Protein AF-A0A7S3PMZ4-F1 (afdb_monomer)

Organism: NCBI:txid215587

Foldseek 3Di:
DDDDDDPDDDLDDELVRLVVLVVVVLVVLVVLLVDPDLCSLVCLLVVDDPVRLVVLQVSLVSNVPPPPDPSLVVVLVVLLVSLVCCCVPPVCVQLVVDAEQRSQVSLLSSVSSSCSSLVSVCSSNVVCQVDPPDPPGHSLQSVLVVVVVSLQVCQCRHCVNPDPDDDDPPDDDDDDDDPPPPDPDPDRQHSLNVLVVQVVVVVVVDDHDLSSLQVVLVSLQSDPDPPPDHSVVSSCVSPLVVVLVVLLVVLLVVLLVVCVVCVPPPPVLVVVLVVVLVVVLPRPNQDPVSNVVSNVSSVVNNVLSNCVSNVDPPVVVVVCCVPPVDVVVVVVVVVVVVVVCVVPPPCVVVVVVVVVVVVVVVVVVVVVVVVPVVDDDDDDDDD

Structure (mmCIF, N/CA/C/O backbone):
data_AF-A0A7S3PMZ4-F1
#
_entry.id   AF-A0A7S3PMZ4-F1
#
loop_
_atom_site.group_PDB
_atom_site.id
_atom_site.type_symbol
_atom_site.label_atom_id
_atom_site.label_alt_id
_atom_site.label_comp_id
_atom_site.label_asym_id
_atom_site.label_entity_id
_atom_site.label_seq_id
_atom_site.pdbx_PDB_ins_code
_atom_site.Cartn_x
_atom_site.Cartn_y
_atom_site.Cartn_z
_atom_site.occupancy
_atom_site.B_iso_or_equiv
_atom_site.auth_seq_id
_atom_site.auth_comp_id
_atom_site.auth_asym_id
_atom_site.auth_atom_id
_atom_site.pdbx_PDB_model_num
ATOM 1 N N . MET A 1 1 ? 30.839 -2.851 -14.348 1.00 36.69 1 MET A N 1
ATOM 2 C CA . MET A 1 1 ? 31.104 -2.910 -15.800 1.00 36.69 1 MET A CA 1
ATOM 3 C C . MET A 1 1 ? 30.719 -1.551 -16.372 1.00 36.69 1 MET A C 1
ATOM 5 O O . MET A 1 1 ? 29.561 -1.185 -16.261 1.00 36.69 1 MET A O 1
ATOM 9 N N . LYS A 1 2 ? 31.685 -0.730 -16.805 1.00 33.09 2 LYS A N 1
ATOM 10 C CA . LYS A 1 2 ? 31.403 0.620 -17.327 1.00 33.09 2 LYS A CA 1
ATOM 11 C C . LYS A 1 2 ? 30.874 0.476 -18.757 1.00 33.09 2 LYS A C 1
ATOM 13 O O . LYS A 1 2 ? 31.642 0.057 -19.619 1.00 33.09 2 LYS A O 1
ATOM 18 N N . MET A 1 3 ? 29.602 0.790 -18.999 1.00 37.19 3 MET A N 1
ATOM 19 C CA . MET A 1 3 ? 29.089 0.962 -20.360 1.00 37.19 3 MET A CA 1
ATOM 20 C C . MET A 1 3 ? 29.688 2.268 -20.904 1.00 37.19 3 MET A C 1
ATOM 22 O O . MET A 1 3 ? 29.561 3.329 -20.294 1.00 37.19 3 MET A O 1
ATOM 26 N N . LYS A 1 4 ? 30.512 2.163 -21.954 1.00 37.97 4 LYS A N 1
ATOM 27 C CA . LYS A 1 4 ? 31.179 3.311 -22.580 1.00 37.97 4 LYS A CA 1
ATOM 28 C C . LYS A 1 4 ? 30.164 4.040 -23.455 1.00 37.97 4 LYS A C 1
ATOM 30 O O . LYS A 1 4 ? 29.634 3.457 -24.393 1.00 37.97 4 LYS A O 1
ATOM 35 N N . ALA A 1 5 ? 29.956 5.319 -23.163 1.00 39.53 5 ALA A N 1
ATOM 36 C CA . ALA A 1 5 ? 29.250 6.234 -24.041 1.00 39.53 5 ALA A CA 1
ATOM 37 C C . ALA A 1 5 ? 30.149 6.574 -25.236 1.00 39.53 5 ALA A C 1
ATOM 39 O O . ALA A 1 5 ? 31.079 7.368 -25.101 1.00 39.53 5 ALA A O 1
ATOM 40 N N . ASP A 1 6 ? 29.872 5.965 -26.387 1.00 37.91 6 ASP A N 1
ATOM 41 C CA . ASP A 1 6 ? 30.371 6.447 -27.671 1.00 37.91 6 ASP A CA 1
ATOM 42 C C . ASP A 1 6 ? 29.301 7.356 -28.286 1.00 37.91 6 ASP A C 1
ATOM 44 O O . ASP A 1 6 ? 28.232 6.912 -28.709 1.00 37.91 6 ASP A O 1
ATOM 48 N N . LEU A 1 7 ? 29.565 8.663 -28.264 1.00 46.81 7 LEU A N 1
ATOM 49 C CA . LEU A 1 7 ? 28.741 9.703 -28.883 1.00 46.81 7 LEU A CA 1
ATOM 50 C C . LEU A 1 7 ? 29.310 10.073 -30.257 1.00 46.81 7 LEU A C 1
ATOM 52 O O . LEU A 1 7 ? 29.554 11.244 -30.543 1.00 46.81 7 LEU A O 1
ATOM 56 N N . SER A 1 8 ? 29.518 9.084 -31.127 1.00 41.59 8 SER A N 1
ATOM 57 C CA . SER A 1 8 ? 29.721 9.355 -32.549 1.00 41.59 8 SER A CA 1
ATOM 58 C C . SER A 1 8 ? 29.158 8.237 -33.437 1.00 41.59 8 SER A C 1
ATOM 60 O O . SER A 1 8 ? 29.547 7.080 -33.352 1.00 41.59 8 SER A O 1
ATOM 62 N N . GLY A 1 9 ? 28.195 8.607 -34.287 1.00 47.22 9 GLY A N 1
ATOM 63 C CA . GLY A 1 9 ? 28.051 8.038 -35.629 1.00 47.22 9 GLY A CA 1
ATOM 64 C C . GLY A 1 9 ? 27.644 6.572 -35.811 1.00 47.22 9 GLY A C 1
ATOM 65 O O . GLY A 1 9 ? 28.208 5.933 -36.688 1.00 47.22 9 GLY A O 1
ATOM 66 N N . ASN A 1 10 ? 26.635 6.053 -35.099 1.00 48.00 10 ASN A N 1
ATOM 67 C CA . ASN A 1 10 ? 25.747 5.025 -35.674 1.00 48.00 10 ASN A CA 1
ATOM 68 C C . ASN A 1 10 ? 24.387 5.020 -34.946 1.00 48.00 10 ASN A C 1
ATOM 70 O O . ASN A 1 10 ? 24.276 4.595 -33.793 1.00 48.00 10 ASN A O 1
ATOM 74 N N . TYR A 1 11 ? 23.353 5.581 -35.579 1.00 54.47 11 TYR A N 1
ATOM 75 C CA . TYR A 1 11 ? 22.051 5.841 -34.942 1.00 54.47 11 TYR A CA 1
ATOM 76 C C . TYR A 1 11 ? 21.158 4.603 -34.820 1.00 54.47 11 TYR A C 1
ATOM 78 O O . TYR A 1 11 ? 20.166 4.642 -34.093 1.00 54.47 11 TYR A O 1
ATOM 86 N N . GLU A 1 12 ? 21.537 3.488 -35.432 1.00 62.78 12 GLU A N 1
ATOM 87 C CA . GLU A 1 12 ? 20.712 2.288 -35.479 1.00 62.78 12 GLU A CA 1
ATOM 88 C C . GLU A 1 12 ? 21.108 1.317 -34.369 1.00 62.78 12 GLU A C 1
ATOM 90 O O . GLU A 1 12 ? 22.237 0.837 -34.297 1.00 62.78 12 GLU A O 1
ATOM 95 N N . ILE A 1 13 ? 20.170 1.045 -33.466 1.00 75.56 13 ILE A N 1
ATOM 96 C CA . ILE A 1 13 ? 20.237 -0.116 -32.583 1.00 75.56 13 ILE A CA 1
ATOM 97 C C . ILE A 1 13 ? 19.032 -0.983 -32.925 1.00 75.56 13 ILE A C 1
ATOM 99 O O . ILE A 1 13 ? 17.890 -0.522 -32.858 1.00 75.56 13 ILE A O 1
ATOM 103 N N . ASN A 1 14 ? 19.283 -2.215 -33.362 1.00 81.44 14 ASN A N 1
ATOM 104 C CA . ASN A 1 14 ? 18.200 -3.157 -33.607 1.00 81.44 14 ASN A CA 1
ATOM 105 C C . ASN A 1 14 ? 17.582 -3.604 -32.265 1.00 81.44 14 ASN A C 1
ATOM 107 O O . ASN A 1 14 ? 18.155 -3.402 -31.188 1.00 81.44 14 ASN A O 1
ATOM 111 N N . LEU A 1 15 ? 16.381 -4.181 -32.322 1.00 83.19 15 LEU A N 1
ATOM 112 C CA . LEU A 1 15 ? 15.639 -4.557 -31.118 1.00 83.19 15 LEU A CA 1
ATOM 113 C C . LEU A 1 15 ? 16.383 -5.593 -30.265 1.00 83.19 15 LEU A C 1
ATOM 115 O O . LEU A 1 15 ? 16.321 -5.524 -29.042 1.00 83.19 15 LEU A O 1
ATOM 119 N N . GLU A 1 16 ? 17.066 -6.549 -30.891 1.00 85.69 16 GLU A N 1
ATOM 120 C CA . GLU A 1 16 ? 17.769 -7.623 -30.185 1.00 85.69 16 GLU A CA 1
ATOM 121 C C . GLU A 1 16 ? 18.965 -7.091 -29.393 1.00 85.69 16 GLU A C 1
ATOM 123 O O . GLU A 1 16 ? 19.096 -7.380 -28.203 1.00 85.69 16 GLU A O 1
ATOM 128 N N . GLU A 1 17 ? 19.789 -6.247 -30.013 1.00 86.94 17 GLU A N 1
ATOM 129 C CA . GLU A 1 17 ? 20.961 -5.657 -29.371 1.00 86.94 17 GLU A CA 1
ATOM 130 C C . GLU A 1 17 ? 20.561 -4.683 -28.260 1.00 86.94 17 GLU A C 1
ATOM 132 O O . GLU A 1 17 ? 21.114 -4.729 -27.160 1.00 86.94 17 GLU A O 1
ATOM 137 N N . GLY A 1 18 ? 19.553 -3.839 -28.503 1.00 87.94 18 GLY A N 1
ATOM 138 C CA . GLY A 1 18 ? 19.038 -2.941 -27.471 1.00 87.94 18 GLY A CA 1
ATOM 139 C C . GLY A 1 18 ? 18.374 -3.695 -26.317 1.00 87.94 18 GLY A C 1
ATOM 140 O O . GLY A 1 18 ? 18.566 -3.336 -25.152 1.00 87.94 18 GLY A O 1
ATOM 141 N N . TRP A 1 19 ? 17.650 -4.780 -26.612 1.00 90.31 19 TRP A N 1
ATOM 142 C CA . TRP A 1 19 ? 17.055 -5.628 -25.582 1.00 90.31 19 TRP A CA 1
ATOM 143 C C . TRP A 1 19 ? 18.115 -6.301 -24.722 1.00 90.31 19 TRP A C 1
ATOM 145 O O . TRP A 1 19 ? 17.988 -6.252 -23.506 1.00 90.31 19 TRP A O 1
ATOM 155 N N . ARG A 1 20 ? 19.174 -6.861 -25.316 1.00 90.19 20 ARG A N 1
ATOM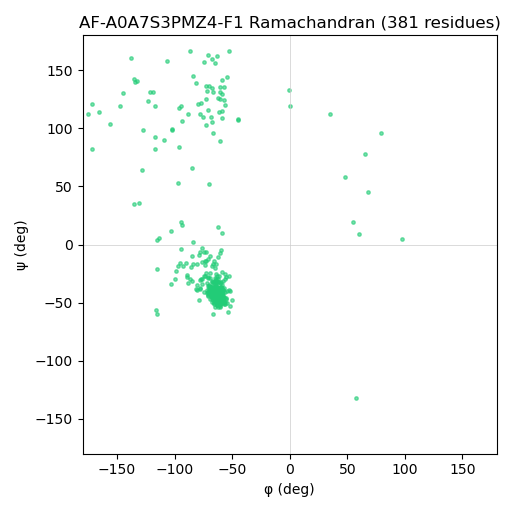 156 C CA . ARG A 1 20 ? 20.263 -7.524 -24.581 1.00 90.19 20 ARG A CA 1
ATOM 157 C C . ARG A 1 20 ? 20.873 -6.617 -23.511 1.00 90.19 20 ARG A C 1
ATOM 159 O O . ARG A 1 20 ? 21.149 -7.058 -22.399 1.00 90.19 20 ARG A O 1
ATOM 166 N N . GLN A 1 21 ? 21.046 -5.332 -23.819 1.00 88.44 21 GLN A N 1
ATOM 167 C CA . GLN A 1 21 ? 21.580 -4.355 -22.865 1.00 88.44 21 GLN A CA 1
ATOM 168 C C . GLN A 1 21 ? 20.590 -4.035 -21.738 1.00 88.44 21 GLN A C 1
ATOM 170 O O . GLN A 1 21 ? 20.980 -3.947 -20.574 1.00 88.44 21 GLN A O 1
ATOM 175 N N . ILE A 1 22 ? 19.303 -3.893 -22.062 1.00 90.75 22 ILE A N 1
ATOM 176 C CA . ILE A 1 22 ? 18.261 -3.664 -21.055 1.00 90.75 22 ILE A CA 1
ATOM 177 C C . ILE A 1 22 ? 18.073 -4.903 -20.182 1.00 90.75 22 ILE A C 1
ATOM 179 O O . ILE A 1 22 ? 17.956 -4.768 -18.971 1.00 90.75 22 ILE A O 1
ATOM 183 N N . GLU A 1 23 ? 18.078 -6.095 -20.768 1.00 91.19 23 GLU A N 1
ATOM 184 C CA . GLU A 1 23 ? 17.909 -7.374 -20.085 1.00 91.19 23 GLU A CA 1
ATOM 185 C C . GLU A 1 23 ? 18.950 -7.561 -18.982 1.00 91.19 23 GLU A C 1
ATOM 187 O O . GLU A 1 23 ? 18.578 -7.904 -17.869 1.00 91.19 23 GLU A O 1
ATOM 192 N N . LEU A 1 24 ? 20.214 -7.187 -19.209 1.00 89.81 24 LEU A N 1
ATOM 193 C CA . LEU A 1 24 ? 21.236 -7.177 -18.153 1.00 89.81 24 LEU A CA 1
ATOM 194 C C . LEU A 1 24 ? 20.860 -6.274 -16.964 1.00 89.81 24 LEU A C 1
ATOM 196 O O . LEU A 1 24 ? 21.091 -6.626 -15.807 1.00 89.81 24 LEU A O 1
ATOM 200 N N . ALA A 1 25 ? 20.264 -5.108 -17.225 1.00 89.88 25 ALA A N 1
ATOM 201 C CA . ALA A 1 25 ? 19.768 -4.233 -16.165 1.00 89.88 25 ALA A CA 1
ATOM 202 C C . ALA A 1 25 ? 18.528 -4.821 -15.466 1.00 89.88 25 ALA A C 1
ATOM 204 O O . ALA A 1 25 ? 18.367 -4.649 -14.258 1.00 89.88 25 ALA A O 1
ATOM 205 N N . ILE A 1 26 ? 17.662 -5.525 -16.200 1.00 91.69 26 ILE A N 1
ATOM 206 C CA . ILE A 1 26 ? 16.509 -6.240 -15.639 1.00 91.69 26 ILE A CA 1
ATOM 207 C C . ILE A 1 26 ? 16.971 -7.386 -14.734 1.00 91.69 26 ILE A C 1
ATOM 209 O O . ILE A 1 26 ? 16.477 -7.496 -13.614 1.00 91.69 26 ILE A O 1
ATOM 213 N N . GLU A 1 27 ? 17.935 -8.192 -15.174 1.00 92.62 27 GLU A N 1
ATOM 214 C CA . GLU A 1 27 ? 18.475 -9.305 -14.389 1.00 92.62 27 GLU A CA 1
ATOM 215 C C . GLU A 1 27 ? 19.209 -8.795 -13.142 1.00 92.62 27 GLU A C 1
ATOM 217 O O . GLU A 1 27 ? 18.991 -9.305 -12.053 1.00 92.62 27 GLU A O 1
ATOM 222 N N . LYS A 1 28 ? 19.912 -7.657 -13.212 1.00 92.62 28 LYS A N 1
ATOM 223 C CA . LYS A 1 28 ? 20.433 -7.005 -11.996 1.00 92.62 28 LYS A CA 1
ATOM 224 C C . LYS A 1 28 ? 19.326 -6.649 -10.987 1.00 92.62 28 LYS A C 1
ATOM 226 O O . LYS A 1 28 ? 19.540 -6.751 -9.780 1.00 92.62 28 LYS A O 1
ATOM 231 N N . VAL A 1 29 ? 18.152 -6.192 -11.441 1.00 92.38 29 VAL A N 1
ATOM 232 C CA . VAL A 1 29 ? 16.994 -5.950 -10.550 1.00 92.38 29 VAL A CA 1
ATOM 233 C C . VAL A 1 29 ? 16.456 -7.266 -9.989 1.00 92.38 29 VAL A C 1
ATOM 235 O O . VAL A 1 29 ? 16.054 -7.305 -8.825 1.00 92.38 29 VAL A O 1
ATOM 238 N N . TRP A 1 30 ? 16.444 -8.320 -10.805 1.00 92.44 30 TRP A N 1
ATOM 239 C CA . TRP A 1 30 ? 16.025 -9.659 -10.411 1.00 92.44 30 TRP A CA 1
ATOM 240 C C . TRP A 1 30 ? 16.921 -10.229 -9.308 1.00 92.44 30 TRP A C 1
ATOM 242 O O . TRP A 1 30 ? 16.412 -10.535 -8.232 1.00 92.44 30 TRP A O 1
ATOM 252 N N . ASP A 1 31 ? 18.235 -10.250 -9.514 1.00 92.50 31 ASP A N 1
ATOM 253 C CA . ASP A 1 31 ? 19.219 -10.774 -8.560 1.00 92.50 31 ASP A CA 1
ATOM 254 C C . ASP A 1 31 ? 19.146 -10.041 -7.217 1.00 92.50 31 ASP A C 1
ATOM 256 O O . ASP A 1 31 ? 19.147 -10.639 -6.144 1.00 92.50 31 ASP A O 1
ATOM 260 N N . LEU A 1 32 ? 19.001 -8.712 -7.248 1.00 92.25 32 LEU A N 1
ATOM 261 C CA . LEU A 1 32 ? 18.842 -7.931 -6.020 1.00 92.25 32 LEU A CA 1
ATOM 262 C C . LEU A 1 32 ? 17.575 -8.302 -5.249 1.00 92.25 32 LEU A C 1
ATOM 264 O O . LEU A 1 32 ? 17.562 -8.196 -4.027 1.00 92.25 32 LEU A O 1
ATOM 268 N N . SER A 1 33 ? 16.525 -8.741 -5.942 1.00 89.69 33 SER A N 1
ATOM 269 C CA . SER A 1 33 ? 15.280 -9.190 -5.318 1.00 89.69 33 SER A CA 1
ATOM 270 C C . SER A 1 33 ? 15.370 -10.586 -4.685 1.00 89.69 33 SER A C 1
ATOM 272 O O . SER A 1 33 ? 14.396 -11.052 -4.084 1.00 89.69 33 SER A O 1
ATOM 274 N N . GLU A 1 34 ? 16.519 -11.261 -4.806 1.00 87.81 34 GLU A N 1
ATOM 275 C CA . GLU A 1 34 ? 16.758 -12.552 -4.163 1.00 87.81 34 GLU A CA 1
ATOM 276 C C . GLU A 1 34 ? 16.992 -12.445 -2.654 1.00 87.81 34 GLU A C 1
ATOM 278 O O . GLU A 1 34 ? 16.678 -13.370 -1.903 1.00 87.81 34 GLU A O 1
ATOM 283 N N . SER A 1 35 ? 17.489 -11.295 -2.200 1.00 87.31 35 SER A N 1
ATOM 284 C CA . SER A 1 35 ? 17.745 -11.039 -0.788 1.00 87.31 35 SER A CA 1
ATOM 285 C C . SER A 1 35 ? 16.440 -10.906 0.008 1.00 87.31 35 SER A C 1
ATOM 287 O O . SER A 1 35 ? 15.505 -10.226 -0.409 1.00 87.31 35 SER A O 1
ATOM 289 N N . GLU A 1 36 ? 16.395 -11.529 1.187 1.00 86.06 36 GLU A N 1
ATOM 290 C CA . GLU A 1 36 ? 15.280 -11.428 2.145 1.00 86.06 36 GLU A CA 1
ATOM 291 C C . GLU A 1 36 ? 15.516 -10.334 3.210 1.00 86.06 36 GLU A C 1
ATOM 293 O O . GLU A 1 36 ? 14.910 -10.336 4.277 1.00 86.06 36 GLU A O 1
ATOM 298 N N . ASP A 1 37 ? 16.420 -9.390 2.938 1.00 89.19 37 ASP A N 1
ATOM 299 C CA . ASP A 1 37 ? 16.747 -8.272 3.830 1.00 89.19 37 ASP A CA 1
ATOM 300 C C . ASP A 1 37 ? 15.711 -7.141 3.692 1.00 89.19 37 ASP A C 1
ATOM 302 O O . ASP A 1 37 ? 15.344 -6.776 2.574 1.00 89.19 37 ASP A O 1
ATOM 306 N N . GLU A 1 38 ? 15.288 -6.512 4.791 1.00 82.50 38 GLU A N 1
ATOM 307 C CA . GLU A 1 38 ? 14.394 -5.342 4.779 1.00 82.50 38 GLU A CA 1
ATOM 308 C C . GLU A 1 38 ? 14.933 -4.185 3.915 1.00 82.50 38 GLU A C 1
ATOM 310 O O . GLU A 1 38 ? 14.159 -3.433 3.317 1.00 82.50 38 GLU A O 1
ATOM 315 N N . ALA A 1 39 ? 16.258 -4.070 3.769 1.00 90.56 39 ALA A N 1
ATOM 316 C CA . ALA A 1 39 ? 16.892 -3.073 2.905 1.00 90.56 39 ALA A CA 1
ATOM 317 C C . ALA A 1 39 ? 16.785 -3.390 1.398 1.00 90.56 39 ALA A C 1
ATOM 319 O O . ALA A 1 39 ? 17.175 -2.567 0.565 1.00 90.56 39 ALA A O 1
ATOM 320 N N . THR A 1 40 ? 16.273 -4.562 1.010 1.00 92.12 40 THR A N 1
ATOM 321 C CA . THR A 1 40 ? 16.242 -5.039 -0.384 1.00 92.12 40 THR A CA 1
ATOM 322 C C . THR A 1 40 ? 15.502 -4.082 -1.312 1.00 92.12 40 THR A C 1
ATOM 324 O O . THR A 1 40 ? 16.034 -3.685 -2.352 1.00 92.12 40 THR A O 1
ATOM 327 N N . ALA A 1 41 ? 14.305 -3.635 -0.924 1.00 90.62 41 ALA A N 1
ATOM 328 C CA . ALA A 1 41 ? 13.524 -2.693 -1.724 1.00 90.62 41 ALA A CA 1
ATOM 329 C C . ALA A 1 41 ? 14.280 -1.366 -1.942 1.00 90.62 41 ALA A C 1
ATOM 331 O O . ALA A 1 41 ? 14.299 -0.818 -3.048 1.00 90.62 41 ALA A O 1
ATOM 332 N N . GLU A 1 42 ? 14.961 -0.866 -0.909 1.00 92.00 42 GLU A N 1
ATOM 333 C CA . GLU A 1 42 ? 15.774 0.346 -0.996 1.00 92.00 42 GLU A CA 1
ATOM 334 C C . GLU A 1 42 ? 17.004 0.151 -1.893 1.00 92.00 42 GLU A C 1
ATOM 336 O O . GLU A 1 42 ? 17.283 1.002 -2.745 1.00 92.00 42 GLU A O 1
ATOM 341 N N . ARG A 1 43 ? 17.703 -0.985 -1.759 1.00 92.50 43 ARG A N 1
ATOM 342 C CA . ARG A 1 43 ? 18.841 -1.354 -2.613 1.00 92.50 43 ARG A CA 1
ATOM 343 C C . ARG A 1 43 ? 18.430 -1.417 -4.076 1.00 92.50 43 ARG A C 1
ATOM 345 O O . ARG A 1 43 ? 19.117 -0.824 -4.899 1.00 92.50 43 ARG A O 1
ATOM 352 N N . ILE A 1 44 ? 17.289 -2.027 -4.405 1.00 92.38 44 ILE A N 1
ATOM 353 C CA . ILE A 1 44 ? 16.759 -2.040 -5.777 1.00 92.38 44 ILE A CA 1
ATOM 354 C C . ILE A 1 44 ? 16.541 -0.610 -6.276 1.00 92.38 44 ILE A C 1
ATOM 356 O O . ILE A 1 44 ? 17.011 -0.258 -7.356 1.00 92.38 44 ILE A O 1
ATOM 360 N N . VAL A 1 45 ? 15.892 0.255 -5.491 1.00 89.56 45 VAL A N 1
ATOM 361 C CA . VAL A 1 45 ? 15.627 1.647 -5.899 1.00 89.56 45 VAL A CA 1
ATOM 362 C C . VAL A 1 45 ? 16.915 2.463 -6.082 1.00 89.56 45 VAL A C 1
ATOM 364 O O . VAL A 1 45 ? 16.945 3.361 -6.928 1.00 89.56 45 VAL A O 1
ATOM 367 N N . LYS A 1 46 ? 17.972 2.157 -5.324 1.00 90.88 46 LYS A N 1
ATOM 368 C CA . LYS A 1 46 ? 19.283 2.827 -5.386 1.00 90.88 46 LYS A CA 1
ATOM 369 C C . LYS A 1 46 ? 20.305 2.124 -6.288 1.00 90.88 46 LYS A C 1
ATOM 371 O O . LYS A 1 46 ? 21.390 2.659 -6.485 1.00 90.88 46 LYS A O 1
ATOM 376 N N . SER A 1 47 ? 19.965 0.968 -6.855 1.00 89.44 47 SER A N 1
ATOM 377 C CA . SER A 1 47 ? 20.902 0.109 -7.596 1.00 89.44 47 SER A CA 1
ATOM 378 C C . SER A 1 47 ? 21.407 0.704 -8.909 1.00 89.44 47 SER A C 1
ATOM 380 O O . SER A 1 47 ? 22.434 0.253 -9.420 1.00 89.44 47 SER A O 1
ATOM 382 N N . PHE A 1 48 ? 20.708 1.710 -9.440 1.00 91.44 48 PHE A N 1
ATOM 383 C CA . PHE A 1 48 ? 21.084 2.426 -10.654 1.00 91.44 48 PHE A CA 1
ATOM 384 C C . PHE A 1 48 ? 21.259 3.911 -10.371 1.00 91.44 48 PHE A C 1
ATOM 386 O O . PHE A 1 48 ? 20.371 4.572 -9.819 1.00 91.44 48 PHE A O 1
ATOM 393 N N . THR A 1 49 ? 22.379 4.449 -10.831 1.00 91.69 49 THR A N 1
ATOM 394 C CA . THR A 1 49 ? 22.638 5.882 -10.913 1.00 91.69 49 THR A CA 1
ATOM 395 C C . THR A 1 49 ? 21.653 6.557 -11.870 1.00 91.69 49 THR A C 1
ATOM 397 O O . THR A 1 49 ? 21.019 5.923 -12.716 1.00 91.69 49 THR A O 1
ATOM 400 N N . LYS A 1 50 ? 21.527 7.887 -11.773 1.00 89.38 50 LYS A N 1
ATOM 401 C CA . LYS A 1 50 ? 20.730 8.655 -12.745 1.00 89.38 50 LYS A CA 1
ATOM 402 C C . LYS A 1 50 ? 21.250 8.470 -14.175 1.00 89.38 50 LYS A C 1
ATOM 404 O O . LYS A 1 50 ? 20.443 8.439 -15.093 1.00 89.38 50 LYS A O 1
ATOM 409 N N . MET A 1 51 ? 22.565 8.332 -14.346 1.00 89.94 51 MET A N 1
ATOM 410 C CA . MET A 1 51 ? 23.196 8.138 -15.651 1.00 89.94 51 MET A CA 1
ATOM 411 C C . MET A 1 51 ? 22.797 6.793 -16.266 1.00 89.94 51 MET A C 1
ATOM 413 O O . MET A 1 51 ? 22.283 6.785 -17.376 1.00 89.94 51 MET A O 1
ATOM 417 N N . GLU A 1 52 ? 22.901 5.692 -15.516 1.00 90.50 52 GLU A N 1
ATOM 418 C CA . GLU A 1 52 ? 22.475 4.361 -15.987 1.00 90.50 52 GLU A CA 1
ATOM 419 C C . GLU A 1 52 ? 20.963 4.314 -16.285 1.00 90.50 52 GLU A C 1
ATOM 421 O O . GLU A 1 52 ? 20.528 3.696 -17.253 1.00 90.50 52 GLU A O 1
ATOM 426 N N . GLN A 1 53 ? 20.138 5.011 -15.490 1.00 89.00 53 GLN A N 1
ATOM 427 C CA . GLN A 1 53 ? 18.698 5.132 -15.764 1.00 89.00 53 GLN A CA 1
ATOM 428 C C . GLN A 1 53 ? 18.423 5.878 -17.081 1.00 89.00 53 GLN A C 1
ATOM 430 O O . GLN A 1 53 ? 17.532 5.483 -17.833 1.00 89.00 53 GLN A O 1
ATOM 435 N N . V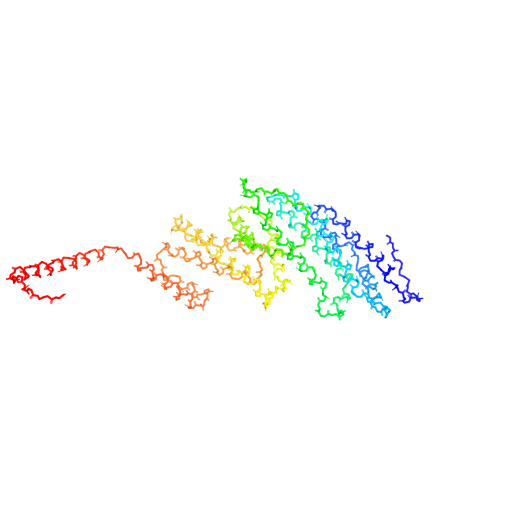AL A 1 54 ? 19.167 6.956 -17.359 1.00 89.31 54 VAL A N 1
ATOM 436 C CA . VAL A 1 54 ? 19.059 7.728 -18.609 1.00 89.31 54 VAL A CA 1
ATOM 437 C C . VAL A 1 54 ? 19.580 6.926 -19.799 1.00 89.31 54 VAL A C 1
ATOM 439 O O . VAL A 1 54 ? 18.995 7.000 -20.876 1.00 89.31 54 VAL A O 1
ATOM 442 N N . GLU A 1 55 ? 20.629 6.132 -19.615 1.00 90.75 55 GLU A N 1
ATOM 443 C CA . GLU A 1 55 ? 21.164 5.243 -20.644 1.00 90.75 55 GLU A CA 1
ATOM 444 C C . GLU A 1 55 ? 20.133 4.181 -21.045 1.00 90.75 55 GLU A C 1
ATOM 446 O O . GLU A 1 55 ? 19.762 4.107 -22.216 1.00 90.75 55 GLU A O 1
ATOM 451 N N . ALA A 1 56 ? 19.555 3.462 -20.075 1.00 90.88 56 ALA A N 1
ATOM 452 C CA . ALA A 1 56 ? 18.487 2.493 -20.330 1.00 90.88 56 ALA A CA 1
ATOM 453 C C . ALA A 1 56 ? 17.262 3.135 -21.011 1.00 90.88 56 ALA A C 1
ATOM 455 O O . ALA A 1 56 ? 16.706 2.582 -21.961 1.00 90.88 56 ALA A O 1
ATOM 456 N N . TYR A 1 57 ? 16.871 4.340 -20.577 1.00 90.44 57 TYR A N 1
ATOM 457 C CA . TYR A 1 57 ? 15.831 5.127 -21.246 1.00 90.44 57 TYR A CA 1
ATOM 458 C C . TYR A 1 57 ? 16.189 5.458 -22.699 1.00 90.44 57 TYR A C 1
ATOM 460 O O . TYR A 1 57 ? 15.342 5.356 -23.585 1.00 90.44 57 TYR A O 1
ATOM 468 N N . THR A 1 58 ? 17.436 5.855 -22.952 1.00 90.38 58 THR A N 1
ATOM 469 C CA . THR A 1 58 ? 17.911 6.239 -24.286 1.00 90.38 58 THR A CA 1
ATOM 470 C C . THR A 1 58 ? 17.942 5.033 -25.218 1.00 90.38 58 THR A C 1
ATOM 472 O O . THR A 1 58 ? 17.563 5.161 -26.379 1.00 90.38 58 THR A O 1
ATOM 475 N N . ILE A 1 59 ? 18.312 3.851 -24.718 1.00 90.44 59 ILE A N 1
ATOM 476 C CA . ILE A 1 59 ? 18.243 2.593 -25.473 1.00 90.44 59 ILE A CA 1
ATOM 477 C C . ILE A 1 59 ? 16.788 2.285 -25.853 1.00 90.44 59 ILE A C 1
ATOM 479 O O . ILE A 1 59 ? 16.503 2.081 -27.032 1.00 90.44 59 ILE A O 1
ATOM 483 N N . CYS A 1 60 ? 15.849 2.351 -24.897 1.00 88.56 60 CYS A N 1
ATOM 484 C CA . CYS A 1 60 ? 14.411 2.213 -25.175 1.00 88.56 60 CYS A CA 1
ATOM 485 C C . CYS A 1 60 ? 13.928 3.197 -26.247 1.00 88.56 60 CYS A C 1
ATOM 487 O O . CYS A 1 60 ? 13.283 2.793 -27.210 1.00 88.56 60 CYS A O 1
ATOM 489 N N . TYR A 1 61 ? 14.255 4.480 -26.088 1.00 88.75 61 TYR A N 1
ATOM 490 C CA . TYR A 1 61 ? 13.916 5.549 -27.029 1.00 88.75 61 TYR A CA 1
ATOM 491 C C . TYR A 1 61 ? 14.438 5.257 -28.441 1.00 88.75 61 TYR A C 1
ATOM 493 O O . TYR A 1 61 ? 13.675 5.326 -29.404 1.00 88.75 61 TYR A O 1
ATOM 501 N N . ARG A 1 62 ? 15.719 4.885 -28.563 1.00 87.38 62 ARG A N 1
ATOM 502 C CA . ARG A 1 62 ? 16.355 4.577 -29.850 1.00 87.38 62 ARG A CA 1
ATOM 503 C C . ARG A 1 62 ? 15.665 3.405 -30.533 1.00 87.38 62 ARG A C 1
ATOM 505 O O . ARG A 1 62 ? 15.309 3.531 -31.697 1.00 87.38 62 ARG A O 1
ATOM 512 N N . MET A 1 63 ? 15.391 2.321 -29.803 1.00 87.06 63 MET A N 1
ATOM 513 C CA . MET A 1 63 ? 14.640 1.183 -30.344 1.00 87.06 63 MET A CA 1
ATOM 514 C C . MET A 1 63 ? 13.240 1.588 -30.825 1.00 87.06 63 MET A C 1
ATOM 516 O O . MET A 1 63 ? 12.777 1.065 -31.832 1.00 87.06 63 MET A O 1
ATOM 520 N N . CYS A 1 64 ? 12.573 2.522 -30.136 1.00 82.94 64 CYS A N 1
ATOM 521 C CA . CYS A 1 64 ? 11.208 2.953 -30.454 1.00 82.94 64 CYS A CA 1
ATOM 522 C C . CYS A 1 64 ? 11.085 3.833 -31.709 1.00 82.94 64 CYS A C 1
ATOM 524 O O . CYS A 1 64 ? 10.026 3.852 -32.330 1.00 82.94 64 CYS A O 1
ATOM 526 N N . ILE A 1 65 ? 12.136 4.568 -32.081 1.00 80.62 65 ILE A N 1
ATOM 527 C CA . ILE A 1 65 ? 12.113 5.503 -33.224 1.00 80.62 65 ILE A CA 1
ATOM 528 C C . ILE A 1 65 ? 12.531 4.846 -34.543 1.00 80.62 65 ILE A C 1
ATOM 530 O O . ILE A 1 65 ? 12.240 5.376 -35.618 1.00 80.62 65 ILE A O 1
ATOM 534 N N . MET A 1 66 ? 13.159 3.672 -34.481 1.00 73.31 66 MET A N 1
ATOM 535 C CA . MET A 1 66 ? 13.497 2.888 -35.666 1.00 73.31 66 MET A CA 1
ATOM 536 C C . MET A 1 66 ? 12.220 2.483 -36.424 1.00 73.31 66 MET A C 1
ATOM 538 O O . MET A 1 66 ? 11.400 1.716 -35.922 1.00 73.31 66 MET A O 1
ATOM 542 N N . ARG A 1 67 ? 12.053 3.007 -37.649 1.00 57.72 67 ARG A N 1
ATOM 543 C CA . ARG A 1 67 ? 10.828 2.889 -38.474 1.00 57.72 67 ARG A CA 1
ATOM 544 C C . ARG A 1 67 ? 10.498 1.467 -38.940 1.00 57.72 67 ARG A C 1
ATOM 546 O O . ARG A 1 67 ? 9.384 1.235 -39.398 1.00 57.72 67 ARG A O 1
ATOM 553 N N . GLU A 1 68 ? 11.436 0.532 -38.827 1.00 58.59 68 GLU A N 1
ATOM 554 C CA . GLU A 1 68 ? 11.296 -0.818 -39.380 1.00 58.59 68 GLU A CA 1
ATOM 555 C C . GLU A 1 68 ? 10.556 -1.815 -38.472 1.00 58.59 68 GLU A C 1
ATOM 557 O O . GLU A 1 68 ? 10.184 -2.888 -38.941 1.00 58.59 68 GLU A O 1
ATOM 562 N N . TYR A 1 69 ? 10.272 -1.494 -37.201 1.00 56.59 69 TYR A N 1
ATOM 563 C CA . TYR A 1 69 ? 9.780 -2.505 -36.255 1.00 56.59 69 TYR A CA 1
ATOM 564 C C . TYR A 1 69 ? 8.591 -2.036 -35.406 1.00 56.59 69 TYR A C 1
ATOM 566 O O . TYR A 1 69 ? 8.584 -0.938 -34.855 1.00 56.59 69 TYR A O 1
ATOM 574 N N . ARG A 1 70 ? 7.612 -2.934 -35.189 1.00 66.00 70 ARG A N 1
ATOM 575 C CA . ARG A 1 70 ? 6.612 -2.845 -34.096 1.00 66.00 70 ARG A CA 1
ATOM 576 C C . ARG A 1 70 ? 7.272 -3.091 -32.730 1.00 66.00 70 ARG A C 1
ATOM 578 O O . ARG A 1 70 ? 6.869 -3.961 -31.962 1.00 66.00 70 ARG A O 1
ATOM 585 N N . CYS A 1 71 ? 8.343 -2.365 -32.446 1.00 76.06 71 CYS A N 1
ATOM 586 C CA . CYS A 1 71 ? 9.152 -2.507 -31.243 1.00 76.06 71 CYS A CA 1
ATOM 587 C C . CYS A 1 71 ? 8.376 -2.114 -29.977 1.00 76.06 71 CYS A C 1
ATOM 589 O O . CYS A 1 71 ? 8.569 -2.752 -28.950 1.00 76.06 71 CYS A O 1
ATOM 591 N N . HIS A 1 72 ? 7.450 -1.149 -30.052 1.00 82.19 72 HIS A N 1
ATOM 592 C CA . HIS A 1 72 ? 6.596 -0.754 -28.925 1.00 82.19 72 HIS A CA 1
ATOM 593 C C . HIS A 1 72 ? 5.859 -1.965 -28.333 1.00 82.19 72 HIS A C 1
ATOM 595 O O . HIS A 1 72 ? 6.067 -2.299 -27.166 1.00 82.19 72 HIS A O 1
ATOM 601 N N . ASP A 1 73 ? 5.071 -2.674 -29.147 1.00 81.81 73 ASP A N 1
ATOM 602 C CA . ASP A 1 73 ? 4.286 -3.837 -28.709 1.00 81.81 73 ASP A CA 1
ATOM 603 C C . ASP A 1 73 ? 5.177 -4.949 -28.143 1.00 81.81 73 ASP A C 1
ATOM 605 O O . ASP A 1 73 ? 4.851 -5.567 -27.128 1.00 81.81 73 ASP A O 1
ATOM 609 N N . GLN A 1 74 ? 6.338 -5.177 -28.764 1.00 86.00 74 GLN A N 1
ATOM 610 C CA . GLN A 1 74 ? 7.296 -6.183 -28.310 1.00 86.00 74 GLN A CA 1
ATOM 611 C C . GLN A 1 74 ? 7.926 -5.816 -26.961 1.00 86.00 74 GLN A C 1
ATOM 613 O O . GLN A 1 74 ? 8.069 -6.682 -26.098 1.00 86.00 74 GLN A O 1
ATOM 618 N N . LEU A 1 75 ? 8.257 -4.542 -26.733 1.00 88.38 75 LEU A N 1
ATOM 619 C CA . LEU A 1 75 ? 8.779 -4.069 -25.449 1.00 88.38 75 LEU A CA 1
ATOM 620 C C . LEU A 1 75 ? 7.708 -4.137 -24.350 1.00 88.38 75 LEU A C 1
ATOM 622 O O . LEU A 1 75 ? 8.014 -4.565 -23.236 1.00 88.38 75 LEU A O 1
ATOM 626 N N . TYR A 1 76 ? 6.445 -3.817 -24.658 1.00 87.62 76 TYR A N 1
ATOM 627 C CA . TYR A 1 76 ? 5.326 -4.039 -23.732 1.00 87.62 76 TYR A CA 1
ATOM 628 C C . TYR A 1 76 ? 5.148 -5.521 -23.391 1.00 87.62 76 TYR A C 1
ATOM 630 O O . TYR A 1 76 ? 4.985 -5.864 -22.218 1.00 87.62 76 TYR A O 1
ATOM 638 N N . ALA A 1 77 ? 5.200 -6.405 -24.392 1.00 88.00 77 ALA A N 1
ATOM 639 C CA . ALA A 1 77 ? 5.097 -7.847 -24.190 1.00 88.00 77 ALA A CA 1
ATOM 640 C C . ALA A 1 77 ? 6.236 -8.375 -23.308 1.00 88.00 77 ALA A C 1
ATOM 642 O O . ALA A 1 77 ? 5.987 -9.149 -22.385 1.00 88.00 77 ALA A O 1
ATOM 643 N N . LYS A 1 78 ? 7.467 -7.901 -23.526 1.00 89.69 78 LYS A N 1
ATOM 644 C CA . LYS A 1 78 ? 8.635 -8.261 -22.714 1.00 89.69 78 LYS A CA 1
ATOM 645 C C . LYS A 1 78 ? 8.543 -7.734 -21.278 1.00 89.69 78 LYS A C 1
ATOM 647 O O . LYS A 1 78 ? 8.810 -8.481 -20.340 1.00 89.69 78 LYS A O 1
ATOM 652 N N . PHE A 1 79 ? 8.089 -6.494 -21.073 1.00 89.88 79 PHE A N 1
ATOM 653 C CA . PHE A 1 79 ? 7.825 -5.968 -19.728 1.00 89.88 79 PHE A CA 1
ATOM 654 C C . PHE A 1 79 ? 6.743 -6.782 -19.007 1.00 89.88 79 PHE A C 1
ATOM 656 O O . PHE A 1 79 ? 6.910 -7.160 -17.848 1.00 89.88 79 PHE A O 1
ATOM 663 N N . LYS A 1 80 ? 5.639 -7.092 -19.698 1.00 89.88 80 LYS A N 1
ATOM 664 C CA . LYS A 1 80 ? 4.565 -7.934 -19.159 1.00 89.88 80 LYS A CA 1
ATOM 665 C C . LYS A 1 80 ? 5.084 -9.322 -18.786 1.00 89.88 80 LYS A C 1
ATOM 667 O O . LYS A 1 80 ? 4.784 -9.790 -17.693 1.00 89.88 80 LYS A O 1
ATOM 672 N N . TYR A 1 81 ? 5.889 -9.938 -19.652 1.00 91.19 81 TYR A N 1
ATOM 673 C CA . TYR A 1 81 ? 6.531 -11.222 -19.383 1.00 91.19 81 TYR A CA 1
ATOM 674 C C . TYR A 1 81 ? 7.389 -11.171 -18.119 1.00 91.19 81 TYR A C 1
ATOM 676 O O . TYR A 1 81 ? 7.250 -12.047 -17.274 1.00 91.19 81 TYR A O 1
ATOM 684 N N . PHE A 1 82 ? 8.204 -10.127 -17.932 1.00 89.75 82 PHE A N 1
ATOM 685 C CA . PHE A 1 82 ? 8.979 -9.965 -16.700 1.00 89.75 82 PHE A CA 1
ATOM 686 C C . PHE A 1 82 ? 8.080 -9.917 -15.458 1.00 89.75 82 PHE A C 1
ATOM 688 O O . PHE A 1 82 ? 8.340 -10.617 -14.482 1.00 89.75 82 PHE A O 1
ATOM 695 N N . VAL A 1 83 ? 7.016 -9.106 -15.485 1.00 91.12 83 VAL A N 1
ATOM 696 C CA . VAL A 1 83 ? 6.087 -8.984 -14.349 1.00 91.12 83 VAL A CA 1
ATOM 697 C C . VAL A 1 83 ? 5.414 -10.327 -14.053 1.00 91.12 83 VAL A C 1
ATOM 699 O O . VAL A 1 83 ? 5.322 -10.724 -12.892 1.00 91.12 83 VAL A O 1
ATOM 702 N N . ASP A 1 84 ? 4.990 -11.047 -15.091 1.00 90.81 84 ASP A N 1
ATOM 703 C CA . ASP A 1 84 ? 4.368 -12.367 -14.970 1.00 90.81 84 ASP A CA 1
ATOM 704 C C . ASP A 1 84 ? 5.342 -13.416 -14.426 1.00 90.81 84 ASP A C 1
ATOM 706 O O . ASP A 1 84 ? 4.994 -14.151 -13.497 1.00 90.81 84 ASP A O 1
ATOM 710 N N . ARG A 1 85 ? 6.577 -13.436 -14.943 1.00 93.44 85 ARG A N 1
ATOM 711 C CA . ARG A 1 85 ? 7.677 -14.284 -14.469 1.00 93.44 85 ARG A CA 1
ATOM 712 C C . ARG A 1 85 ? 7.955 -14.021 -12.993 1.00 93.44 85 ARG A C 1
ATOM 714 O O . ARG A 1 85 ? 7.945 -14.952 -12.197 1.00 93.44 85 ARG A O 1
ATOM 721 N N . TYR A 1 86 ? 8.099 -12.754 -12.603 1.00 91.50 86 TYR A N 1
ATOM 722 C CA . TYR A 1 86 ? 8.352 -12.362 -11.216 1.00 91.50 86 TYR A CA 1
ATOM 723 C C . TYR A 1 86 ? 7.259 -12.862 -10.271 1.00 91.50 86 TYR A C 1
ATOM 725 O O . TYR A 1 86 ? 7.540 -13.407 -9.205 1.00 91.50 86 TYR A O 1
ATOM 733 N N . ILE A 1 87 ? 5.992 -12.707 -10.654 1.00 90.62 87 ILE A N 1
ATOM 734 C CA . ILE A 1 87 ? 4.882 -13.146 -9.807 1.00 90.62 87 ILE A CA 1
ATOM 735 C C . ILE A 1 87 ? 4.876 -14.667 -9.666 1.00 90.62 87 ILE A C 1
ATOM 737 O O . ILE A 1 87 ? 4.734 -15.179 -8.556 1.00 90.62 87 ILE A O 1
ATOM 741 N N . LYS A 1 88 ? 5.048 -15.383 -10.779 1.00 90.44 88 LYS A N 1
ATOM 742 C CA . LYS A 1 88 ? 4.973 -16.844 -10.824 1.00 90.44 88 LYS A CA 1
ATOM 743 C C . LYS A 1 88 ? 6.150 -17.526 -10.129 1.00 90.44 88 LYS A C 1
ATOM 745 O O . LYS A 1 88 ? 5.940 -18.512 -9.433 1.00 90.44 88 LYS A O 1
ATOM 750 N N . GLU A 1 89 ? 7.363 -17.030 -10.336 1.00 91.12 89 GLU A N 1
ATOM 751 C CA . GLU A 1 89 ? 8.597 -17.709 -9.919 1.00 91.12 89 GLU A CA 1
ATOM 752 C C . GLU A 1 89 ? 9.157 -17.164 -8.604 1.00 91.12 89 GLU A C 1
ATOM 754 O O . GLU A 1 89 ? 9.859 -17.883 -7.900 1.00 91.12 89 GLU A O 1
ATOM 759 N N . ARG A 1 90 ? 8.816 -15.922 -8.231 1.00 86.88 90 ARG A N 1
ATOM 760 C CA . ARG A 1 90 ? 9.344 -15.278 -7.021 1.00 86.88 90 ARG A CA 1
ATOM 761 C C . ARG A 1 90 ? 8.258 -14.981 -5.996 1.00 86.88 90 ARG A C 1
ATOM 763 O O . ARG A 1 90 ? 8.343 -15.442 -4.863 1.00 86.88 90 ARG A O 1
ATOM 770 N N . PHE A 1 91 ? 7.224 -14.232 -6.381 1.00 90.19 91 PHE A N 1
ATOM 771 C CA . PHE A 1 91 ? 6.210 -13.764 -5.432 1.00 90.19 91 PHE A CA 1
ATOM 772 C C . PHE A 1 91 ? 5.385 -14.920 -4.851 1.00 90.19 91 PHE A C 1
ATOM 774 O O . PHE A 1 91 ? 5.364 -15.121 -3.640 1.00 90.19 91 PHE A O 1
ATOM 781 N N . LEU A 1 92 ? 4.694 -15.682 -5.703 1.00 87.75 92 LEU A N 1
ATOM 782 C CA . LEU A 1 92 ? 3.764 -16.715 -5.247 1.00 87.75 92 LEU A CA 1
ATOM 783 C C . LEU A 1 92 ? 4.458 -17.855 -4.486 1.00 87.75 92 LEU A C 1
ATOM 785 O O . LEU A 1 92 ? 3.936 -18.216 -3.430 1.00 87.75 92 LEU A O 1
ATOM 789 N N . PRO A 1 93 ? 5.613 -18.399 -4.924 1.00 88.25 93 PRO A N 1
ATOM 790 C CA . PRO A 1 93 ? 6.295 -19.460 -4.183 1.00 88.25 93 PRO A CA 1
ATOM 791 C C . PRO A 1 93 ? 6.761 -19.006 -2.796 1.00 88.25 93 PRO A C 1
ATOM 793 O O . PRO A 1 93 ? 6.559 -19.727 -1.819 1.00 88.25 93 PRO A O 1
ATOM 796 N N . TYR A 1 94 ? 7.305 -17.786 -2.690 1.00 88.12 94 TYR A N 1
ATOM 797 C CA . TYR A 1 94 ? 7.754 -17.222 -1.417 1.00 88.12 94 TYR A CA 1
ATOM 798 C C . TYR A 1 94 ? 6.600 -17.115 -0.414 1.00 88.12 94 TYR A C 1
ATOM 800 O O . TYR A 1 94 ? 6.698 -17.616 0.704 1.00 88.12 94 TYR A O 1
ATOM 808 N N . ILE A 1 95 ? 5.468 -16.547 -0.840 1.00 88.06 95 ILE A N 1
ATOM 809 C CA . ILE A 1 95 ? 4.284 -16.374 0.010 1.00 88.06 95 ILE A CA 1
ATOM 810 C C . ILE A 1 95 ? 3.620 -17.710 0.350 1.00 88.06 95 ILE A C 1
ATOM 812 O O . ILE A 1 95 ? 3.243 -17.923 1.498 1.00 88.06 95 ILE A O 1
ATOM 816 N N . SER A 1 96 ? 3.527 -18.633 -0.610 1.00 84.44 96 SER A N 1
ATOM 817 C CA . SER A 1 96 ? 2.876 -19.938 -0.406 1.00 84.44 96 SER A CA 1
ATOM 818 C C . SER A 1 96 ? 3.605 -20.823 0.610 1.00 84.44 96 SER A C 1
ATOM 820 O O . SER A 1 96 ? 3.005 -21.739 1.164 1.00 84.44 96 SER A O 1
ATOM 822 N N . SER A 1 97 ? 4.888 -20.554 0.875 1.00 85.62 97 SER A N 1
ATOM 823 C CA . SER A 1 97 ? 5.665 -21.263 1.899 1.00 85.62 97 SER A CA 1
ATOM 824 C C . SER A 1 97 ? 5.341 -20.834 3.339 1.00 85.62 97 SER A C 1
ATOM 826 O O . SER A 1 97 ? 5.726 -21.522 4.285 1.00 85.62 97 SER A O 1
ATOM 828 N N . LYS A 1 98 ? 4.653 -19.701 3.528 1.00 86.56 98 LYS A N 1
ATOM 829 C CA . LYS A 1 98 ? 4.415 -19.072 4.836 1.00 86.56 98 LYS A CA 1
ATOM 830 C C . LYS A 1 98 ? 2.961 -19.264 5.281 1.00 86.56 98 LYS A C 1
ATOM 832 O O . LYS A 1 98 ? 2.074 -19.486 4.461 1.00 86.56 98 LYS A O 1
ATOM 837 N N . LYS A 1 99 ? 2.697 -19.172 6.589 1.00 81.94 99 LYS A N 1
ATOM 838 C CA . LYS A 1 99 ? 1.355 -19.340 7.185 1.00 81.94 99 LYS A CA 1
ATOM 839 C C . LYS A 1 99 ? 1.092 -18.299 8.276 1.00 81.94 99 LYS A C 1
ATOM 841 O O . LYS A 1 99 ? 2.031 -17.722 8.814 1.00 81.94 99 LYS A O 1
ATOM 846 N N . GLY A 1 100 ? -0.180 -18.074 8.612 1.00 74.38 100 GLY A N 1
ATOM 847 C CA . GLY A 1 100 ? -0.585 -17.243 9.754 1.00 74.38 100 GLY A CA 1
ATOM 848 C C . GLY A 1 100 ? -0.045 -15.808 9.706 1.00 74.38 100 GLY A C 1
ATOM 849 O O . GLY A 1 100 ? -0.133 -15.139 8.678 1.00 74.38 100 GLY A O 1
ATOM 850 N N . ASP A 1 101 ? 0.517 -15.329 10.816 1.00 76.88 101 ASP A N 1
ATOM 851 C CA . ASP A 1 101 ? 1.077 -13.972 10.901 1.00 76.88 101 ASP A CA 1
ATOM 852 C C . ASP A 1 101 ? 2.378 -13.822 10.077 1.00 76.88 101 ASP A C 1
ATOM 854 O O . ASP A 1 101 ? 2.639 -12.752 9.522 1.00 76.88 101 ASP A O 1
ATOM 858 N N . ASP A 1 102 ? 3.148 -14.900 9.885 1.00 83.81 102 ASP A N 1
ATOM 859 C CA . ASP A 1 102 ? 4.347 -14.889 9.033 1.00 83.81 102 ASP A CA 1
ATOM 860 C C . ASP A 1 102 ? 4.001 -14.708 7.551 1.00 83.81 102 ASP A C 1
ATOM 862 O O . ASP A 1 102 ? 4.749 -14.064 6.813 1.00 83.81 102 ASP A O 1
ATOM 866 N N . LEU A 1 103 ? 2.845 -15.223 7.114 1.00 87.75 103 LEU A N 1
ATOM 867 C CA . LEU A 1 103 ? 2.316 -15.001 5.764 1.00 87.75 103 LEU A CA 1
ATOM 868 C C . LEU A 1 103 ? 2.095 -13.513 5.499 1.00 87.75 103 LEU A C 1
ATOM 870 O O . LEU A 1 103 ? 2.481 -13.010 4.447 1.00 87.75 103 LEU A O 1
ATOM 874 N N . LEU A 1 104 ? 1.482 -12.806 6.450 1.00 86.88 104 LEU A N 1
ATOM 875 C CA . LEU A 1 104 ? 1.214 -11.375 6.334 1.00 86.88 104 LEU A CA 1
ATOM 876 C C . LEU A 1 104 ? 2.515 -10.580 6.218 1.00 86.88 104 LEU A C 1
ATOM 878 O O . LEU A 1 104 ? 2.643 -9.732 5.334 1.00 86.88 104 LEU A O 1
ATOM 882 N N . ASN A 1 105 ? 3.487 -10.894 7.073 1.00 87.25 105 ASN A N 1
ATOM 883 C CA . ASN A 1 105 ? 4.788 -10.233 7.090 1.00 87.25 105 ASN A CA 1
ATOM 884 C C . ASN A 1 105 ? 5.549 -10.465 5.779 1.00 87.25 105 ASN A C 1
ATOM 886 O O . ASN A 1 105 ? 6.029 -9.521 5.149 1.00 87.25 105 ASN A O 1
ATOM 890 N N . ALA A 1 106 ? 5.587 -11.718 5.323 1.00 89.62 106 ALA A N 1
ATOM 891 C CA . ALA A 1 106 ? 6.183 -12.082 4.048 1.00 89.62 106 ALA A CA 1
ATOM 892 C C . ALA A 1 106 ? 5.476 -11.392 2.874 1.00 89.62 106 ALA A C 1
ATOM 894 O O . ALA A 1 106 ? 6.140 -10.905 1.961 1.00 89.62 106 ALA A O 1
ATOM 895 N N . PHE A 1 107 ? 4.144 -11.293 2.911 1.00 90.94 107 PHE A N 1
ATOM 896 C CA . PHE A 1 107 ? 3.356 -10.617 1.881 1.00 90.94 107 PHE A CA 1
ATOM 897 C C . PHE A 1 107 ? 3.664 -9.124 1.826 1.00 90.94 107 PHE A C 1
ATOM 899 O O . PHE A 1 107 ? 3.871 -8.585 0.739 1.00 90.94 107 PHE A O 1
ATOM 906 N N . ALA A 1 108 ? 3.742 -8.458 2.982 1.00 89.81 108 ALA A N 1
ATOM 907 C CA . ALA A 1 108 ? 4.114 -7.049 3.075 1.00 89.81 108 ALA A CA 1
ATOM 908 C C . ALA A 1 108 ? 5.484 -6.795 2.442 1.00 89.81 108 ALA A C 1
ATOM 910 O O . ALA A 1 108 ? 5.620 -5.924 1.583 1.00 89.81 108 ALA A O 1
ATOM 911 N N . PHE A 1 109 ? 6.469 -7.591 2.858 1.00 90.75 109 PHE A N 1
ATOM 912 C CA . PHE A 1 109 ? 7.844 -7.509 2.393 1.00 90.75 109 PHE A CA 1
ATOM 913 C C . PHE A 1 109 ? 7.939 -7.735 0.882 1.00 90.75 109 PHE A C 1
ATOM 915 O O . PHE A 1 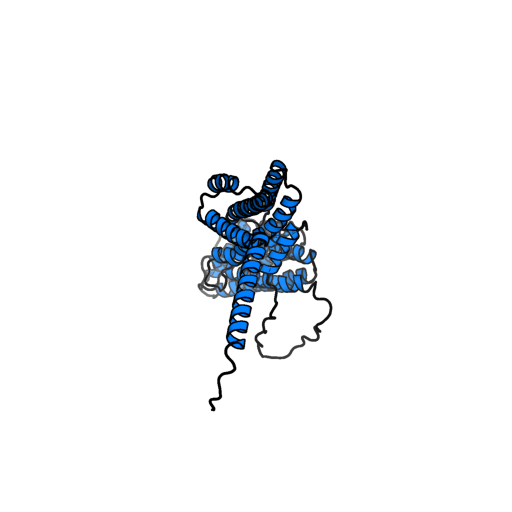109 ? 8.434 -6.882 0.145 1.00 90.75 109 PHE A O 1
ATOM 922 N N . GLN A 1 110 ? 7.388 -8.846 0.393 1.00 91.62 110 GLN A N 1
ATOM 923 C CA . GLN A 1 110 ? 7.491 -9.207 -1.016 1.00 91.62 110 GLN A CA 1
ATOM 924 C C . GLN A 1 110 ? 6.761 -8.208 -1.921 1.00 91.62 110 GLN A C 1
ATOM 926 O O . GLN A 1 110 ? 7.165 -7.974 -3.063 1.00 91.62 110 GLN A O 1
ATOM 931 N N . LEU A 1 111 ? 5.707 -7.569 -1.409 1.00 91.94 111 LEU A N 1
ATOM 932 C CA . LEU A 1 111 ? 5.025 -6.487 -2.103 1.00 91.94 111 LEU A CA 1
ATOM 933 C C . LEU A 1 111 ? 5.893 -5.223 -2.211 1.00 91.94 111 LEU A C 1
ATOM 935 O O . LEU A 1 111 ? 5.894 -4.602 -3.275 1.00 91.94 111 LEU A O 1
ATOM 939 N N . GLU A 1 112 ? 6.658 -4.861 -1.173 1.00 91.12 112 GLU A N 1
ATOM 940 C CA . GLU A 1 112 ? 7.629 -3.752 -1.232 1.00 91.12 112 GLU A CA 1
ATOM 941 C C . GLU A 1 112 ? 8.708 -4.019 -2.288 1.00 91.12 112 GLU A C 1
ATOM 943 O O . GLU A 1 112 ? 8.991 -3.151 -3.121 1.00 91.12 112 GLU A O 1
ATOM 948 N N . VAL A 1 113 ? 9.265 -5.234 -2.309 1.00 93.12 113 VAL A N 1
ATOM 949 C CA . VAL A 1 113 ? 10.287 -5.639 -3.286 1.00 93.12 113 VAL A CA 1
ATOM 950 C C . VAL A 1 113 ? 9.725 -5.606 -4.711 1.00 93.12 113 VAL A C 1
ATOM 952 O O . VAL A 1 113 ? 10.328 -5.003 -5.604 1.00 93.12 113 VAL A O 1
ATOM 955 N N . PHE A 1 114 ? 8.529 -6.161 -4.930 1.00 92.62 114 PHE A N 1
ATOM 956 C CA . PHE A 1 114 ? 7.853 -6.120 -6.229 1.00 92.62 114 PHE A CA 1
ATOM 957 C C . PHE A 1 114 ? 7.591 -4.681 -6.704 1.00 92.62 114 PHE A C 1
ATOM 959 O O . PHE A 1 114 ? 7.837 -4.333 -7.866 1.00 92.62 114 PHE A O 1
ATOM 966 N N . GLN A 1 115 ? 7.116 -3.807 -5.812 1.00 90.69 115 GLN A N 1
ATOM 967 C CA . GLN A 1 115 ? 6.887 -2.397 -6.132 1.00 90.69 115 GLN A CA 1
ATOM 968 C C . GLN A 1 115 ? 8.194 -1.662 -6.447 1.00 90.69 115 GLN A C 1
ATOM 970 O O . GLN A 1 115 ? 8.226 -0.847 -7.370 1.00 90.69 115 GLN A O 1
ATOM 975 N N . ALA A 1 116 ? 9.281 -1.954 -5.730 1.00 92.00 116 ALA A N 1
ATOM 976 C CA . ALA A 1 116 ? 10.599 -1.393 -6.004 1.00 92.00 116 ALA A CA 1
ATOM 977 C C . ALA A 1 116 ? 11.124 -1.814 -7.386 1.00 92.00 116 ALA A C 1
ATOM 979 O O . ALA A 1 116 ? 11.529 -0.952 -8.174 1.00 92.00 116 ALA A O 1
ATOM 980 N N . ALA A 1 117 ? 11.046 -3.109 -7.708 1.00 92.94 117 ALA A N 1
ATOM 981 C CA . ALA A 1 117 ? 11.470 -3.664 -8.991 1.00 92.94 117 ALA A CA 1
ATOM 982 C C . ALA A 1 117 ? 10.677 -3.060 -10.159 1.00 92.94 117 ALA A C 1
ATOM 984 O O . ALA A 1 117 ? 11.251 -2.483 -11.086 1.00 92.94 117 ALA A O 1
ATOM 985 N N . THR A 1 118 ? 9.345 -3.091 -10.083 1.00 91.56 118 THR A N 1
ATOM 986 C CA . THR A 1 118 ? 8.477 -2.527 -11.130 1.00 91.56 118 THR A CA 1
ATOM 987 C C . THR A 1 118 ? 8.643 -1.014 -11.272 1.00 91.56 118 THR A C 1
ATOM 989 O O . THR A 1 118 ? 8.643 -0.497 -12.390 1.00 91.56 118 THR A O 1
ATOM 992 N N . LYS A 1 119 ? 8.852 -0.280 -10.171 1.00 90.25 119 LYS A N 1
ATOM 993 C CA . LYS A 1 119 ? 9.155 1.157 -10.207 1.00 90.25 119 LYS A CA 1
ATOM 994 C C . LYS A 1 119 ? 10.483 1.445 -10.899 1.00 90.25 119 LYS A C 1
ATOM 996 O O . LYS A 1 119 ? 10.552 2.434 -11.626 1.00 90.25 119 LYS A O 1
ATOM 1001 N N . MET A 1 120 ? 11.515 0.627 -10.684 1.00 91.88 120 MET A N 1
ATOM 1002 C CA . MET A 1 120 ? 12.798 0.782 -11.374 1.00 91.88 120 MET A CA 1
ATOM 1003 C C . MET A 1 120 ? 12.644 0.530 -12.875 1.00 91.88 120 MET A C 1
ATOM 1005 O O . MET A 1 120 ? 12.985 1.393 -13.680 1.00 91.88 120 MET A O 1
ATOM 1009 N N . LEU A 1 121 ? 12.023 -0.587 -13.250 1.00 90.94 121 LEU A N 1
ATOM 1010 C CA . LEU A 1 121 ? 11.815 -0.965 -14.649 1.00 90.94 121 LEU A CA 1
ATOM 1011 C C . LEU A 1 121 ? 10.989 0.068 -15.415 1.00 90.94 121 LEU A C 1
ATOM 1013 O O . LEU A 1 121 ? 11.332 0.441 -16.533 1.00 90.94 121 LEU A O 1
ATOM 1017 N N . ARG A 1 122 ? 9.945 0.623 -14.791 1.00 89.44 122 ARG A N 1
ATOM 1018 C CA . ARG A 1 122 ? 9.165 1.713 -15.393 1.00 89.44 122 ARG A CA 1
ATOM 1019 C C . ARG A 1 122 ? 9.997 2.952 -15.725 1.00 89.44 122 ARG A C 1
ATOM 1021 O O . ARG A 1 122 ? 9.591 3.710 -16.599 1.00 89.44 122 ARG A O 1
ATOM 1028 N N . LYS A 1 123 ? 11.140 3.188 -15.068 1.00 89.88 123 LYS A N 1
ATOM 1029 C CA . LYS A 1 123 ? 12.050 4.277 -15.461 1.00 89.88 123 LYS A CA 1
ATOM 1030 C C . LYS A 1 123 ? 12.749 3.965 -16.780 1.00 89.88 123 LYS A C 1
ATOM 1032 O O . LYS A 1 123 ? 12.789 4.845 -17.639 1.00 89.88 123 LYS A O 1
ATOM 1037 N N . PHE A 1 124 ? 13.229 2.730 -16.949 1.00 89.94 124 PHE A N 1
ATOM 1038 C CA . PHE A 1 124 ? 13.877 2.275 -18.185 1.00 89.94 124 PHE A CA 1
ATOM 1039 C C . PHE A 1 124 ? 12.924 2.406 -19.371 1.00 89.94 124 PHE A C 1
ATOM 1041 O O . PHE A 1 124 ? 13.279 2.969 -20.399 1.00 89.94 124 PHE A O 1
ATOM 1048 N N . PHE A 1 125 ? 11.671 1.996 -19.185 1.00 89.19 125 PHE A N 1
ATOM 1049 C CA . PHE A 1 125 ? 10.641 2.047 -20.221 1.00 89.19 125 PHE A CA 1
ATOM 1050 C C . PHE A 1 125 ? 9.785 3.322 -20.184 1.00 89.19 125 PHE A C 1
ATOM 1052 O O . PHE A 1 125 ? 8.713 3.362 -20.784 1.00 89.19 125 PHE A O 1
ATOM 1059 N N . SER A 1 126 ? 10.223 4.387 -19.499 1.00 85.69 126 SER A N 1
ATOM 1060 C CA . SER A 1 126 ? 9.387 5.587 -19.314 1.00 85.69 126 SER A CA 1
ATOM 1061 C C . SER A 1 126 ? 9.046 6.315 -20.619 1.00 85.69 126 SER A C 1
ATOM 1063 O O . SER A 1 126 ? 8.098 7.096 -20.643 1.00 85.69 126 SER A O 1
ATOM 1065 N N . TYR A 1 127 ? 9.776 6.043 -21.706 1.00 85.94 127 TYR A N 1
ATOM 1066 C CA . TYR A 1 127 ? 9.424 6.513 -23.044 1.00 85.94 127 TYR A CA 1
ATOM 1067 C C . TYR A 1 127 ? 8.083 5.931 -23.521 1.00 85.94 127 TYR A C 1
ATOM 1069 O O . TYR A 1 127 ? 7.241 6.685 -24.004 1.00 85.94 127 TYR A O 1
ATOM 1077 N N . LEU A 1 128 ? 7.849 4.632 -23.294 1.00 83.50 128 LEU A N 1
ATOM 1078 C CA . LEU A 1 128 ? 6.610 3.943 -23.676 1.00 83.50 128 LEU A CA 1
ATOM 1079 C C . LEU A 1 128 ? 5.390 4.552 -22.970 1.00 83.50 128 LEU A C 1
ATOM 1081 O O . LEU A 1 128 ? 4.384 4.846 -23.604 1.00 83.50 128 LEU A O 1
ATOM 1085 N N . ASP A 1 129 ? 5.510 4.843 -21.668 1.00 78.12 129 ASP A N 1
ATOM 1086 C CA . ASP A 1 129 ? 4.437 5.484 -20.889 1.00 78.12 129 ASP A CA 1
ATOM 1087 C C . ASP A 1 129 ? 4.095 6.904 -21.403 1.00 78.12 129 ASP A C 1
ATOM 1089 O O . ASP A 1 129 ? 2.968 7.364 -21.213 1.00 78.12 129 ASP A O 1
ATOM 1093 N N . ARG A 1 130 ? 5.046 7.619 -22.029 1.00 80.75 130 ARG A N 1
ATOM 1094 C CA . ARG A 1 130 ? 4.830 8.973 -22.583 1.00 80.75 130 ARG A CA 1
ATOM 1095 C C . ARG A 1 130 ? 4.272 8.960 -24.003 1.00 80.75 130 ARG A C 1
ATOM 1097 O O . ARG A 1 130 ? 3.561 9.893 -24.370 1.00 80.75 130 ARG A O 1
ATOM 1104 N N . HIS A 1 131 ? 4.594 7.930 -24.778 1.00 77.81 131 HIS A N 1
ATOM 1105 C CA . HIS A 1 131 ? 4.211 7.801 -26.181 1.00 77.81 131 HIS A CA 1
ATOM 1106 C C . HIS A 1 131 ? 3.550 6.438 -26.449 1.00 77.81 131 HIS A C 1
ATOM 1108 O O . HIS A 1 131 ? 4.099 5.625 -27.190 1.00 77.81 131 HIS A O 1
ATOM 1114 N N . PRO A 1 132 ? 2.379 6.159 -25.845 1.00 67.81 132 PRO A N 1
ATOM 1115 C CA . PRO A 1 132 ? 1.673 4.910 -26.093 1.00 67.81 132 PRO A CA 1
ATOM 1116 C C . PRO A 1 132 ? 1.171 4.867 -27.544 1.00 67.81 132 PRO A C 1
ATOM 1118 O O . PRO A 1 132 ? 0.546 5.818 -28.017 1.00 67.81 132 PRO A O 1
ATOM 1121 N N . THR A 1 133 ? 1.428 3.759 -28.243 1.00 64.75 133 THR A N 1
ATOM 1122 C CA . THR A 1 133 ? 0.941 3.505 -29.612 1.00 64.75 133 THR A CA 1
ATOM 1123 C C . THR A 1 133 ? -0.577 3.343 -29.661 1.00 64.75 133 THR A C 1
ATOM 1125 O O . THR A 1 133 ? -1.208 3.771 -30.622 1.00 64.75 133 THR A O 1
ATOM 1128 N N . ASP A 1 134 ? -1.160 2.794 -28.592 1.00 58.84 134 ASP A N 1
ATOM 1129 C CA . ASP A 1 134 ? -2.596 2.625 -28.396 1.00 58.84 134 ASP A CA 1
ATOM 1130 C C . ASP A 1 134 ? -2.983 3.037 -26.968 1.00 58.84 134 ASP A C 1
ATOM 1132 O O . ASP A 1 134 ? -2.271 2.745 -26.004 1.00 58.84 134 ASP A O 1
ATOM 1136 N N . LYS A 1 135 ? -4.149 3.677 -26.789 1.00 54.00 135 LYS A N 1
ATOM 1137 C CA . LYS A 1 135 ? -4.645 4.157 -25.471 1.00 54.00 135 LYS A CA 1
ATOM 1138 C C . LYS A 1 135 ? -4.838 3.039 -24.424 1.00 54.00 135 LYS A C 1
ATOM 1140 O O . LYS A 1 135 ? -5.199 3.329 -23.283 1.00 54.00 135 LYS A O 1
ATOM 1145 N N . THR A 1 136 ? -4.643 1.782 -24.811 1.00 55.78 136 THR A N 1
ATOM 1146 C CA . THR A 1 136 ? -4.880 0.567 -24.025 1.00 55.78 136 THR A CA 1
ATOM 1147 C C . THR A 1 136 ? -3.631 0.031 -23.314 1.00 55.78 136 THR A C 1
ATOM 1149 O O . THR A 1 136 ? -3.777 -0.780 -22.403 1.00 55.78 136 THR A O 1
ATOM 1152 N N . LEU A 1 137 ? -2.418 0.467 -23.684 1.00 62.97 137 LEU A N 1
ATOM 1153 C CA . LEU A 1 137 ? -1.164 -0.096 -23.167 1.00 62.97 137 LEU A CA 1
ATOM 1154 C C . LEU A 1 137 ? -0.360 0.942 -22.377 1.00 62.97 137 LEU A C 1
ATOM 1156 O O . LEU A 1 137 ? 0.461 1.680 -22.913 1.00 62.97 137 LEU A O 1
ATOM 1160 N N . ILE A 1 138 ? -0.569 0.982 -21.061 1.00 78.50 138 ILE A N 1
ATOM 1161 C CA . ILE A 1 138 ? 0.239 1.786 -20.133 1.00 78.50 138 ILE A CA 1
ATOM 1162 C C . ILE A 1 138 ? 0.914 0.831 -19.146 1.00 78.50 138 ILE A C 1
ATOM 1164 O O . ILE A 1 138 ? 0.248 -0.013 -18.543 1.00 78.50 138 ILE A O 1
ATOM 1168 N N . LEU A 1 139 ? 2.224 0.969 -18.918 1.00 83.38 139 LEU A N 1
ATOM 1169 C CA . LEU A 1 139 ? 2.978 0.055 -18.044 1.00 83.38 139 LEU A CA 1
ATOM 1170 C C . LEU A 1 139 ? 2.408 0.050 -16.624 1.00 83.38 139 LEU A C 1
ATOM 1172 O O . LEU A 1 139 ? 2.318 -0.991 -15.975 1.00 83.38 139 LEU A O 1
ATOM 1176 N N . SER A 1 140 ? 1.967 1.220 -16.153 1.00 80.31 140 SER A N 1
ATOM 1177 C CA . SER A 1 140 ? 1.284 1.347 -14.863 1.00 80.31 140 SER A CA 1
ATOM 1178 C C . SER A 1 140 ? -0.009 0.526 -14.782 1.00 80.31 140 SER A C 1
ATOM 1180 O O . SER A 1 140 ? -0.271 -0.064 -13.738 1.00 80.31 140 SER A O 1
ATOM 1182 N N . GLN A 1 141 ? -0.788 0.425 -15.864 1.00 80.69 141 GLN A N 1
ATOM 1183 C CA . GLN A 1 141 ? -2.001 -0.397 -15.895 1.00 80.69 141 GLN A CA 1
ATOM 1184 C C . GLN A 1 141 ? -1.658 -1.884 -15.815 1.00 80.69 141 GLN A C 1
ATOM 1186 O O . GLN A 1 141 ? -2.282 -2.594 -15.034 1.00 80.69 141 GLN A O 1
ATOM 1191 N N . ILE A 1 142 ? -0.622 -2.336 -16.532 1.00 84.88 142 ILE A N 1
ATOM 1192 C CA . ILE A 1 142 ? -0.144 -3.727 -16.464 1.00 84.88 142 ILE A CA 1
ATOM 1193 C C . ILE A 1 142 ? 0.218 -4.093 -15.020 1.00 84.88 142 ILE A C 1
ATOM 1195 O O . ILE A 1 142 ? -0.257 -5.099 -14.497 1.00 84.88 142 ILE A O 1
ATOM 1199 N N . VAL A 1 143 ? 1.015 -3.253 -14.350 1.00 86.00 143 VAL A N 1
ATOM 1200 C CA . VAL A 1 143 ? 1.403 -3.486 -12.949 1.00 86.00 143 VAL A CA 1
ATOM 1201 C C . VAL A 1 143 ? 0.181 -3.465 -12.029 1.00 86.00 143 VAL A C 1
ATOM 1203 O O . VAL A 1 143 ? 0.057 -4.328 -11.166 1.00 86.00 143 VAL A O 1
ATOM 1206 N N . ASN A 1 144 ? -0.743 -2.522 -12.216 1.00 83.12 144 ASN A N 1
ATOM 1207 C CA . ASN A 1 144 ? -1.941 -2.394 -11.387 1.00 83.12 144 ASN A CA 1
ATOM 1208 C C . ASN A 1 144 ? -2.885 -3.601 -11.508 1.00 83.12 144 ASN A C 1
ATOM 1210 O O . ASN A 1 144 ? -3.386 -4.080 -10.492 1.00 83.12 144 ASN A O 1
ATOM 1214 N N . GLU A 1 145 ? -3.097 -4.124 -12.717 1.00 83.81 145 GLU A N 1
ATOM 1215 C CA . GLU A 1 145 ? -3.880 -5.347 -12.931 1.00 83.81 145 GLU A CA 1
ATOM 1216 C C . GLU A 1 145 ? -3.235 -6.546 -12.234 1.00 83.81 145 GLU A C 1
ATOM 1218 O O . GLU A 1 145 ? -3.897 -7.327 -11.548 1.00 83.81 145 GLU A O 1
ATOM 1223 N N . LYS A 1 146 ? -1.909 -6.654 -12.315 1.00 86.75 146 LYS A N 1
ATOM 1224 C CA . LYS A 1 146 ? -1.169 -7.721 -11.642 1.00 86.75 146 LYS A CA 1
ATOM 1225 C C . LYS A 1 146 ? -1.186 -7.573 -10.121 1.00 86.75 146 LYS A C 1
ATOM 1227 O O . LYS A 1 146 ? -1.376 -8.563 -9.416 1.00 86.75 146 LYS A O 1
ATOM 1232 N N . LEU A 1 147 ? -1.129 -6.349 -9.598 1.00 85.06 147 LEU A N 1
ATOM 1233 C CA . LEU A 1 147 ? -1.347 -6.080 -8.175 1.00 85.06 147 LEU A CA 1
ATOM 1234 C C . LEU A 1 147 ? -2.732 -6.549 -7.715 1.00 85.06 147 LEU A C 1
ATOM 1236 O O . LEU A 1 147 ? -2.819 -7.169 -6.660 1.00 85.06 147 LEU A O 1
ATOM 1240 N N . LYS A 1 148 ? -3.804 -6.326 -8.493 1.00 82.56 148 LYS A N 1
ATOM 1241 C CA . LYS A 1 148 ? -5.138 -6.864 -8.160 1.00 82.56 148 LYS A CA 1
ATOM 1242 C C . LYS A 1 148 ? -5.101 -8.391 -8.032 1.00 82.56 148 LYS A C 1
ATOM 1244 O O . LYS A 1 148 ? -5.636 -8.929 -7.067 1.00 82.56 148 LYS A O 1
ATOM 1249 N N . THR A 1 149 ? -4.431 -9.087 -8.957 1.00 83.25 149 THR A N 1
ATOM 1250 C CA . THR A 1 149 ? -4.298 -10.555 -8.883 1.00 83.25 149 THR A CA 1
ATOM 1251 C C . THR A 1 149 ? -3.520 -11.020 -7.651 1.00 83.25 149 THR A C 1
ATOM 1253 O O . THR A 1 149 ? -3.950 -11.963 -6.994 1.00 83.25 149 THR A O 1
ATOM 1256 N N . ILE A 1 150 ? -2.447 -10.312 -7.284 1.00 86.81 150 ILE A N 1
ATOM 1257 C CA . ILE A 1 150 ? -1.670 -10.567 -6.063 1.00 86.81 150 ILE A CA 1
ATOM 1258 C C . ILE A 1 150 ? -2.544 -10.386 -4.814 1.00 86.81 150 ILE A C 1
ATOM 1260 O O . ILE A 1 150 ? -2.549 -11.239 -3.932 1.00 86.81 150 ILE A O 1
ATOM 1264 N N . TRP A 1 151 ? -3.322 -9.303 -4.737 1.00 86.69 151 TRP A N 1
ATOM 1265 C CA . TRP A 1 151 ? -4.215 -9.060 -3.602 1.00 86.69 151 TRP A CA 1
ATOM 1266 C C . TRP A 1 151 ? -5.315 -10.115 -3.488 1.00 86.69 151 TRP A C 1
ATOM 1268 O O . TRP A 1 151 ? -5.619 -10.543 -2.381 1.00 86.69 151 TRP A O 1
ATOM 1278 N N . ASN A 1 152 ? -5.869 -10.587 -4.607 1.00 84.44 152 ASN A N 1
ATOM 1279 C CA . ASN A 1 152 ? -6.912 -11.617 -4.614 1.00 84.44 152 ASN A CA 1
ATOM 1280 C C . ASN A 1 152 ? -6.430 -12.995 -4.127 1.00 84.44 152 ASN A C 1
ATOM 1282 O O . ASN A 1 152 ? -7.263 -13.831 -3.787 1.00 84.44 152 ASN A O 1
ATOM 1286 N N . PHE A 1 153 ? -5.117 -13.234 -4.069 1.00 82.38 153 PHE A N 1
ATOM 1287 C CA . PHE A 1 153 ? -4.550 -14.444 -3.469 1.00 82.38 153 PHE A CA 1
ATOM 1288 C C . PHE A 1 153 ? -4.680 -14.449 -1.936 1.00 82.38 153 PHE A C 1
ATOM 1290 O O . PHE A 1 153 ? -4.875 -15.500 -1.327 1.00 82.38 153 PHE A O 1
ATOM 1297 N N . LEU A 1 154 ? -4.602 -13.270 -1.309 1.00 83.31 154 LEU A N 1
ATOM 1298 C CA . LEU A 1 154 ? -4.468 -13.135 0.140 1.00 83.31 154 LEU A CA 1
ATOM 1299 C C . LEU A 1 154 ? -5.650 -13.704 0.949 1.00 83.31 154 LEU A C 1
ATOM 1301 O O . LEU A 1 154 ? -5.381 -14.373 1.941 1.00 83.31 154 LEU A O 1
ATOM 1305 N N . PRO A 1 155 ? -6.934 -13.493 0.590 1.00 84.06 155 PRO A N 1
ATOM 1306 C CA . PRO A 1 155 ? -8.046 -13.957 1.419 1.00 84.06 155 PRO A CA 1
ATOM 1307 C C . PRO A 1 155 ? -8.105 -15.474 1.559 1.00 84.06 155 PRO A C 1
ATOM 1309 O O . PRO A 1 155 ? -8.339 -15.958 2.661 1.00 84.06 155 PRO A O 1
ATOM 1312 N N . ASN A 1 156 ? -7.848 -16.212 0.475 1.00 77.38 156 ASN A N 1
ATOM 1313 C CA . ASN A 1 156 ? -7.819 -17.673 0.519 1.00 77.38 156 ASN A CA 1
ATOM 1314 C C . ASN A 1 156 ? -6.656 -18.132 1.408 1.00 77.38 156 ASN A C 1
ATOM 1316 O O . ASN A 1 156 ? -6.874 -18.777 2.422 1.00 77.38 156 ASN A O 1
ATOM 1320 N N . ALA A 1 157 ? -5.434 -17.661 1.141 1.00 75.62 157 ALA A N 1
ATOM 1321 C CA . ALA A 1 157 ? -4.263 -18.046 1.932 1.00 75.62 157 ALA A CA 1
ATOM 1322 C C . ALA A 1 157 ? -4.359 -17.661 3.425 1.00 75.62 157 ALA A C 1
ATOM 1324 O O . ALA A 1 157 ? -3.831 -18.367 4.282 1.00 75.62 157 ALA A O 1
ATOM 1325 N N . PHE A 1 158 ? -5.022 -16.546 3.745 1.00 75.25 158 PHE A N 1
ATOM 1326 C CA . PHE A 1 158 ? -5.152 -16.053 5.115 1.00 75.25 158 PHE A CA 1
ATOM 1327 C C . PHE A 1 158 ? -6.250 -16.765 5.914 1.00 75.25 158 PHE A C 1
ATOM 1329 O O . PHE A 1 158 ? -6.064 -17.015 7.102 1.00 75.25 158 PHE A O 1
ATOM 1336 N N . PHE A 1 159 ? -7.392 -17.078 5.292 1.00 71.69 159 PHE A N 1
ATOM 1337 C CA . PHE A 1 159 ? -8.532 -17.688 5.983 1.00 71.69 159 PHE A CA 1
ATOM 1338 C C . PHE A 1 159 ? -8.608 -19.215 5.845 1.00 71.69 159 PHE A C 1
ATOM 1340 O O . PHE A 1 159 ? -9.244 -19.841 6.690 1.00 71.69 159 PHE A O 1
ATOM 1347 N N . ASP A 1 160 ? -7.932 -19.822 4.864 1.00 60.84 160 ASP A N 1
ATOM 1348 C CA . ASP A 1 160 ? -7.820 -21.286 4.743 1.00 60.84 160 ASP A CA 1
ATOM 1349 C C . ASP A 1 160 ? -6.945 -21.897 5.858 1.00 60.84 160 ASP A C 1
ATOM 1351 O O . ASP A 1 160 ? -6.948 -23.108 6.054 1.00 60.84 160 ASP A O 1
ATOM 1355 N N . ALA A 1 161 ? -6.242 -21.071 6.644 1.00 50.41 161 ALA A N 1
ATOM 1356 C CA . ALA A 1 161 ? -5.544 -21.504 7.856 1.00 50.41 161 ALA A CA 1
ATOM 1357 C C . ALA A 1 161 ? -6.487 -21.865 9.027 1.00 50.41 161 ALA A C 1
ATOM 1359 O O . ALA A 1 161 ? -6.020 -22.479 9.982 1.00 50.41 161 ALA A O 1
ATOM 1360 N N . ASP A 1 162 ? -7.782 -21.523 8.944 1.00 38.81 162 ASP A N 1
ATOM 1361 C CA . ASP A 1 162 ? -8.794 -21.791 9.984 1.00 38.81 162 ASP A CA 1
ATOM 1362 C C . ASP A 1 162 ? -9.887 -22.795 9.535 1.00 38.81 162 ASP A C 1
ATOM 1364 O O . ASP A 1 162 ? -10.861 -23.011 10.260 1.00 38.81 162 ASP A O 1
ATOM 1368 N N . ILE A 1 163 ? -9.775 -23.410 8.347 1.00 41.75 163 ILE A N 1
ATOM 1369 C CA . ILE A 1 163 ? -10.700 -24.472 7.909 1.00 41.75 163 ILE A CA 1
ATOM 1370 C C . ILE A 1 163 ? -10.065 -25.831 8.218 1.00 41.75 163 ILE A C 1
ATOM 1372 O O . ILE A 1 163 ? -9.445 -26.463 7.364 1.00 41.75 163 ILE A O 1
ATOM 1376 N N . ASP A 1 164 ? -10.227 -26.286 9.459 1.00 33.25 164 ASP A N 1
ATOM 1377 C CA . ASP A 1 164 ? -9.957 -27.672 9.827 1.00 33.25 164 ASP A CA 1
ATOM 1378 C C . ASP A 1 164 ? -10.793 -28.635 8.958 1.00 33.25 164 ASP A C 1
ATOM 1380 O O . ASP A 1 164 ? -12.023 -28.579 8.927 1.00 33.25 164 ASP A O 1
ATOM 1384 N N . ASN A 1 165 ? -10.098 -29.563 8.296 1.00 37.66 165 ASN A N 1
ATOM 1385 C CA . ASN A 1 165 ? -10.495 -30.962 8.121 1.00 37.66 165 ASN A CA 1
ATOM 1386 C C . ASN A 1 165 ? -11.934 -31.271 7.659 1.00 37.66 165 ASN A C 1
ATOM 1388 O O . ASN A 1 165 ? -12.606 -32.046 8.333 1.00 37.66 165 ASN A O 1
ATOM 1392 N N . ASN A 1 166 ? -12.402 -30.772 6.507 1.00 33.94 166 ASN A N 1
ATOM 1393 C CA . ASN A 1 166 ? -13.297 -31.564 5.639 1.00 33.94 166 ASN A CA 1
ATOM 1394 C C . ASN A 1 166 ? -13.566 -30.892 4.282 1.00 33.94 166 ASN A C 1
ATOM 1396 O O . ASN A 1 166 ? -14.600 -30.263 4.094 1.00 33.94 166 ASN A O 1
ATOM 1400 N N . THR A 1 167 ? -12.668 -31.044 3.316 1.00 30.27 167 THR A N 1
ATOM 1401 C CA . THR A 1 167 ? -13.061 -31.188 1.904 1.00 30.27 167 THR A CA 1
ATOM 1402 C C . THR A 1 167 ? -11.848 -31.683 1.146 1.00 30.27 167 THR A C 1
ATOM 1404 O O . THR A 1 167 ? -10.847 -30.975 1.045 1.00 30.27 167 THR A O 1
ATOM 1407 N N . ASP A 1 168 ? -11.958 -32.904 0.638 1.00 27.55 168 ASP A N 1
ATOM 1408 C CA . ASP A 1 168 ? -10.996 -33.549 -0.239 1.00 27.55 168 ASP A CA 1
ATOM 1409 C C . ASP A 1 168 ? -10.511 -32.598 -1.338 1.00 27.55 168 ASP A C 1
ATOM 1411 O O . ASP A 1 168 ? -11.213 -32.320 -2.313 1.00 27.55 168 ASP A O 1
ATOM 1415 N N . ILE A 1 169 ? -9.264 -32.142 -1.224 1.00 35.31 169 ILE A N 1
ATOM 1416 C CA . ILE A 1 169 ? -8.493 -31.691 -2.383 1.00 35.31 169 ILE A CA 1
ATOM 1417 C C . ILE A 1 169 ? -7.849 -32.943 -2.977 1.00 35.31 169 ILE A C 1
ATOM 1419 O O . ILE A 1 169 ? -6.637 -33.138 -2.945 1.00 35.31 169 ILE A O 1
ATOM 1423 N N . SER A 1 170 ? -8.686 -33.839 -3.496 1.00 30.12 170 SER A N 1
ATOM 1424 C CA . SER A 1 170 ? -8.236 -34.896 -4.386 1.00 30.12 170 SER A CA 1
ATOM 1425 C C . SER A 1 170 ? -8.407 -34.423 -5.827 1.00 30.12 170 SER A C 1
ATOM 1427 O O . SER A 1 170 ? -9.522 -34.196 -6.295 1.00 30.12 170 SER A O 1
ATOM 1429 N N . THR A 1 171 ? -7.278 -34.363 -6.533 1.00 30.05 171 THR A N 1
ATOM 1430 C CA . THR A 1 171 ? -7.125 -34.392 -7.998 1.00 30.05 171 THR A CA 1
ATOM 1431 C C . THR A 1 171 ? -7.386 -33.095 -8.779 1.00 30.05 171 THR A C 1
ATOM 1433 O O . THR A 1 171 ? -8.482 -32.808 -9.246 1.00 30.05 171 THR A O 1
ATOM 1436 N N . VAL A 1 172 ? -6.302 -32.365 -9.062 1.00 30.48 172 VAL A N 1
ATOM 1437 C CA . VAL A 1 172 ? -6.143 -31.691 -10.358 1.00 30.48 172 VAL A CA 1
ATOM 1438 C C . VAL A 1 172 ? -5.178 -32.545 -11.170 1.00 30.48 172 VAL A C 1
ATOM 1440 O O . VAL A 1 172 ? -3.966 -32.492 -10.991 1.00 30.48 172 VAL A O 1
ATOM 1443 N N . SER A 1 173 ? -5.724 -33.374 -12.048 1.00 27.31 173 SER A N 1
ATOM 1444 C CA . SER A 1 173 ? -4.996 -33.888 -13.201 1.00 27.31 173 SER A CA 1
ATOM 1445 C C . SER A 1 173 ? -5.792 -33.510 -14.438 1.00 27.31 173 SER A C 1
ATOM 1447 O O . SER A 1 173 ? -6.995 -33.739 -14.517 1.00 27.31 173 SER A O 1
ATOM 1449 N N . THR A 1 174 ? -5.088 -32.803 -15.318 1.00 35.12 174 THR A N 1
ATOM 1450 C CA . THR A 1 174 ? -5.320 -32.619 -16.752 1.00 35.12 174 THR A CA 1
ATOM 1451 C C . THR A 1 174 ? -6.539 -33.329 -17.331 1.00 35.12 174 THR A C 1
ATOM 1453 O O . THR A 1 174 ? -6.537 -34.548 -17.388 1.00 35.12 174 THR A O 1
ATOM 1456 N N . GLU A 1 175 ? -7.483 -32.564 -17.894 1.00 27.84 175 GLU A N 1
ATOM 1457 C CA . GLU A 1 175 ? -7.977 -32.795 -19.259 1.00 27.84 175 GLU A CA 1
ATOM 1458 C C . GLU A 1 175 ? -8.914 -31.675 -19.755 1.00 27.84 175 GLU A C 1
ATOM 1460 O O . GLU A 1 175 ? -9.939 -31.350 -19.166 1.00 27.84 175 GLU A O 1
ATOM 1465 N N . LYS A 1 176 ? -8.482 -31.072 -20.869 1.00 31.89 176 LYS A N 1
ATOM 1466 C CA . LYS A 1 176 ? -9.243 -30.460 -21.970 1.00 31.89 176 LYS A CA 1
ATOM 1467 C C . LYS A 1 176 ? -10.565 -29.736 -21.654 1.00 31.89 176 LYS A C 1
ATOM 1469 O O . LYS A 1 176 ? -11.624 -30.330 -21.509 1.00 31.89 176 LYS A O 1
ATOM 1474 N N . GLY A 1 177 ? -10.509 -28.414 -21.842 1.00 37.66 177 GLY A N 1
ATOM 1475 C CA . GLY A 1 177 ? -11.470 -27.709 -22.694 1.00 37.66 177 GLY A CA 1
ATOM 1476 C C . GLY A 1 177 ? -12.920 -27.695 -22.219 1.00 37.66 177 GLY A C 1
ATOM 1477 O O . GLY A 1 177 ? -13.761 -28.386 -22.784 1.00 37.66 177 GLY A O 1
ATOM 1478 N N . LYS A 1 178 ? -13.206 -26.833 -21.241 1.00 27.34 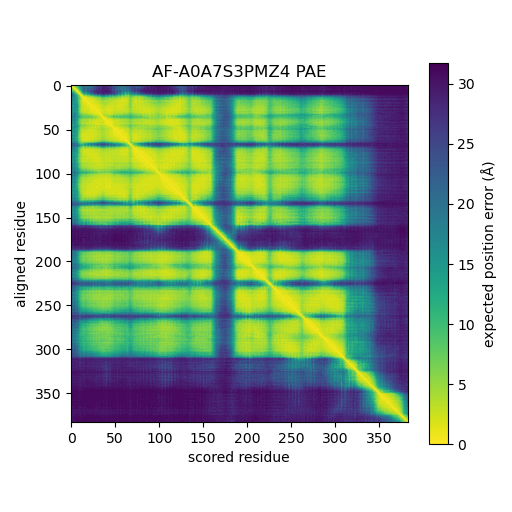178 LYS A N 1
ATOM 1479 C CA . LYS A 1 178 ? -14.455 -26.067 -21.076 1.00 27.34 178 LYS A CA 1
ATOM 1480 C C . LYS A 1 178 ? -14.245 -25.136 -19.886 1.00 27.34 178 LYS A C 1
ATOM 1482 O O . LYS A 1 178 ? -14.125 -25.604 -18.757 1.00 27.34 178 LYS A O 1
ATOM 1487 N N . GLU A 1 179 ? -14.198 -23.829 -20.129 1.00 34.44 179 GLU A N 1
ATOM 1488 C CA . GLU A 1 179 ? -14.293 -22.823 -19.069 1.00 34.44 179 GLU A CA 1
ATOM 1489 C C . GLU A 1 179 ? -15.651 -22.979 -18.366 1.00 34.44 179 GLU A C 1
ATOM 1491 O O . GLU A 1 179 ? -16.663 -22.389 -18.747 1.00 34.44 179 GLU A O 1
ATOM 1496 N N . LYS A 1 180 ? -15.703 -23.822 -17.332 1.00 31.34 180 LYS A N 1
ATOM 1497 C CA . LYS A 1 180 ? -16.790 -23.786 -16.361 1.00 31.34 180 LYS A CA 1
ATOM 1498 C C . LYS A 1 180 ? -16.626 -22.478 -15.602 1.00 31.34 180 LYS A C 1
ATOM 1500 O O . LYS A 1 180 ? -15.686 -22.333 -14.826 1.00 31.34 180 LYS A O 1
ATOM 1505 N N . LYS A 1 181 ? -17.544 -21.533 -15.833 1.00 35.09 181 LYS A N 1
ATOM 1506 C CA . LYS A 1 181 ? -17.740 -20.361 -14.971 1.00 35.09 181 LYS A CA 1
ATOM 1507 C C . LYS A 1 181 ? -17.733 -20.844 -13.523 1.00 35.09 181 LYS A C 1
ATOM 1509 O O . LYS A 1 181 ? -18.664 -21.525 -13.096 1.00 35.09 181 LYS A O 1
ATOM 1514 N N . LEU A 1 182 ? -16.650 -20.534 -12.817 1.00 34.25 182 LEU A N 1
ATOM 1515 C CA . LEU A 1 182 ? -16.452 -20.889 -11.423 1.00 34.25 182 LEU A CA 1
ATOM 1516 C C . LEU A 1 182 ? -17.605 -20.268 -10.632 1.00 34.25 182 LEU A C 1
ATOM 1518 O O . LEU A 1 182 ? -17.720 -19.044 -10.533 1.00 34.25 182 LEU A O 1
ATOM 1522 N N . ALA A 1 183 ? -18.513 -21.111 -10.145 1.00 31.66 183 ALA A N 1
ATOM 1523 C CA . ALA A 1 183 ? -19.574 -20.679 -9.256 1.00 31.66 183 ALA A CA 1
ATOM 1524 C C . ALA A 1 183 ? -18.907 -20.059 -8.022 1.00 31.66 183 ALA A C 1
ATOM 1526 O O . ALA A 1 183 ? -18.184 -20.744 -7.301 1.00 31.66 183 ALA A O 1
ATOM 1527 N N . LYS A 1 184 ? -19.101 -18.750 -7.818 1.00 30.23 184 LYS A N 1
ATOM 1528 C CA . LYS A 1 184 ? -18.566 -18.032 -6.656 1.00 30.23 184 LYS A CA 1
ATOM 1529 C C . LYS A 1 184 ? -19.068 -18.728 -5.382 1.00 30.23 184 LYS A C 1
ATOM 1531 O O . LYS A 1 184 ? -20.290 -18.792 -5.202 1.00 30.23 184 LYS A O 1
ATOM 1536 N N . PRO A 1 185 ? -18.189 -19.240 -4.503 1.00 37.84 185 PRO A N 1
ATOM 1537 C CA . PRO A 1 185 ? -18.627 -19.743 -3.211 1.00 37.84 185 PRO A CA 1
ATOM 1538 C C . PRO A 1 185 ? -19.284 -18.591 -2.441 1.00 37.84 185 PRO A C 1
ATOM 1540 O O . PRO A 1 185 ? -18.754 -17.483 -2.381 1.00 37.84 185 PRO A O 1
ATOM 1543 N N . LYS A 1 186 ? -20.473 -18.843 -1.880 1.00 40.25 186 LYS A N 1
ATOM 1544 C CA . LYS A 1 186 ? -21.356 -17.829 -1.270 1.00 40.25 186 LYS A CA 1
ATOM 1545 C C . LYS A 1 186 ? -20.748 -17.068 -0.076 1.00 40.25 186 LYS A C 1
ATOM 1547 O O . LYS A 1 186 ? -21.353 -16.094 0.346 1.00 40.25 186 LYS A O 1
ATOM 1552 N N . ASN A 1 187 ? -19.563 -17.458 0.406 1.00 47.50 187 ASN A N 1
ATOM 1553 C CA . ASN A 1 187 ? -18.847 -16.857 1.537 1.00 47.50 187 ASN A CA 1
ATOM 1554 C C . ASN A 1 187 ? -17.339 -16.638 1.256 1.00 47.50 187 ASN A C 1
ATOM 1556 O O . ASN A 1 187 ? -16.528 -16.792 2.167 1.00 47.50 187 ASN A O 1
ATOM 1560 N N . SER A 1 188 ? -16.914 -16.312 0.026 1.00 57.72 188 SER A N 1
ATOM 1561 C CA . SER A 1 188 ? -15.507 -15.922 -0.190 1.00 57.72 188 SER A CA 1
ATOM 1562 C C . SER A 1 188 ? -15.238 -14.588 0.508 1.00 57.72 188 SER A C 1
ATOM 1564 O O . SER A 1 188 ? -15.693 -13.543 0.031 1.00 57.72 188 SER A O 1
ATOM 1566 N N . LYS A 1 189 ? -14.530 -14.616 1.641 1.00 75.31 189 LYS A N 1
ATOM 1567 C CA . LYS A 1 189 ? -14.059 -13.395 2.299 1.00 75.31 189 LYS A CA 1
ATOM 1568 C C .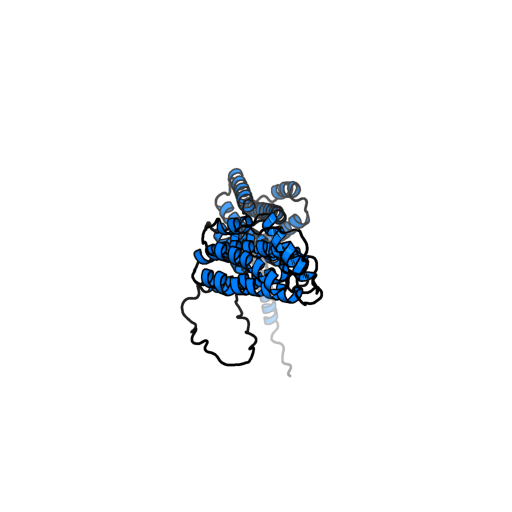 LYS A 1 189 ? -13.211 -12.598 1.306 1.00 75.31 189 LYS A C 1
ATOM 1570 O O . LYS A 1 189 ? -12.415 -13.160 0.557 1.00 75.31 189 LYS A O 1
ATOM 1575 N N . SER A 1 190 ? -13.430 -11.293 1.257 1.00 85.50 190 SER A N 1
ATOM 1576 C CA . SER A 1 190 ? -12.710 -10.391 0.364 1.00 85.50 190 SER A CA 1
ATOM 1577 C C . SER A 1 190 ? -11.408 -9.901 1.002 1.00 85.50 190 SER A C 1
ATOM 1579 O O . SER A 1 190 ? -11.202 -10.021 2.210 1.00 85.50 190 SER A O 1
ATOM 1581 N N . VAL A 1 191 ? -10.528 -9.297 0.197 1.00 86.12 191 VAL A N 1
ATOM 1582 C CA . VAL A 1 191 ? -9.333 -8.594 0.708 1.00 86.12 191 VAL A CA 1
ATOM 1583 C C . VAL A 1 191 ? -9.741 -7.508 1.700 1.00 86.12 191 VAL A C 1
ATOM 1585 O O . VAL A 1 191 ? -9.091 -7.316 2.721 1.00 86.12 191 VAL A O 1
ATOM 1588 N N . ASP A 1 192 ? -10.859 -6.841 1.427 1.00 88.69 192 ASP A N 1
ATOM 1589 C CA . ASP A 1 192 ? -11.407 -5.776 2.257 1.00 88.69 192 ASP A CA 1
ATOM 1590 C C . ASP A 1 192 ? -11.754 -6.332 3.655 1.00 88.69 192 ASP A C 1
ATOM 1592 O O . ASP A 1 192 ? -11.453 -5.692 4.662 1.00 88.69 192 ASP A O 1
ATOM 1596 N N . ASP A 1 193 ? -12.274 -7.564 3.734 1.00 86.69 193 ASP A N 1
ATOM 1597 C CA . ASP A 1 193 ? -12.565 -8.249 5.001 1.00 86.69 193 ASP A CA 1
ATOM 1598 C C . ASP A 1 193 ? -11.290 -8.641 5.762 1.00 86.69 193 ASP A C 1
ATOM 1600 O O . ASP A 1 193 ? -11.237 -8.457 6.978 1.00 86.69 193 ASP A O 1
ATOM 1604 N N . VAL A 1 194 ? -10.245 -9.121 5.065 1.00 87.38 194 VAL A N 1
ATOM 1605 C CA . VAL A 1 194 ? -8.921 -9.388 5.672 1.00 87.38 194 VAL A CA 1
ATOM 1606 C C . VAL A 1 194 ? -8.394 -8.117 6.332 1.00 87.38 194 VAL A C 1
ATOM 1608 O O . VAL A 1 194 ? -8.026 -8.121 7.503 1.00 87.38 194 VAL A O 1
ATOM 1611 N N . ILE A 1 195 ? -8.391 -7.004 5.597 1.00 90.81 195 ILE A N 1
ATOM 1612 C CA . ILE A 1 195 ? -7.861 -5.727 6.080 1.00 90.81 195 ILE A CA 1
ATOM 1613 C C . ILE A 1 195 ? -8.659 -5.215 7.285 1.00 90.81 195 ILE A C 1
ATOM 1615 O O . ILE A 1 195 ? -8.064 -4.731 8.249 1.00 90.81 195 ILE A O 1
ATOM 1619 N N . MET A 1 196 ? -9.989 -5.343 7.270 1.00 90.94 196 MET A N 1
ATOM 1620 C CA . MET A 1 196 ? -10.814 -4.969 8.424 1.00 90.94 196 MET A CA 1
ATOM 1621 C C . MET A 1 196 ? -10.534 -5.858 9.642 1.00 90.94 196 MET A C 1
ATOM 1623 O O . MET A 1 196 ? -10.433 -5.335 10.753 1.00 90.94 196 MET A O 1
ATOM 1627 N N . ASP A 1 197 ? -10.350 -7.167 9.450 1.00 87.88 197 ASP A N 1
ATOM 1628 C CA . ASP A 1 197 ? -9.996 -8.096 10.529 1.00 87.88 197 ASP A CA 1
ATOM 1629 C C . ASP A 1 197 ? -8.635 -7.750 11.154 1.00 87.88 197 ASP A C 1
ATOM 1631 O O . ASP A 1 197 ? -8.519 -7.674 12.379 1.00 87.88 197 ASP A O 1
ATOM 1635 N N . LEU A 1 198 ? -7.630 -7.416 10.335 1.00 89.69 198 LEU A N 1
ATOM 1636 C CA . LEU A 1 198 ? -6.333 -6.934 10.822 1.00 89.69 198 LEU A CA 1
ATOM 1637 C C . LEU A 1 198 ? -6.488 -5.675 11.681 1.00 89.69 198 LEU A C 1
ATOM 1639 O O . LEU A 1 198 ? -5.989 -5.619 12.800 1.00 89.69 198 LEU A O 1
ATOM 1643 N N . ILE A 1 199 ? -7.249 -4.683 11.228 1.00 91.50 199 ILE A N 1
ATOM 1644 C CA . ILE A 1 199 ? -7.464 -3.446 11.998 1.00 91.50 199 ILE A CA 1
ATOM 1645 C C . ILE A 1 199 ? -8.127 -3.732 13.354 1.00 91.50 199 ILE A C 1
ATOM 1647 O O . ILE A 1 199 ? -7.787 -3.112 14.366 1.00 91.50 199 ILE A O 1
ATOM 1651 N N . LEU A 1 200 ? -9.076 -4.669 13.403 1.00 89.38 200 LEU A N 1
ATOM 1652 C CA . LEU A 1 200 ? -9.731 -5.064 14.650 1.00 89.38 200 LEU A CA 1
ATOM 1653 C C . LEU A 1 200 ? -8.781 -5.820 15.586 1.00 89.38 200 LEU A C 1
ATOM 1655 O O . LEU A 1 200 ? -8.782 -5.546 16.789 1.00 89.38 200 LEU A O 1
ATOM 1659 N N . ARG A 1 201 ? -7.944 -6.7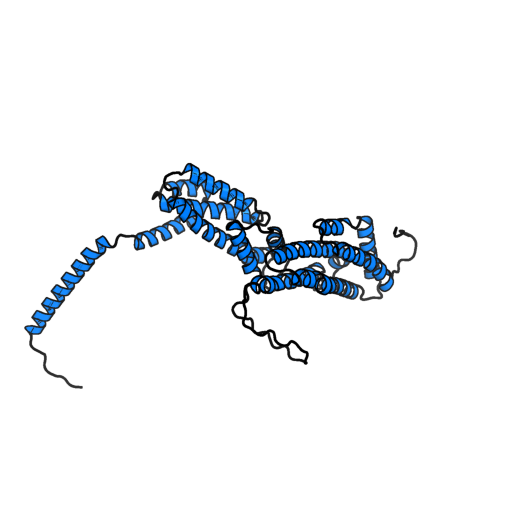17 15.050 1.00 88.00 201 ARG A N 1
ATOM 1660 C CA . ARG A 1 201 ? -6.888 -7.414 15.800 1.00 88.00 201 ARG A CA 1
ATOM 1661 C C . ARG A 1 201 ? -5.879 -6.427 16.398 1.00 88.00 201 ARG A C 1
ATOM 1663 O O . ARG A 1 201 ? -5.570 -6.541 17.584 1.00 88.00 201 ARG A O 1
ATOM 1670 N N . GLU A 1 202 ? -5.447 -5.421 15.631 1.00 90.50 202 GLU A N 1
ATOM 1671 C CA . GLU A 1 202 ? -4.539 -4.360 16.099 1.00 90.50 202 GLU A CA 1
ATOM 1672 C C . GLU A 1 202 ? -5.155 -3.595 17.276 1.00 90.50 202 GLU A C 1
ATOM 1674 O O . GLU A 1 202 ? -4.543 -3.426 18.329 1.00 90.50 202 GLU A O 1
ATOM 1679 N N . ARG A 1 203 ? -6.426 -3.195 17.147 1.00 87.56 203 ARG A N 1
ATOM 1680 C CA . ARG A 1 203 ? -7.175 -2.533 18.229 1.00 87.56 203 ARG A CA 1
ATOM 1681 C C . ARG A 1 203 ? -7.388 -3.425 19.452 1.00 87.56 203 ARG A C 1
ATOM 1683 O O . ARG A 1 203 ? -7.599 -2.912 20.551 1.00 87.56 203 ARG A O 1
ATOM 1690 N N . GLY A 1 204 ? -7.380 -4.742 19.269 1.00 85.50 204 GLY A N 1
ATOM 1691 C CA . GLY A 1 204 ? -7.389 -5.733 20.343 1.00 85.50 204 GLY A CA 1
ATOM 1692 C C . GLY A 1 204 ? -6.058 -5.848 21.092 1.00 85.50 204 GLY A C 1
ATOM 1693 O O . GLY A 1 204 ? -6.013 -6.543 22.101 1.00 85.50 204 GLY A O 1
ATOM 1694 N N . GLY A 1 205 ? -5.006 -5.163 20.631 1.00 84.25 205 GLY A N 1
ATOM 1695 C CA . GLY A 1 205 ? -3.669 -5.186 21.224 1.00 84.25 205 GLY A CA 1
ATOM 1696 C C . GLY A 1 205 ? -2.694 -6.141 20.535 1.00 84.25 205 GLY A C 1
ATOM 1697 O O . GLY A 1 205 ? -1.573 -6.288 21.013 1.00 84.25 205 GLY A O 1
ATOM 1698 N N . LYS A 1 206 ? -3.080 -6.788 19.425 1.00 85.56 206 LYS A N 1
ATOM 1699 C CA . LYS A 1 206 ? -2.131 -7.583 18.633 1.00 85.56 206 LYS A CA 1
ATOM 1700 C C . LYS A 1 206 ? -1.187 -6.650 17.871 1.00 85.56 206 LYS A C 1
ATOM 1702 O O . LYS A 1 206 ? -1.634 -5.675 17.274 1.00 85.56 206 LYS A O 1
ATOM 1707 N N . SER A 1 207 ? 0.107 -6.961 17.865 1.00 83.44 207 SER A N 1
ATOM 1708 C CA . SER A 1 207 ? 1.069 -6.262 17.009 1.00 83.44 207 SER A CA 1
ATOM 1709 C C . SER A 1 207 ? 0.860 -6.698 15.560 1.00 83.44 207 SER A C 1
ATOM 1711 O O . SER A 1 207 ? 0.846 -7.894 15.281 1.00 83.44 207 SER A O 1
ATOM 1713 N N . ILE A 1 208 ? 0.653 -5.747 14.649 1.00 85.38 208 ILE A N 1
ATOM 1714 C CA . ILE A 1 208 ? 0.413 -6.022 13.226 1.00 85.38 208 ILE A CA 1
ATOM 1715 C C . ILE A 1 208 ? 1.295 -5.118 12.383 1.00 85.38 208 ILE A C 1
ATOM 1717 O O . ILE A 1 208 ? 1.441 -3.927 12.665 1.00 85.38 208 ILE A O 1
ATOM 1721 N N . GLN A 1 209 ? 1.830 -5.665 11.291 1.00 83.75 209 GLN A N 1
ATOM 1722 C CA . GLN A 1 209 ? 2.525 -4.873 10.287 1.00 83.75 209 GLN A CA 1
ATOM 1723 C C . GLN A 1 209 ? 1.563 -3.929 9.555 1.00 83.75 209 GLN A C 1
ATOM 1725 O O . GLN A 1 209 ? 0.934 -4.270 8.551 1.00 83.75 209 GLN A O 1
ATOM 1730 N N . GLN A 1 210 ? 1.504 -2.684 10.030 1.00 88.44 210 GLN A N 1
ATOM 1731 C CA . GLN A 1 210 ? 0.699 -1.612 9.438 1.00 88.44 210 GLN A CA 1
ATOM 1732 C C . GLN A 1 210 ? 1.017 -1.354 7.954 1.00 88.44 210 GLN A C 1
ATOM 1734 O O . GLN A 1 210 ? 0.151 -0.890 7.209 1.00 88.44 210 GLN A O 1
ATOM 1739 N N . LYS A 1 211 ? 2.237 -1.693 7.510 1.00 87.62 211 LYS A N 1
ATOM 1740 C CA . LYS A 1 211 ? 2.691 -1.601 6.113 1.00 87.62 211 LYS A CA 1
ATOM 1741 C C . LYS A 1 211 ? 1.732 -2.286 5.134 1.00 87.62 211 LYS A C 1
ATOM 1743 O O . LYS A 1 211 ? 1.449 -1.724 4.082 1.00 87.62 211 LYS A O 1
ATOM 1748 N N . ILE A 1 212 ? 1.168 -3.443 5.489 1.00 89.75 212 ILE A N 1
ATOM 1749 C CA . ILE A 1 212 ? 0.222 -4.183 4.631 1.00 89.75 212 ILE A CA 1
ATOM 1750 C C . ILE A 1 212 ? -1.006 -3.329 4.318 1.00 89.75 212 ILE A C 1
ATOM 1752 O O . ILE A 1 212 ? -1.406 -3.198 3.161 1.00 89.75 212 ILE A O 1
ATOM 1756 N N . ILE A 1 213 ? -1.574 -2.701 5.348 1.00 91.12 213 ILE A N 1
ATOM 1757 C CA . ILE A 1 213 ? -2.759 -1.850 5.221 1.00 91.12 213 ILE A CA 1
ATOM 1758 C C . ILE A 1 213 ? -2.409 -0.603 4.399 1.00 91.12 213 ILE A C 1
ATOM 1760 O O . ILE A 1 213 ? -3.173 -0.206 3.518 1.00 91.12 213 ILE A O 1
ATOM 1764 N N . THR A 1 214 ? -1.227 -0.023 4.619 1.00 90.19 214 THR A N 1
ATOM 1765 C CA . THR A 1 214 ? -0.722 1.107 3.828 1.00 90.19 214 THR A CA 1
ATOM 1766 C C . THR A 1 214 ? -0.608 0.754 2.342 1.00 90.19 214 THR A C 1
ATOM 1768 O O . THR A 1 214 ? -1.116 1.500 1.499 1.00 90.19 214 THR A O 1
ATOM 1771 N N . HIS A 1 215 ? -0.021 -0.398 2.000 1.00 87.94 215 HIS A N 1
ATOM 1772 C CA . HIS A 1 215 ? 0.093 -0.845 0.610 1.00 87.94 215 HIS A CA 1
ATOM 1773 C C . HIS A 1 215 ? -1.263 -1.143 -0.028 1.00 87.94 215 HIS A C 1
ATOM 1775 O O . HIS A 1 215 ? -1.463 -0.831 -1.203 1.00 87.94 215 HIS A O 1
ATOM 1781 N N . TYR A 1 216 ? -2.205 -1.703 0.730 1.00 89.81 216 TYR A N 1
ATOM 1782 C CA . TYR A 1 216 ? -3.568 -1.928 0.259 1.00 89.81 216 TYR A CA 1
ATOM 1783 C C . TYR A 1 216 ? -4.283 -0.601 -0.046 1.00 89.81 216 TYR A C 1
ATOM 1785 O O . TYR A 1 216 ? -4.856 -0.414 -1.116 1.00 89.81 216 TYR A O 1
ATOM 1793 N N . ILE A 1 217 ? -4.183 0.392 0.840 1.00 88.69 217 ILE A N 1
ATOM 1794 C CA . ILE A 1 217 ? -4.757 1.724 0.591 1.00 88.69 217 ILE A CA 1
ATOM 1795 C C . ILE A 1 217 ? -4.112 2.389 -0.628 1.00 88.69 217 ILE A C 1
ATOM 1797 O O . ILE A 1 217 ? -4.796 3.053 -1.412 1.00 88.69 217 ILE A O 1
ATOM 1801 N N . GLN A 1 218 ? -2.800 2.225 -0.803 1.00 85.75 218 GLN A N 1
ATOM 1802 C CA . GLN A 1 218 ? -2.100 2.721 -1.980 1.00 85.75 218 GLN A CA 1
ATOM 1803 C C . GLN A 1 218 ? -2.587 2.022 -3.255 1.00 85.75 218 GLN A C 1
ATOM 1805 O O . GLN A 1 218 ? -2.821 2.705 -4.252 1.00 85.75 218 GLN A O 1
ATOM 1810 N N . SER A 1 219 ? -2.814 0.704 -3.233 1.00 83.62 219 SER A N 1
ATOM 1811 C CA . SER A 1 219 ? -3.317 -0.027 -4.401 1.00 83.62 219 SER A CA 1
ATOM 1812 C C . SER A 1 219 ? -4.723 0.434 -4.806 1.00 83.62 219 SER A C 1
ATOM 1814 O O . SER A 1 219 ? -4.956 0.671 -5.993 1.00 83.62 219 SER A O 1
ATOM 1816 N N . LEU A 1 220 ? -5.614 0.707 -3.844 1.00 82.62 220 LEU A N 1
ATOM 1817 C CA . LEU A 1 220 ? -6.949 1.275 -4.099 1.00 82.62 220 LEU A CA 1
ATOM 1818 C C . LEU A 1 220 ? -6.915 2.666 -4.755 1.00 82.62 220 LEU A C 1
ATOM 1820 O O . LEU A 1 220 ? -7.858 3.059 -5.435 1.00 82.62 220 LEU A O 1
ATOM 1824 N N . ARG A 1 221 ? -5.846 3.439 -4.534 1.00 77.44 221 ARG A N 1
ATOM 1825 C CA . ARG A 1 221 ? -5.680 4.787 -5.107 1.00 77.44 221 ARG A CA 1
ATOM 1826 C C . ARG A 1 221 ? -5.068 4.782 -6.501 1.00 77.44 221 ARG A C 1
ATOM 1828 O O . ARG A 1 221 ? -5.156 5.789 -7.200 1.00 77.44 221 ARG A O 1
ATOM 1835 N N . LEU A 1 222 ? -4.408 3.691 -6.875 1.00 70.00 222 LEU A N 1
ATOM 1836 C CA . LEU A 1 222 ? -3.715 3.549 -8.155 1.00 70.00 222 LEU A CA 1
ATOM 1837 C C . LEU A 1 222 ? -4.544 2.768 -9.175 1.00 70.00 222 LEU A C 1
ATOM 1839 O O . LEU A 1 222 ? -4.432 3.009 -10.376 1.00 70.00 222 LEU A O 1
ATOM 1843 N N . THR A 1 223 ? -5.385 1.849 -8.708 1.00 61.06 223 THR A N 1
ATOM 1844 C CA . THR A 1 223 ? -6.246 1.034 -9.560 1.00 61.06 223 THR A CA 1
ATOM 1845 C C . THR A 1 223 ? -7.479 1.831 -9.987 1.00 61.06 223 THR A C 1
ATOM 1847 O O . THR A 1 223 ? -8.262 2.310 -9.170 1.00 61.06 223 THR A O 1
ATOM 1850 N N . LYS A 1 224 ? -7.665 1.986 -11.303 1.00 58.34 224 LYS A N 1
ATOM 1851 C CA . LYS A 1 224 ? -9.008 2.192 -11.849 1.00 58.34 224 LYS A CA 1
ATOM 1852 C C . LYS A 1 224 ? -9.662 0.811 -11.802 1.00 58.34 224 LYS A C 1
ATOM 1854 O O . LYS A 1 224 ? -9.185 -0.117 -12.456 1.00 58.34 224 LYS A O 1
ATOM 1859 N N . ASP A 1 225 ? -10.637 0.625 -10.924 1.00 53.72 225 ASP A N 1
ATOM 1860 C CA . ASP A 1 225 ? -11.460 -0.586 -10.950 1.00 53.72 225 ASP A CA 1
ATOM 1861 C C . ASP A 1 225 ? -12.321 -0.571 -12.228 1.00 53.72 225 ASP A C 1
ATOM 1863 O O . ASP A 1 225 ? -12.561 0.494 -12.795 1.00 53.72 225 ASP A O 1
ATOM 1867 N N . ASP A 1 226 ? -12.818 -1.730 -12.672 1.00 53.03 226 ASP A N 1
ATOM 1868 C CA . ASP A 1 226 ? -13.780 -1.823 -13.794 1.00 53.03 226 ASP A CA 1
ATOM 1869 C C . ASP A 1 226 ? -15.108 -1.107 -13.487 1.00 53.03 226 ASP A C 1
ATOM 1871 O O . ASP A 1 226 ? -15.965 -0.892 -14.344 1.00 53.03 226 ASP A O 1
ATOM 1875 N N . THR A 1 227 ? -15.292 -0.726 -12.226 1.00 49.69 227 THR A N 1
ATOM 1876 C CA . THR A 1 227 ? -16.338 0.183 -11.797 1.00 49.69 227 THR A CA 1
ATOM 1877 C C . THR A 1 227 ? -16.056 1.578 -12.360 1.00 49.69 227 THR A C 1
ATOM 1879 O O . THR A 1 227 ? -14.947 2.075 -12.208 1.00 49.69 227 THR A O 1
ATOM 1882 N N . GLN A 1 228 ? -17.052 2.269 -12.920 1.00 59.06 228 GLN A N 1
ATOM 1883 C CA . GLN A 1 228 ? -16.950 3.638 -13.478 1.00 59.06 228 GLN A CA 1
ATOM 1884 C C . GLN A 1 228 ? -16.479 4.735 -12.482 1.00 59.06 228 GLN A C 1
ATOM 1886 O O . GLN A 1 228 ? -16.561 5.929 -12.765 1.00 59.06 228 GLN A O 1
ATOM 1891 N N . TYR A 1 229 ? -16.022 4.359 -11.291 1.00 61.06 229 TYR A N 1
ATOM 1892 C CA . TYR A 1 229 ? -15.633 5.229 -10.198 1.00 61.06 229 TYR A CA 1
ATOM 1893 C C . TYR A 1 229 ? -14.185 5.724 -10.330 1.00 61.06 229 TYR A C 1
ATOM 1895 O O . TYR A 1 229 ? -13.275 5.019 -10.759 1.00 61.06 229 TYR A O 1
ATOM 1903 N N . SER A 1 230 ? -13.958 6.964 -9.893 1.00 74.12 230 SER A N 1
ATOM 1904 C CA . SER A 1 230 ? -12.616 7.520 -9.702 1.00 74.12 230 SER A CA 1
ATOM 1905 C C . SER A 1 230 ? -11.844 6.786 -8.582 1.00 74.12 230 SER A C 1
ATOM 1907 O O . SER A 1 230 ? -12.467 6.281 -7.642 1.00 74.12 230 SER A O 1
ATOM 1909 N N . PRO A 1 231 ? -10.499 6.805 -8.574 1.00 74.56 231 PRO A N 1
ATOM 1910 C CA . PRO A 1 231 ? -9.714 6.164 -7.511 1.00 74.56 231 PRO A CA 1
ATOM 1911 C C . PRO A 1 231 ? -10.021 6.687 -6.096 1.00 74.56 231 PRO A C 1
ATOM 1913 O O . PRO A 1 231 ? -9.989 5.943 -5.116 1.00 74.56 231 PRO A O 1
ATOM 1916 N N . LEU A 1 232 ? -10.389 7.969 -5.969 1.00 79.88 232 LEU A N 1
ATOM 1917 C CA . LEU A 1 232 ? -10.808 8.549 -4.690 1.00 79.88 232 LEU A CA 1
ATOM 1918 C C . LEU A 1 232 ? -12.136 7.952 -4.203 1.00 79.88 232 LEU A C 1
ATOM 1920 O O . LEU A 1 232 ? -12.301 7.685 -3.012 1.00 79.88 232 LEU A O 1
ATOM 1924 N N . THR A 1 233 ? -13.076 7.719 -5.121 1.00 81.69 233 THR A N 1
ATOM 1925 C CA . THR A 1 233 ? -14.353 7.065 -4.810 1.00 81.69 233 THR A CA 1
ATOM 1926 C C . THR A 1 233 ? -14.176 5.581 -4.490 1.00 81.69 233 THR A C 1
ATOM 1928 O O . THR A 1 233 ? -14.821 5.108 -3.557 1.00 81.69 233 THR A O 1
ATOM 1931 N N . THR A 1 234 ? -13.252 4.877 -5.152 1.00 84.19 234 THR A N 1
ATOM 1932 C CA . THR A 1 234 ? -12.895 3.486 -4.819 1.00 84.19 234 THR A CA 1
ATOM 1933 C C . THR A 1 234 ? -12.345 3.385 -3.399 1.00 84.19 234 THR A C 1
ATOM 1935 O O . THR A 1 234 ? -12.868 2.618 -2.591 1.00 84.19 234 THR A O 1
ATOM 1938 N N . TYR A 1 235 ? -11.372 4.234 -3.046 1.00 87.75 235 TYR A N 1
ATOM 1939 C CA . TYR A 1 235 ? -10.857 4.338 -1.677 1.00 87.75 235 TYR A CA 1
ATOM 1940 C C . TYR A 1 235 ? -11.972 4.617 -0.658 1.00 87.75 235 TYR A C 1
ATOM 1942 O O . TYR A 1 235 ? -12.054 3.960 0.383 1.00 87.75 235 TYR A O 1
ATOM 1950 N N . ALA A 1 236 ? -12.848 5.581 -0.958 1.00 86.94 236 ALA A N 1
ATOM 1951 C CA . ALA A 1 236 ? -13.916 5.973 -0.049 1.00 86.94 236 ALA A CA 1
ATOM 1952 C C . ALA A 1 236 ? -14.918 4.834 0.206 1.00 86.94 236 ALA A C 1
ATOM 1954 O O . ALA A 1 236 ? -15.388 4.663 1.331 1.00 86.94 236 ALA A O 1
ATOM 1955 N N . VAL A 1 237 ? -15.263 4.069 -0.833 1.00 87.19 237 VAL A N 1
ATOM 1956 C CA . VAL A 1 237 ? -16.252 2.986 -0.761 1.00 87.19 237 VAL A CA 1
ATOM 1957 C C . VAL A 1 237 ? -15.667 1.721 -0.137 1.00 87.19 237 VAL A C 1
ATOM 1959 O O . VAL A 1 237 ? -16.296 1.172 0.764 1.00 87.19 237 VAL A O 1
ATOM 1962 N N . ARG A 1 238 ? -14.484 1.283 -0.583 1.00 86.44 238 ARG A N 1
ATOM 1963 C CA . ARG A 1 238 ? -13.890 -0.001 -0.177 1.00 86.44 238 ARG A CA 1
ATOM 1964 C C . ARG A 1 238 ? -13.191 0.052 1.176 1.00 86.44 238 ARG A C 1
ATOM 1966 O O . ARG A 1 238 ? -13.264 -0.904 1.936 1.00 86.44 238 ARG A O 1
ATOM 1973 N N . PHE A 1 239 ? -12.566 1.181 1.513 1.00 90.88 239 PHE A N 1
ATOM 1974 C CA . PHE A 1 239 ? -11.812 1.314 2.759 1.00 90.88 239 PHE A CA 1
ATOM 1975 C C . PHE A 1 239 ? -12.410 2.345 3.715 1.00 90.88 239 PHE A C 1
ATOM 1977 O O . PHE A 1 239 ? -12.782 1.995 4.831 1.00 90.88 239 PHE A O 1
ATOM 1984 N N . GLU A 1 240 ? -12.529 3.614 3.303 1.00 91.81 240 GLU A N 1
ATOM 1985 C CA . GLU A 1 240 ? -12.794 4.708 4.250 1.00 91.81 240 GLU A CA 1
ATOM 1986 C C . GLU A 1 240 ? -14.140 4.550 4.971 1.00 91.81 240 GLU A C 1
ATOM 1988 O O . GLU A 1 240 ? -14.198 4.636 6.196 1.00 91.81 240 GLU A O 1
ATOM 1993 N N . LYS A 1 241 ? -15.232 4.303 4.239 1.00 90.88 241 LYS A N 1
ATOM 1994 C CA . LYS A 1 241 ? -16.568 4.151 4.835 1.00 90.88 241 LYS A CA 1
ATOM 1995 C C . LYS A 1 241 ? -16.650 2.945 5.788 1.00 90.88 241 LYS A C 1
ATOM 1997 O O . LYS A 1 241 ? -17.083 3.163 6.925 1.00 90.88 241 LYS A O 1
ATOM 2002 N N . PRO A 1 242 ? -16.251 1.715 5.395 1.00 90.81 242 PRO A N 1
ATOM 2003 C CA . PRO A 1 242 ? -16.214 0.580 6.317 1.00 90.81 242 PRO A CA 1
ATOM 2004 C C . PRO A 1 242 ? -15.319 0.843 7.527 1.00 90.81 242 PRO A C 1
ATOM 2006 O O . PRO A 1 242 ? -15.764 0.669 8.657 1.00 90.81 242 PRO A O 1
ATOM 2009 N N . PHE A 1 243 ? -14.115 1.376 7.312 1.00 92.75 243 PHE A N 1
ATOM 2010 C CA . PHE A 1 243 ? -13.174 1.679 8.384 1.00 92.75 243 PHE A CA 1
ATOM 2011 C C . PHE A 1 243 ? -13.775 2.643 9.416 1.00 92.75 243 PHE A C 1
ATOM 2013 O O . PHE A 1 243 ? -13.746 2.373 10.616 1.00 92.75 243 PHE A O 1
ATOM 2020 N N . LEU A 1 244 ? -14.381 3.748 8.973 1.00 91.56 244 LEU A N 1
ATOM 2021 C CA . LEU A 1 244 ? -15.024 4.724 9.857 1.00 91.56 244 LEU A CA 1
ATOM 2022 C C . LEU A 1 244 ? -16.225 4.132 10.614 1.00 91.56 244 LEU A C 1
ATOM 2024 O O . LEU A 1 244 ? -16.438 4.465 11.784 1.00 91.56 244 LEU A O 1
ATOM 2028 N N . ARG A 1 245 ? -16.997 3.245 9.973 1.00 90.25 245 ARG A N 1
ATOM 2029 C CA . ARG A 1 245 ? -18.112 2.528 10.608 1.00 90.25 245 ARG A CA 1
ATOM 2030 C C . ARG A 1 245 ? -17.615 1.581 11.699 1.00 90.25 245 ARG A C 1
ATOM 2032 O O . ARG A 1 245 ? -18.093 1.673 12.826 1.00 90.25 245 ARG A O 1
ATOM 2039 N N . GLU A 1 246 ? -16.638 0.731 11.395 1.00 89.88 246 GLU A N 1
ATOM 2040 C CA . GLU A 1 246 ? -16.076 -0.214 12.369 1.00 89.88 246 GLU A CA 1
ATOM 2041 C C . GLU A 1 246 ? -15.378 0.511 13.525 1.00 89.88 246 GLU A C 1
ATOM 2043 O O . GLU A 1 246 ? -15.494 0.110 14.681 1.00 89.88 246 GLU A O 1
ATOM 2048 N N . THR A 1 247 ? -14.718 1.637 13.237 1.00 90.94 247 THR A N 1
ATOM 2049 C CA . THR A 1 247 ? -14.127 2.520 14.256 1.00 90.94 247 THR A CA 1
ATOM 2050 C C . THR A 1 247 ? -15.183 3.018 15.236 1.00 90.94 247 THR A C 1
ATOM 2052 O O . THR A 1 247 ? -15.008 2.899 16.449 1.00 90.94 247 THR A O 1
ATOM 2055 N N . ARG A 1 248 ? -16.311 3.521 14.721 1.00 87.94 248 ARG A N 1
ATOM 2056 C CA . ARG A 1 248 ? -17.439 3.953 15.550 1.00 87.94 248 ARG A CA 1
ATOM 2057 C C . ARG A 1 248 ? -17.957 2.809 16.418 1.00 87.94 248 ARG A C 1
ATOM 2059 O O . ARG A 1 248 ? -18.095 2.982 17.621 1.00 87.94 248 ARG A O 1
ATOM 2066 N N . GLU A 1 249 ? -18.233 1.644 15.840 1.00 88.12 249 GLU A N 1
ATOM 2067 C CA . GLU A 1 249 ? -18.815 0.522 16.589 1.00 88.12 249 GLU A CA 1
ATOM 2068 C C . GLU A 1 249 ? -17.860 -0.073 17.631 1.00 88.12 249 GLU A C 1
ATOM 2070 O O . GLU A 1 249 ? -18.298 -0.474 18.715 1.00 88.12 249 GLU A O 1
ATOM 2075 N N . TYR A 1 250 ? -16.559 -0.118 17.339 1.00 89.94 250 TYR A N 1
ATOM 2076 C CA . TYR A 1 250 ? -15.540 -0.539 18.298 1.00 89.94 250 TYR A CA 1
ATOM 2077 C C . TYR A 1 250 ? -15.482 0.420 19.494 1.00 89.94 250 TYR A C 1
ATOM 2079 O O . TYR A 1 250 ? -15.619 -0.016 20.641 1.00 89.94 250 TYR A O 1
ATOM 2087 N N . TYR A 1 251 ? -15.356 1.729 19.246 1.00 88.94 251 TYR A N 1
ATOM 2088 C CA . TYR A 1 251 ? -15.270 2.715 20.325 1.00 88.94 251 TYR A CA 1
ATOM 2089 C C . TYR A 1 251 ? -16.589 2.955 21.044 1.00 88.94 251 TYR A C 1
ATOM 2091 O O . TYR A 1 251 ? -16.560 3.287 22.222 1.00 88.94 251 TYR A O 1
ATOM 2099 N N . ARG A 1 252 ? -17.735 2.699 20.410 1.00 86.31 252 ARG A N 1
ATOM 2100 C CA . ARG A 1 252 ? -19.027 2.672 21.102 1.00 86.31 252 ARG A CA 1
ATOM 2101 C C . ARG A 1 252 ? -19.039 1.599 22.190 1.00 86.31 252 ARG A C 1
ATOM 2103 O O . ARG A 1 252 ? -19.318 1.882 23.349 1.00 86.31 252 ARG A O 1
ATOM 2110 N N . ARG A 1 253 ? -18.664 0.365 21.832 1.00 85.69 253 ARG A N 1
ATOM 2111 C CA . ARG A 1 253 ? -18.594 -0.760 22.780 1.00 85.69 253 ARG A CA 1
ATOM 2112 C C . ARG A 1 253 ? -17.544 -0.529 23.864 1.00 85.69 253 ARG A C 1
ATOM 2114 O O . ARG A 1 253 ? -17.787 -0.844 25.026 1.00 85.69 253 ARG A O 1
ATOM 2121 N N . LYS A 1 254 ? -16.383 0.016 23.493 1.00 86.94 254 LYS A N 1
ATOM 2122 C CA . LYS A 1 254 ? -15.303 0.322 24.439 1.00 86.94 254 LYS A CA 1
ATOM 2123 C C . LYS A 1 254 ? -15.688 1.457 25.392 1.00 86.94 254 LYS A C 1
ATOM 2125 O O . LYS A 1 254 ? -15.508 1.313 26.594 1.00 86.94 254 LYS A O 1
ATOM 2130 N N . GLY A 1 255 ? -16.291 2.520 24.862 1.00 84.38 255 GLY A N 1
ATOM 2131 C CA . GLY A 1 255 ? -16.805 3.663 25.614 1.00 84.38 255 GLY A CA 1
ATOM 2132 C C . GLY A 1 255 ? -17.855 3.258 26.640 1.00 84.38 255 GLY A C 1
ATOM 2133 O O . GLY A 1 255 ? -17.729 3.648 27.791 1.00 84.38 255 GLY A O 1
ATOM 2134 N N . MET A 1 256 ? -18.800 2.387 26.269 1.00 80.19 256 MET A N 1
ATOM 2135 C CA . MET A 1 256 ? -19.799 1.845 27.201 1.00 80.19 256 MET A CA 1
ATOM 2136 C C . MET A 1 256 ? -19.166 1.077 28.375 1.00 80.19 256 MET A C 1
ATOM 2138 O O . MET A 1 256 ? -19.647 1.147 29.499 1.00 80.19 256 MET A O 1
ATOM 2142 N N . ARG A 1 257 ? -18.072 0.340 28.142 1.00 81.62 257 ARG A N 1
ATOM 2143 C CA . ARG A 1 257 ? -17.342 -0.350 29.223 1.00 81.62 257 ARG A CA 1
ATOM 2144 C C . ARG A 1 257 ? -16.581 0.635 30.106 1.00 81.62 257 ARG A C 1
ATOM 2146 O O . ARG A 1 257 ? -16.565 0.491 31.322 1.00 81.62 257 ARG A O 1
ATOM 2153 N N . TRP A 1 258 ? -15.949 1.634 29.498 1.00 83.75 258 TRP A N 1
ATOM 2154 C CA . TRP A 1 258 ? -15.223 2.667 30.230 1.00 83.75 258 TRP A CA 1
ATOM 2155 C C . TRP A 1 258 ? -16.139 3.547 31.070 1.00 83.75 258 TRP A C 1
ATOM 2157 O O . TRP A 1 258 ? -15.747 3.910 32.173 1.00 83.75 258 TRP A O 1
ATOM 2167 N N . SER A 1 259 ? -17.335 3.866 30.574 1.00 72.44 259 SER A N 1
ATOM 2168 C CA . SER A 1 259 ? -18.295 4.701 31.288 1.00 72.44 259 SER A CA 1
ATOM 2169 C C . SER A 1 259 ? -18.812 4.016 32.549 1.00 72.44 259 SER A C 1
ATOM 2171 O O . SER A 1 259 ? -18.882 4.670 33.575 1.00 72.44 259 SER A O 1
ATOM 2173 N N . VAL A 1 260 ? -19.073 2.702 32.501 1.00 69.31 260 VAL A N 1
ATOM 2174 C CA . VAL A 1 260 ? -19.458 1.901 33.682 1.00 69.31 260 VAL A CA 1
ATOM 2175 C C . VAL A 1 260 ? -18.346 1.877 34.736 1.00 69.31 260 VAL A C 1
ATOM 2177 O O . VAL A 1 260 ? -18.616 1.933 35.929 1.00 69.31 260 VAL A O 1
ATOM 2180 N N . ASN A 1 261 ? -17.081 1.824 34.311 1.00 67.12 261 ASN A N 1
ATOM 2181 C CA . ASN A 1 261 ? -15.950 1.743 35.239 1.00 67.12 261 ASN A CA 1
ATOM 2182 C C . ASN A 1 261 ? -15.494 3.109 35.789 1.00 67.12 261 ASN A C 1
ATOM 2184 O O . ASN A 1 261 ? -14.748 3.138 36.762 1.00 67.12 261 ASN A O 1
ATOM 2188 N N . ASN A 1 262 ? -15.882 4.226 35.161 1.00 61.94 262 ASN A N 1
ATOM 2189 C CA . ASN A 1 262 ? -15.389 5.575 35.479 1.00 61.94 262 ASN A CA 1
ATOM 2190 C C . ASN A 1 262 ? -16.532 6.595 35.649 1.00 61.94 262 ASN A C 1
ATOM 2192 O O . ASN A 1 262 ? -16.381 7.750 35.249 1.00 61.94 262 ASN A O 1
ATOM 2196 N N . GLU A 1 263 ? -17.675 6.188 36.212 1.00 56.91 263 GLU A N 1
ATOM 2197 C CA . GLU A 1 263 ? -18.905 7.005 36.269 1.00 56.91 263 GLU A CA 1
ATOM 2198 C C . GLU A 1 263 ? -18.703 8.417 36.859 1.00 56.91 263 GLU A C 1
ATOM 2200 O O . GLU A 1 263 ? -19.397 9.346 36.450 1.00 56.91 263 GLU A O 1
ATOM 2205 N N . ASN A 1 264 ? -17.705 8.613 37.733 1.00 55.38 264 ASN A N 1
ATOM 2206 C CA . ASN A 1 264 ? -17.487 9.872 38.456 1.00 55.38 264 ASN A CA 1
ATOM 2207 C C . ASN A 1 264 ? -16.175 10.611 38.125 1.00 55.38 264 ASN A C 1
ATOM 2209 O O . ASN A 1 264 ? -15.910 11.654 38.720 1.00 55.38 264 ASN A O 1
ATOM 2213 N N . ASP A 1 265 ? -15.360 10.130 37.176 1.00 72.75 265 ASP A N 1
ATOM 2214 C CA . ASP A 1 265 ? -14.055 10.737 36.868 1.00 72.75 265 ASP A CA 1
ATOM 2215 C C . ASP A 1 265 ? -13.972 11.288 35.437 1.00 72.75 265 ASP A C 1
ATOM 2217 O O . ASP A 1 265 ? -13.454 10.671 34.497 1.00 72.75 265 ASP A O 1
ATOM 2221 N N . LYS A 1 266 ? -14.496 12.509 35.278 1.00 69.06 266 LYS A N 1
ATOM 2222 C CA . LYS A 1 266 ? -14.496 13.246 34.005 1.00 69.06 266 LYS A CA 1
ATOM 2223 C C . LYS A 1 266 ? -13.079 13.503 33.488 1.00 69.06 266 LYS A C 1
ATOM 2225 O O . LYS A 1 266 ? -12.852 13.425 32.282 1.00 69.06 266 LYS A O 1
ATOM 2230 N N . ALA A 1 267 ? -12.128 13.808 34.371 1.00 75.19 267 ALA 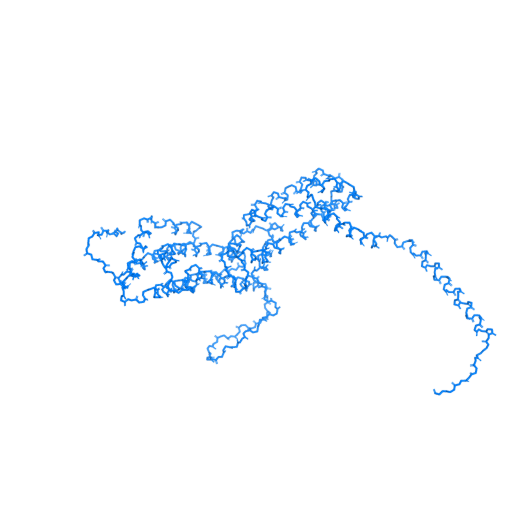A N 1
ATOM 2231 C CA . ALA A 1 267 ? -10.766 14.151 33.972 1.00 75.19 267 ALA A CA 1
ATOM 2232 C C . ALA A 1 267 ? -10.043 12.937 33.374 1.00 75.19 267 ALA A C 1
ATOM 2234 O O . ALA A 1 267 ? -9.461 13.033 32.288 1.00 75.19 267 ALA A O 1
ATOM 2235 N N . ASN A 1 268 ? -10.155 11.775 34.022 1.00 80.50 268 ASN A N 1
ATOM 2236 C CA . ASN A 1 268 ? -9.557 10.544 33.517 1.00 80.50 268 ASN A CA 1
ATOM 2237 C C . ASN A 1 268 ? -10.240 10.043 32.239 1.00 80.50 268 ASN A C 1
ATOM 2239 O O . ASN A 1 268 ? -9.547 9.615 31.311 1.00 80.50 268 ASN A O 1
ATOM 2243 N N . PHE A 1 269 ? -11.566 10.175 32.118 1.00 79.88 269 PHE A N 1
ATOM 2244 C CA . PHE A 1 269 ? -12.264 9.801 30.884 1.00 79.88 269 PHE A CA 1
ATOM 2245 C C . PHE A 1 269 ? -11.858 10.683 29.691 1.00 79.88 269 PHE A C 1
ATOM 2247 O O . PHE A 1 269 ? -11.586 10.174 28.602 1.00 79.88 269 PHE A O 1
ATOM 2254 N N . MET A 1 270 ? -11.740 12.001 29.889 1.00 79.81 270 MET A N 1
ATOM 2255 C CA . MET A 1 270 ? -11.279 12.918 28.838 1.00 79.81 270 MET A CA 1
ATOM 2256 C C . MET A 1 270 ? -9.828 12.646 28.429 1.00 79.81 270 MET A C 1
ATOM 2258 O O . MET A 1 270 ? -9.511 12.655 27.237 1.00 79.81 270 MET A O 1
ATOM 2262 N N . LYS A 1 271 ? -8.950 12.330 29.389 1.00 85.44 271 LYS A N 1
ATOM 2263 C CA . LYS A 1 271 ? -7.571 11.910 29.099 1.00 85.44 271 LYS A CA 1
ATOM 2264 C C . LYS A 1 271 ? -7.541 10.649 28.231 1.00 85.44 271 LYS A C 1
ATOM 2266 O O . LYS A 1 271 ? -6.787 10.589 27.262 1.00 85.44 271 LYS A O 1
ATOM 2271 N N . LEU A 1 272 ? -8.398 9.678 28.535 1.00 85.94 272 LEU A N 1
ATOM 2272 C CA . LEU A 1 272 ? -8.507 8.429 27.787 1.00 85.94 272 LEU A CA 1
ATOM 2273 C C . LEU A 1 272 ? -9.014 8.643 26.352 1.00 85.94 272 LEU A C 1
ATOM 2275 O O . LEU A 1 272 ? -8.517 8.000 25.424 1.00 85.94 272 LEU A O 1
ATOM 2279 N N . ILE A 1 273 ? -9.955 9.574 26.147 1.00 85.69 273 ILE A N 1
ATOM 2280 C CA . ILE A 1 273 ? -10.393 9.988 24.805 1.00 85.69 273 ILE A CA 1
ATOM 2281 C C . ILE A 1 273 ? -9.215 10.561 24.014 1.00 85.69 273 ILE A C 1
ATOM 2283 O O . ILE A 1 273 ? -8.971 10.115 22.894 1.00 85.69 273 ILE A O 1
ATOM 2287 N N . ASN A 1 274 ? -8.475 11.511 24.590 1.00 86.31 274 ASN A N 1
ATOM 2288 C CA . ASN A 1 274 ? -7.368 12.170 23.895 1.00 86.31 274 ASN A CA 1
ATOM 2289 C C . ASN A 1 274 ? -6.269 11.173 23.511 1.00 86.31 274 ASN A C 1
ATOM 2291 O O . ASN A 1 274 ? -5.905 11.100 22.340 1.00 86.31 274 ASN A O 1
ATOM 2295 N N . GLN A 1 275 ? -5.853 10.311 24.444 1.00 89.25 275 GLN A N 1
ATOM 2296 C CA . GLN A 1 275 ? -4.893 9.234 24.164 1.00 89.25 275 GLN A CA 1
ATOM 2297 C C . GLN A 1 275 ? -5.382 8.299 23.053 1.00 89.25 275 GLN A C 1
ATOM 2299 O O . GLN A 1 275 ? -4.618 7.859 22.199 1.00 89.25 275 GLN A O 1
ATOM 2304 N N . THR A 1 276 ? -6.679 7.993 23.034 1.00 88.19 276 THR A N 1
ATOM 2305 C CA . THR A 1 276 ? -7.273 7.148 21.995 1.00 88.19 276 THR A CA 1
ATOM 2306 C C . THR A 1 276 ? -7.234 7.814 20.623 1.00 88.19 276 THR A C 1
ATOM 2308 O O . THR A 1 276 ? -6.947 7.152 19.626 1.00 88.19 276 THR A O 1
ATOM 2311 N N . ILE A 1 277 ? -7.527 9.114 20.562 1.00 88.44 277 ILE A N 1
ATOM 2312 C CA . ILE A 1 277 ? -7.481 9.891 19.323 1.00 88.44 277 ILE A CA 1
ATOM 2313 C C . ILE A 1 277 ? -6.043 9.966 18.805 1.00 88.44 277 ILE A C 1
ATOM 2315 O O . ILE A 1 277 ? -5.821 9.685 17.629 1.00 88.44 277 ILE A O 1
ATOM 2319 N N . GLU A 1 278 ? -5.079 10.270 19.675 1.00 88.94 278 GLU A N 1
ATOM 2320 C CA . GLU A 1 278 ? -3.651 10.298 19.338 1.00 88.94 278 GLU A CA 1
ATOM 2321 C C . GLU A 1 278 ? -3.182 8.943 18.791 1.00 88.94 278 GLU A C 1
ATOM 2323 O O . GLU A 1 278 ? -2.576 8.884 17.720 1.00 88.94 278 GLU A O 1
ATOM 2328 N N . ASN A 1 279 ? -3.557 7.846 19.456 1.00 89.69 279 ASN A N 1
ATOM 2329 C CA . ASN A 1 279 ? -3.221 6.486 19.033 1.00 89.69 279 ASN A CA 1
ATOM 2330 C C . ASN A 1 279 ? -3.836 6.094 17.680 1.00 89.69 279 ASN A C 1
ATOM 2332 O O . ASN A 1 279 ? -3.216 5.364 16.915 1.00 89.69 279 ASN A O 1
ATOM 2336 N N . GLU A 1 280 ? -5.055 6.535 17.358 1.00 89.56 280 GLU A N 1
ATOM 2337 C CA . GLU A 1 280 ? -5.654 6.265 16.041 1.00 89.56 280 GLU A CA 1
ATOM 2338 C C . GLU A 1 280 ? -5.085 7.176 14.942 1.00 89.56 280 GLU A C 1
ATOM 2340 O O . GLU A 1 280 ? -5.015 6.771 13.782 1.00 89.56 280 GLU A O 1
ATOM 2345 N N . GLN A 1 281 ? -4.655 8.395 15.278 1.00 87.81 281 GLN A N 1
ATOM 2346 C CA . GLN A 1 281 ? -4.032 9.319 14.327 1.00 87.81 281 GLN A CA 1
ATOM 2347 C C . GLN A 1 281 ? -2.580 8.970 13.992 1.00 87.81 281 GLN A C 1
ATOM 2349 O O . GLN A 1 281 ? -2.131 9.289 12.886 1.00 87.81 281 GLN A O 1
ATOM 2354 N N . SER A 1 282 ? -1.858 8.352 14.931 1.00 88.12 282 SER A N 1
ATOM 2355 C CA . SER A 1 282 ? -0.456 7.955 14.766 1.00 88.12 282 SER A CA 1
ATOM 2356 C C . SER A 1 282 ? -0.278 6.745 13.845 1.00 88.12 282 SER A C 1
ATOM 2358 O O . SER A 1 282 ? 0.827 6.500 13.361 1.00 88.12 282 SER A O 1
ATOM 2360 N N . LYS A 1 283 ? -1.357 6.012 13.543 1.00 89.00 283 LYS A N 1
ATOM 2361 C CA . LYS A 1 283 ? -1.317 4.847 12.656 1.00 89.00 283 LYS A CA 1
ATOM 2362 C C . LYS A 1 283 ? -0.890 5.232 11.243 1.00 89.00 283 LYS A C 1
ATOM 2364 O O . LYS A 1 283 ? -1.514 6.074 10.591 1.00 89.00 283 LYS A O 1
ATOM 2369 N N . SER A 1 284 ? 0.142 4.559 10.741 1.00 87.50 284 SER A N 1
ATOM 2370 C CA . SER A 1 284 ? 0.783 4.882 9.457 1.00 87.50 284 SER A CA 1
ATOM 2371 C C . SER A 1 284 ? -0.156 4.752 8.254 1.00 87.50 284 SER A C 1
ATOM 2373 O O . SER A 1 284 ? -0.059 5.531 7.306 1.00 87.50 284 SER A O 1
ATOM 2375 N N . TYR A 1 285 ? -1.111 3.822 8.314 1.00 88.56 285 TYR A N 1
ATOM 2376 C CA . TYR A 1 285 ? -2.058 3.574 7.232 1.00 88.56 285 TYR A CA 1
ATOM 2377 C C . TYR A 1 285 ? -3.196 4.598 7.157 1.00 88.56 285 TYR A C 1
ATOM 2379 O O . TYR A 1 285 ? -3.980 4.556 6.216 1.00 88.56 285 TYR A O 1
ATOM 2387 N N . VAL A 1 286 ? -3.324 5.527 8.110 1.00 87.62 286 VAL A N 1
ATOM 2388 C CA . VAL A 1 286 ? -4.416 6.507 8.118 1.00 87.62 286 VAL A CA 1
ATOM 2389 C C . VAL A 1 286 ? -4.028 7.762 7.324 1.00 87.62 286 VAL A C 1
ATOM 2391 O O . VAL A 1 286 ? -3.209 8.568 7.779 1.00 87.62 286 VAL A O 1
ATOM 2394 N N . PRO A 1 287 ? -4.660 8.031 6.166 1.00 85.44 287 PRO A N 1
ATOM 2395 C CA . PRO A 1 287 ? -4.289 9.183 5.357 1.00 85.44 287 PRO A CA 1
ATOM 2396 C C . PRO A 1 287 ? -4.789 10.508 5.960 1.00 85.44 287 PRO A C 1
ATOM 2398 O O . PRO A 1 287 ? -5.820 10.527 6.642 1.00 85.44 287 PRO A O 1
ATOM 2401 N N . PRO A 1 288 ? -4.160 11.656 5.629 1.00 87.19 288 PRO A N 1
ATOM 2402 C CA . PRO A 1 288 ? -4.523 12.964 6.187 1.00 87.19 288 PRO A CA 1
ATOM 2403 C C . PRO A 1 288 ? -6.009 13.331 6.057 1.00 87.19 288 PRO A C 1
ATOM 2405 O O . PRO A 1 288 ? -6.595 13.884 6.987 1.00 87.19 288 PRO A O 1
ATOM 2408 N N . ILE A 1 289 ? -6.632 12.990 4.923 1.00 84.88 289 ILE A N 1
ATOM 2409 C CA . ILE A 1 289 ? -8.052 13.269 4.659 1.00 84.88 289 ILE A CA 1
ATOM 2410 C C . ILE A 1 289 ? -8.992 12.502 5.600 1.00 84.88 289 ILE A C 1
ATOM 2412 O O . ILE A 1 289 ? -10.050 13.005 5.976 1.00 84.88 289 ILE A O 1
ATOM 2416 N N . THR A 1 290 ? -8.585 11.305 6.020 1.00 88.50 290 THR A N 1
ATOM 2417 C CA . THR A 1 290 ? -9.368 10.436 6.900 1.00 88.50 290 THR A CA 1
ATOM 2418 C C . THR A 1 290 ? -9.063 10.721 8.370 1.00 88.50 290 THR A C 1
ATOM 2420 O O . THR A 1 290 ? -9.975 10.628 9.189 1.00 88.50 290 THR A O 1
ATOM 2423 N N . ARG A 1 291 ? -7.850 11.197 8.711 1.00 87.75 291 ARG A N 1
ATOM 2424 C CA . ARG A 1 291 ? -7.482 11.609 10.083 1.00 87.75 291 ARG A CA 1
ATOM 2425 C C . ARG A 1 291 ? -8.498 12.567 10.703 1.00 87.75 291 ARG A C 1
ATOM 2427 O O . ARG A 1 291 ? -8.965 12.320 11.809 1.00 87.75 291 ARG A O 1
ATOM 2434 N N . LYS A 1 292 ? -8.904 13.615 9.976 1.00 86.88 292 LYS A N 1
ATOM 2435 C CA . LYS A 1 292 ? -9.908 14.581 10.466 1.00 86.88 292 LYS A CA 1
ATOM 2436 C C . LYS A 1 292 ? -11.257 13.916 10.774 1.00 86.88 292 LYS A C 1
ATOM 2438 O O . LYS A 1 292 ? -11.895 14.229 11.774 1.00 86.88 292 LYS A O 1
ATOM 2443 N N . LYS A 1 293 ? -11.685 12.968 9.935 1.00 89.00 293 LYS A N 1
ATOM 2444 C CA . LYS A 1 293 ? -12.958 12.249 10.106 1.00 89.00 293 LYS A CA 1
ATOM 2445 C C . LYS A 1 293 ? -12.918 11.298 11.304 1.00 89.00 293 LYS A C 1
ATOM 2447 O O . LYS A 1 293 ? -13.915 11.191 12.011 1.00 89.00 293 LYS A O 1
ATOM 2452 N N . ILE A 1 294 ? -11.780 10.644 11.545 1.00 89.56 294 ILE A N 1
ATOM 2453 C CA . ILE A 1 294 ? -11.582 9.749 12.696 1.00 89.56 294 ILE A CA 1
ATOM 2454 C C . ILE A 1 294 ? -11.665 10.519 14.001 1.00 89.56 294 ILE A C 1
ATOM 2456 O O . ILE A 1 294 ? -12.392 10.084 14.883 1.00 89.56 294 ILE A O 1
ATOM 2460 N N . VAL A 1 295 ? -10.980 11.664 14.107 1.00 87.06 295 VAL A N 1
ATOM 2461 C CA . VAL A 1 295 ? -11.040 12.518 15.306 1.00 87.06 295 VAL A CA 1
ATOM 2462 C C . VAL A 1 295 ? -12.489 12.809 15.655 1.00 87.06 295 VAL A C 1
ATOM 2464 O O . VAL A 1 295 ? -12.929 12.511 16.761 1.00 87.06 295 VAL A O 1
ATOM 2467 N N . ASN A 1 296 ? -13.251 13.297 14.673 1.00 85.50 296 ASN A N 1
ATOM 2468 C CA . ASN A 1 296 ? -14.657 13.614 14.870 1.00 85.50 296 ASN A CA 1
ATOM 2469 C C . ASN A 1 296 ? -15.455 12.374 15.286 1.00 85.50 296 ASN A C 1
ATOM 2471 O O . ASN A 1 296 ? -16.247 12.448 16.215 1.00 85.50 296 ASN A O 1
ATOM 2475 N N . ILE A 1 297 ? -15.246 11.221 14.646 1.00 88.50 297 ILE A N 1
ATOM 2476 C CA . ILE A 1 297 ? -15.976 9.992 14.978 1.00 88.50 297 ILE A CA 1
ATOM 2477 C C . ILE A 1 297 ? -15.634 9.481 16.378 1.00 88.50 297 ILE A C 1
ATOM 2479 O O . ILE A 1 297 ? -16.557 9.187 17.136 1.00 88.50 297 ILE A O 1
ATOM 2483 N N . CYS A 1 298 ? -14.357 9.379 16.738 1.00 87.06 298 CYS A N 1
ATOM 2484 C CA . CYS A 1 298 ? -13.927 8.898 18.049 1.00 87.06 298 CYS A CA 1
ATOM 2485 C C . CYS A 1 298 ? -14.404 9.839 19.157 1.00 87.06 298 CYS A C 1
ATOM 2487 O O . CYS A 1 298 ? -15.029 9.380 20.111 1.00 87.06 298 CYS A O 1
ATOM 2489 N N . HIS A 1 299 ? -14.194 11.147 18.985 1.00 83.19 299 HIS A N 1
ATOM 2490 C CA . HIS A 1 299 ? -14.611 12.165 19.944 1.00 83.19 299 HIS A CA 1
ATOM 2491 C C . HIS A 1 299 ? -16.132 12.156 20.146 1.00 83.19 299 HIS A C 1
ATOM 2493 O O . HIS A 1 299 ? -16.603 12.019 21.271 1.00 83.19 299 HIS A O 1
ATOM 2499 N N . LEU A 1 300 ? -16.914 12.201 19.056 1.00 82.62 300 LEU A N 1
ATOM 2500 C CA . LEU A 1 300 ? -18.379 12.150 19.121 1.00 82.62 300 LEU A CA 1
ATOM 2501 C C . LEU A 1 300 ? -18.884 10.877 19.795 1.00 82.62 300 LEU A C 1
ATOM 2503 O O . LEU A 1 300 ? -19.769 10.944 20.642 1.00 82.62 300 LEU A O 1
ATOM 2507 N N . THR A 1 301 ? -18.343 9.721 19.411 1.00 84.50 301 THR A N 1
ATOM 2508 C CA . THR A 1 301 ? -18.837 8.428 19.895 1.00 84.50 301 THR A CA 1
ATOM 2509 C C . THR A 1 301 ? -18.556 8.261 21.383 1.00 84.50 301 THR A C 1
ATOM 2511 O O . THR A 1 301 ? -19.470 7.946 22.136 1.00 84.50 301 THR A O 1
ATOM 2514 N N . LEU A 1 302 ? -17.319 8.512 21.820 1.00 84.19 302 LEU A N 1
ATOM 2515 C CA . LEU A 1 302 ? -16.928 8.335 23.218 1.00 84.19 302 LEU A CA 1
ATOM 2516 C C . LEU A 1 302 ? -17.605 9.354 24.140 1.00 84.19 302 LEU A C 1
ATOM 2518 O O . LEU A 1 302 ? -18.071 8.971 25.211 1.00 84.19 302 LEU A O 1
ATOM 2522 N N . LEU A 1 303 ? -17.729 10.617 23.711 1.00 80.12 303 LEU A N 1
ATOM 2523 C CA . LEU A 1 303 ? -18.480 11.616 24.473 1.00 80.12 303 LEU A CA 1
ATOM 2524 C C . LEU A 1 303 ? -19.950 11.236 24.596 1.00 80.12 303 LEU A C 1
ATOM 2526 O O . LEU A 1 303 ? -20.490 11.302 25.695 1.00 80.12 303 LEU A O 1
ATOM 2530 N N . CYS A 1 304 ? -20.595 10.812 23.501 1.00 77.69 304 CYS A N 1
ATOM 2531 C CA . CYS A 1 304 ? -21.989 10.377 23.559 1.00 77.69 304 CYS A CA 1
ATOM 2532 C C . CYS A 1 304 ? -22.179 9.264 24.595 1.00 77.69 304 CYS A C 1
ATOM 2534 O O . CYS A 1 304 ? -23.103 9.359 25.395 1.00 77.69 304 CYS A O 1
ATOM 2536 N N . GLU A 1 305 ? -21.314 8.244 24.622 1.00 79.69 305 GLU A N 1
ATOM 2537 C CA . GLU A 1 305 ? -21.423 7.148 25.597 1.00 79.69 305 GLU A CA 1
ATOM 2538 C C . GLU A 1 305 ? -21.212 7.617 27.047 1.00 79.69 305 GLU A C 1
ATOM 2540 O O . GLU A 1 305 ? -21.978 7.226 27.925 1.00 79.69 305 GLU A O 1
ATOM 2545 N N . TRP A 1 306 ? -20.251 8.512 27.303 1.00 74.81 306 TRP A N 1
ATOM 2546 C CA . TRP A 1 306 ? -20.069 9.104 28.636 1.00 74.81 306 TRP A CA 1
ATOM 2547 C C . TRP A 1 306 ? -21.290 9.904 29.086 1.00 74.81 306 TRP A C 1
ATOM 2549 O O . TRP A 1 306 ? -21.790 9.717 30.189 1.00 74.81 306 TRP A O 1
ATOM 2559 N N . ILE A 1 307 ? -21.828 10.742 28.203 1.00 68.31 307 ILE A N 1
ATOM 2560 C CA . ILE A 1 307 ? -23.042 11.530 28.441 1.00 68.31 307 ILE A CA 1
ATOM 2561 C C . ILE A 1 307 ? -24.240 10.622 28.732 1.00 68.31 307 ILE A C 1
ATOM 2563 O O . ILE A 1 307 ? -25.038 10.911 29.625 1.00 68.31 307 ILE A O 1
ATOM 2567 N N . PHE A 1 308 ? -24.390 9.538 27.962 1.00 69.25 308 PHE A N 1
ATOM 2568 C CA . PHE A 1 308 ? -25.450 8.557 28.176 1.00 69.25 308 PHE A CA 1
ATOM 2569 C C . PHE A 1 308 ? -25.341 7.892 29.551 1.00 69.25 308 PHE A C 1
ATOM 2571 O O . PHE A 1 308 ? -26.381 7.575 30.124 1.00 69.25 308 PHE A O 1
ATOM 2578 N N . ALA A 1 309 ? -24.129 7.712 30.082 1.00 65.88 309 ALA A N 1
ATOM 2579 C CA . ALA A 1 309 ? -23.909 7.219 31.439 1.00 65.88 309 ALA A CA 1
ATOM 2580 C C . ALA A 1 309 ? -24.121 8.306 32.515 1.00 65.88 309 ALA A C 1
ATOM 2582 O O . ALA A 1 309 ? -24.717 8.029 33.548 1.00 65.88 309 ALA A O 1
ATOM 2583 N N . ALA A 1 310 ? -23.715 9.554 32.254 1.00 62.47 310 ALA A N 1
ATOM 2584 C CA . ALA A 1 310 ? -23.728 10.662 33.218 1.00 62.47 310 ALA A CA 1
ATOM 2585 C C . ALA A 1 310 ? -25.078 11.416 33.350 1.00 62.47 310 ALA A C 1
ATOM 2587 O O . ALA A 1 310 ? -25.176 12.383 34.099 1.00 62.47 310 ALA A O 1
ATOM 2588 N N . ASN A 1 311 ? -26.137 11.013 32.635 1.00 56.81 311 ASN A N 1
ATOM 2589 C CA . ASN A 1 311 ? -27.494 11.603 32.674 1.00 56.81 311 ASN A CA 1
ATOM 2590 C C . ASN A 1 311 ? -27.650 13.103 32.286 1.00 56.81 311 ASN A C 1
ATOM 2592 O O . ASN A 1 311 ? -28.757 13.639 32.386 1.00 56.81 311 ASN A O 1
ATOM 2596 N N . GLY A 1 312 ? -26.628 13.790 31.762 1.00 55.28 312 GLY A N 1
ATOM 2597 C CA . GLY A 1 312 ? -26.677 15.236 31.470 1.00 55.28 312 GLY A CA 1
ATOM 2598 C C . GLY A 1 312 ? -26.704 15.615 29.981 1.00 55.28 312 GLY A C 1
ATOM 2599 O O . GLY A 1 312 ? -25.663 15.868 29.389 1.00 55.28 312 GLY A O 1
ATOM 2600 N N . LEU A 1 313 ? -27.891 15.738 29.369 1.00 51.38 313 LEU A N 1
ATOM 2601 C CA . LEU A 1 313 ? -28.079 16.130 27.951 1.00 51.38 313 LEU A CA 1
ATOM 2602 C C . LEU A 1 313 ? -27.805 17.622 27.639 1.00 51.38 313 LEU A C 1
ATOM 2604 O O . LEU A 1 313 ? -27.699 17.978 26.466 1.00 51.38 313 LEU A O 1
ATOM 2608 N N . GLN A 1 314 ? -27.703 18.501 28.645 1.00 51.91 314 GLN A N 1
ATOM 2609 C CA . GLN A 1 314 ? -27.513 19.944 28.422 1.00 51.91 314 GLN A CA 1
ATOM 2610 C C . GLN A 1 314 ? -26.056 20.347 28.139 1.00 51.91 314 GLN A C 1
ATOM 2612 O O . GLN A 1 314 ? -25.825 21.159 27.245 1.00 51.91 314 GLN A O 1
ATOM 2617 N N . GLU A 1 315 ? -25.072 19.743 28.809 1.00 52.00 315 GLU A N 1
ATOM 2618 C CA . GLU A 1 315 ? -23.639 20.062 28.618 1.00 52.00 315 GLU A CA 1
ATOM 2619 C C . GLU A 1 315 ? -23.103 19.608 27.248 1.00 52.00 315 GLU A C 1
ATOM 2621 O O . GLU A 1 315 ? -22.173 20.173 26.679 1.00 52.00 315 GLU A O 1
ATOM 2626 N N . VAL A 1 316 ? -23.757 18.606 26.667 1.00 51.75 316 VAL A N 1
ATOM 2627 C CA . VAL A 1 316 ? -23.516 18.073 25.319 1.00 51.75 316 VAL A CA 1
ATOM 2628 C C . VAL A 1 316 ? -23.740 19.130 24.252 1.00 51.75 316 VAL A C 1
ATOM 2630 O O . VAL A 1 316 ? -23.018 19.197 23.260 1.00 51.75 316 VAL A O 1
ATOM 2633 N N . ARG A 1 317 ? -24.785 19.938 24.449 1.00 48.94 317 ARG A N 1
ATOM 2634 C CA . ARG A 1 317 ? -25.265 20.890 23.459 1.00 48.94 317 ARG A CA 1
ATOM 2635 C C . ARG A 1 317 ? -24.274 22.036 23.322 1.00 48.94 317 ARG A C 1
ATOM 2637 O O . ARG A 1 317 ? -23.974 22.392 22.193 1.00 48.94 317 ARG A O 1
ATOM 2644 N N . SER A 1 318 ? -23.704 22.531 24.423 1.00 54.44 318 SER A N 1
ATOM 2645 C CA . SER A 1 318 ? -22.695 23.598 24.400 1.00 54.44 318 SER A CA 1
ATOM 2646 C C . SER A 1 318 ? -21.369 23.144 23.776 1.00 54.44 318 SER A C 1
ATOM 2648 O O . SER A 1 318 ? -20.839 23.847 22.917 1.00 54.44 318 SER A O 1
ATOM 2650 N N . HIS A 1 319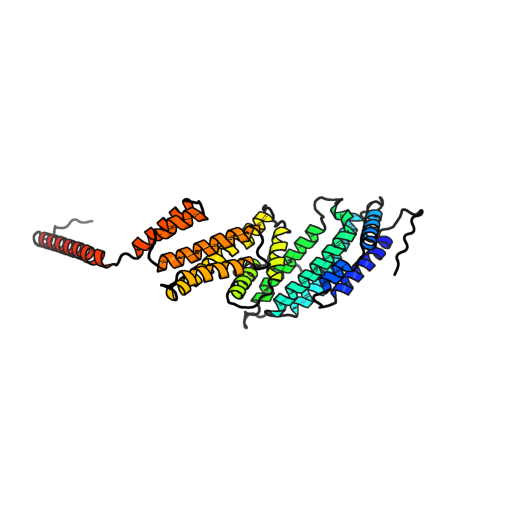 ? -20.867 21.947 24.108 1.00 50.97 319 HIS A N 1
ATOM 2651 C CA . HIS A 1 319 ? -19.605 21.441 23.545 1.00 50.97 319 HIS A CA 1
ATOM 2652 C C . HIS A 1 319 ? -19.710 20.920 22.101 1.00 50.97 319 HIS A C 1
ATOM 2654 O O . HIS A 1 319 ? -18.782 21.102 21.312 1.00 50.97 319 HIS A O 1
ATOM 2660 N N . LEU A 1 320 ? -20.831 20.311 21.700 1.00 50.69 320 LEU A N 1
ATOM 2661 C CA . LEU A 1 320 ? -21.047 19.944 20.292 1.00 50.69 320 LEU A CA 1
ATOM 2662 C C . LEU A 1 320 ? -21.277 21.170 19.407 1.00 50.69 320 LEU A C 1
ATOM 2664 O O . LEU A 1 320 ? -20.804 21.175 18.268 1.00 50.69 320 LEU A O 1
ATOM 2668 N N . PHE A 1 321 ? -21.958 22.204 19.919 1.00 49.53 321 PHE A N 1
ATOM 2669 C CA . PHE A 1 321 ? -22.086 23.478 19.208 1.00 49.53 321 PHE A CA 1
ATOM 2670 C C . PHE A 1 321 ? -20.721 24.127 18.984 1.00 49.53 321 PHE A C 1
ATOM 2672 O O . PHE A 1 321 ? -20.452 24.561 17.867 1.00 49.53 321 PHE A O 1
ATOM 2679 N N . SER A 1 322 ? -19.843 24.142 19.996 1.00 54.91 322 SER A N 1
ATOM 2680 C CA . SER A 1 322 ? -18.519 24.760 19.862 1.00 54.91 322 SER A CA 1
ATOM 2681 C C . SER A 1 322 ? -17.577 23.993 18.928 1.00 54.91 322 SER A C 1
ATOM 2683 O O . SER A 1 322 ? -16.698 24.602 18.330 1.00 54.91 322 SER A O 1
ATOM 2685 N N . PHE A 1 323 ? -17.728 22.667 18.809 1.00 44.94 323 PHE A N 1
ATOM 2686 C CA . PHE A 1 323 ? -16.757 21.824 18.098 1.00 44.94 323 PHE A CA 1
ATOM 2687 C C . PHE A 1 323 ? -17.197 21.375 16.696 1.00 44.94 323 PHE A C 1
ATOM 2689 O O . PHE A 1 323 ? -16.360 21.211 15.813 1.00 44.94 323 PHE A O 1
ATOM 2696 N N . VAL A 1 324 ? -18.494 21.133 16.472 1.00 48.38 324 VAL A N 1
ATOM 2697 C CA . VAL A 1 324 ? -18.979 20.460 15.248 1.00 48.38 324 VAL A CA 1
ATOM 2698 C C . VAL A 1 324 ? -19.847 21.366 14.372 1.00 48.38 324 VAL A C 1
ATOM 2700 O O . VAL A 1 324 ? -19.968 21.098 13.177 1.00 48.38 324 VAL A O 1
ATOM 2703 N N . GLY A 1 325 ? -20.426 22.439 14.926 1.00 47.19 325 GLY A N 1
ATOM 2704 C CA . GLY A 1 325 ? -21.175 23.451 14.168 1.00 47.19 325 GLY A CA 1
ATOM 2705 C C . GLY A 1 325 ? -22.332 22.911 13.309 1.00 47.19 325 GLY A C 1
ATOM 2706 O O . GLY A 1 325 ? -22.736 23.569 12.357 1.00 47.19 325 GLY A O 1
ATOM 2707 N N . ASN A 1 326 ? -22.842 21.701 13.580 1.00 46.41 326 ASN A N 1
ATOM 2708 C CA . ASN A 1 326 ? -23.771 20.993 12.692 1.00 46.41 326 ASN A CA 1
ATOM 2709 C C . ASN A 1 326 ? -25.036 20.543 13.444 1.00 46.41 326 ASN A C 1
ATOM 2711 O O . ASN A 1 326 ? -25.058 19.491 14.091 1.00 46.41 326 ASN A O 1
ATOM 2715 N N . GLU A 1 327 ? -26.116 21.321 13.314 1.00 47.25 327 GLU A N 1
ATOM 2716 C CA . GLU A 1 327 ? -27.433 21.037 13.913 1.00 47.25 327 GLU A CA 1
ATOM 2717 C C . GLU A 1 327 ? -28.014 19.670 13.512 1.00 47.25 327 GLU A C 1
ATOM 2719 O O . GLU A 1 327 ? -28.726 19.033 14.287 1.00 47.25 327 GLU A O 1
ATOM 2724 N N . LEU A 1 328 ? -27.693 19.167 12.318 1.00 45.78 328 LEU A N 1
ATOM 2725 C CA . LEU A 1 328 ? -28.230 17.899 11.809 1.00 45.78 328 LEU A CA 1
ATOM 2726 C C . LEU A 1 328 ? -27.801 16.681 12.644 1.00 45.78 328 LEU A C 1
ATOM 2728 O O . LEU A 1 328 ? -28.571 15.729 12.789 1.00 45.78 328 LEU A O 1
ATOM 2732 N N . ILE A 1 329 ? -26.596 16.712 13.224 1.00 51.62 329 ILE A N 1
ATOM 2733 C CA . ILE A 1 329 ? -26.081 15.630 14.078 1.00 51.62 329 ILE A CA 1
ATOM 2734 C C . ILE A 1 329 ? -26.773 15.667 15.446 1.00 51.62 329 ILE A C 1
ATOM 2736 O O . ILE A 1 329 ? -27.187 14.622 15.952 1.00 51.62 329 ILE A O 1
ATOM 2740 N N . LEU A 1 330 ? -26.979 16.868 15.997 1.00 49.69 330 LEU A N 1
ATOM 2741 C CA . LEU A 1 330 ? -27.718 17.091 17.244 1.00 49.69 330 LEU A CA 1
ATOM 2742 C C . LEU A 1 330 ? -29.172 16.613 17.124 1.00 49.69 330 LEU A C 1
ATOM 2744 O O . LEU A 1 330 ? -29.635 15.822 17.945 1.00 49.69 330 LEU A O 1
ATOM 2748 N N . ASN A 1 331 ? -29.841 16.970 16.027 1.00 48.56 331 ASN A N 1
ATOM 2749 C CA . ASN A 1 331 ? -31.209 16.540 15.732 1.00 48.56 331 ASN A CA 1
ATOM 2750 C C . ASN A 1 331 ? -31.320 15.012 15.540 1.00 48.56 331 ASN A C 1
ATOM 2752 O O . ASN A 1 331 ? -32.330 14.397 15.896 1.00 48.56 331 ASN A O 1
ATOM 2756 N N . GLY A 1 332 ? -30.282 14.366 14.997 1.00 51.19 332 GLY A N 1
ATOM 2757 C CA . GLY A 1 332 ? -30.205 12.907 14.875 1.00 51.19 332 GLY A CA 1
ATOM 2758 C C . GLY A 1 332 ? -30.072 12.194 16.226 1.00 51.19 332 GLY A C 1
ATOM 2759 O O . GLY A 1 332 ? -30.767 11.204 16.475 1.00 51.19 332 GLY A O 1
ATOM 2760 N N . LEU A 1 333 ? -29.227 12.719 17.117 1.00 49.84 333 LEU A N 1
ATOM 2761 C CA . LEU A 1 333 ? -29.013 12.191 18.469 1.00 49.84 333 LEU A CA 1
ATOM 2762 C C . LEU A 1 333 ? -30.247 12.382 19.365 1.00 49.84 333 LEU A C 1
ATOM 2764 O O . LEU A 1 333 ? -30.622 11.458 20.093 1.00 49.84 333 LEU A O 1
ATOM 2768 N N . GLU A 1 334 ? -30.953 13.510 19.242 1.00 49.91 334 GLU A N 1
ATOM 2769 C CA . GLU A 1 334 ? -32.230 13.741 19.928 1.00 49.91 334 GLU A CA 1
ATOM 2770 C C . GLU A 1 334 ? -33.299 12.721 19.516 1.00 49.91 334 GLU A C 1
ATOM 2772 O O . GLU A 1 334 ? -33.989 12.163 20.371 1.00 49.91 334 GLU A O 1
ATOM 2777 N N . ARG A 1 335 ? -33.404 12.383 18.223 1.00 51.19 335 ARG A N 1
ATOM 2778 C CA . ARG A 1 335 ? -34.347 11.351 17.747 1.00 51.19 335 ARG A CA 1
ATOM 2779 C C . ARG A 1 335 ? -34.024 9.960 18.300 1.00 51.19 335 ARG A C 1
ATOM 2781 O O . ARG A 1 335 ? -34.945 9.191 18.586 1.00 51.19 335 ARG A O 1
ATOM 2788 N N . ILE A 1 336 ? -32.742 9.627 18.466 1.00 49.78 336 ILE A N 1
ATOM 2789 C CA . ILE A 1 336 ? -32.293 8.352 19.054 1.00 49.78 336 ILE A CA 1
ATOM 2790 C C . ILE A 1 336 ? -32.594 8.321 20.560 1.00 49.78 336 ILE A C 1
ATOM 2792 O O . ILE A 1 336 ? -33.158 7.338 21.047 1.00 49.78 336 ILE A O 1
ATOM 2796 N N . SER A 1 337 ? -32.315 9.415 21.276 1.00 49.56 337 SER A N 1
ATOM 2797 C CA . SER A 1 337 ? -32.663 9.594 22.692 1.00 49.56 337 SER A CA 1
ATOM 2798 C C . SER A 1 337 ? -34.176 9.498 22.928 1.00 49.56 337 SER A C 1
ATOM 2800 O O . SER A 1 337 ? -34.629 8.740 23.785 1.00 49.56 337 SER A O 1
ATOM 2802 N N . MET A 1 338 ? -34.988 10.158 22.096 1.00 43.69 338 MET A N 1
ATOM 2803 C CA . MET A 1 338 ? -36.454 10.103 22.155 1.00 43.69 338 MET A CA 1
ATOM 2804 C C . MET A 1 338 ? -37.003 8.689 21.913 1.00 43.69 338 MET A C 1
ATOM 2806 O O . MET A 1 338 ? -37.913 8.246 22.619 1.00 43.69 338 MET A O 1
ATOM 2810 N N . LYS A 1 339 ? -36.435 7.941 20.955 1.00 49.22 339 LYS A N 1
ATOM 2811 C CA . LYS A 1 339 ? -36.799 6.532 20.717 1.00 49.22 339 LYS A CA 1
ATOM 2812 C C . LYS A 1 339 ? -36.427 5.628 21.899 1.00 49.22 339 LYS A C 1
ATOM 2814 O O . LYS A 1 339 ? -37.177 4.702 22.201 1.00 49.22 339 LYS A O 1
ATOM 2819 N N . LYS A 1 340 ? -35.322 5.908 22.600 1.00 48.38 340 LYS A N 1
ATOM 2820 C CA . LYS A 1 340 ? -34.895 5.159 23.795 1.00 48.38 340 LYS A CA 1
ATOM 2821 C C . LYS A 1 340 ? -35.690 5.543 25.048 1.00 48.38 340 LYS A C 1
ATOM 2823 O O . LYS A 1 340 ? -36.084 4.646 25.775 1.00 48.38 340 LYS A O 1
ATOM 2828 N N . ARG A 1 341 ? -36.050 6.819 25.252 1.00 48.78 341 ARG A N 1
ATOM 2829 C CA . ARG A 1 341 ? -36.986 7.265 26.312 1.00 48.78 341 ARG A CA 1
ATOM 2830 C C . ARG A 1 341 ? -38.370 6.627 26.181 1.00 48.78 341 ARG A C 1
ATOM 2832 O O . ARG A 1 341 ? -39.006 6.350 27.189 1.00 48.78 341 ARG A O 1
ATOM 2839 N N . LYS A 1 342 ? -38.825 6.348 24.953 1.00 46.94 342 LYS A N 1
ATOM 2840 C CA . LYS A 1 342 ? -40.043 5.552 24.718 1.00 46.94 342 LYS A CA 1
ATOM 2841 C C . LYS A 1 342 ? -39.872 4.063 25.053 1.00 46.94 342 LYS A C 1
ATOM 2843 O O . LYS A 1 342 ? -40.857 3.443 25.425 1.00 46.94 342 LYS A O 1
ATOM 2848 N N . ARG A 1 343 ? -38.658 3.505 24.948 1.00 42.84 343 ARG A N 1
ATOM 2849 C CA . ARG A 1 343 ? -38.330 2.113 25.327 1.00 42.84 343 ARG A CA 1
ATOM 2850 C C . ARG A 1 343 ? -38.009 1.927 26.818 1.00 42.84 343 ARG A C 1
ATOM 2852 O O . ARG A 1 343 ? -38.308 0.871 27.348 1.00 42.84 343 ARG A O 1
ATOM 2859 N N . ASN A 1 344 ? -37.437 2.938 27.475 1.00 39.75 344 ASN A N 1
ATOM 2860 C CA . ASN A 1 344 ? -36.990 2.913 28.876 1.00 39.75 344 ASN A CA 1
ATOM 2861 C C . ASN A 1 344 ? -37.941 3.651 29.835 1.00 39.75 344 ASN A C 1
ATOM 2863 O O . ASN A 1 344 ? -37.574 3.905 30.981 1.00 39.75 344 ASN A O 1
ATOM 2867 N N . LYS A 1 345 ? -39.158 4.022 29.407 1.00 35.88 345 LYS A N 1
ATOM 2868 C CA . LYS A 1 345 ? -40.193 4.392 30.380 1.00 35.88 345 LYS A CA 1
ATOM 2869 C C . LYS A 1 345 ? -40.438 3.164 31.266 1.00 35.88 345 LYS A C 1
ATOM 2871 O O . LYS A 1 345 ? -40.717 2.105 30.706 1.00 35.88 345 LYS A O 1
ATOM 2876 N N . PRO A 1 346 ? -40.342 3.272 32.602 1.00 38.53 346 PRO A N 1
ATOM 2877 C CA . PRO A 1 346 ? -40.677 2.157 33.469 1.00 38.53 346 PRO A CA 1
ATOM 2878 C C . PRO A 1 346 ? -42.129 1.766 33.193 1.00 38.53 346 PRO A C 1
ATOM 2880 O O . PRO A 1 346 ? -43.029 2.609 33.198 1.00 38.53 346 PRO A O 1
ATOM 2883 N N . GLU A 1 347 ? -42.344 0.477 32.954 1.00 45.59 347 GLU A N 1
ATOM 2884 C CA . GLU A 1 347 ? -43.619 -0.187 32.645 1.00 45.59 347 GLU A CA 1
ATOM 2885 C C . GLU A 1 347 ? -44.664 -0.084 33.786 1.00 45.59 347 GLU A C 1
ATOM 2887 O O . GLU A 1 347 ? -45.654 -0.809 33.825 1.00 45.59 347 GLU A O 1
ATOM 2892 N N . VAL A 1 348 ? -44.447 0.815 34.747 1.00 45.50 348 VAL A N 1
ATOM 2893 C CA . VAL A 1 348 ? -45.212 0.951 35.989 1.00 45.50 348 VAL A CA 1
ATOM 2894 C C . VAL A 1 348 ? -46.421 1.874 35.803 1.00 45.50 348 VAL A C 1
ATOM 2896 O O . VAL A 1 348 ? -47.485 1.584 36.336 1.00 45.50 348 VAL A O 1
ATOM 2899 N N . ILE A 1 349 ? -46.338 2.904 34.950 1.00 46.62 349 ILE A N 1
ATOM 2900 C CA . ILE A 1 349 ? -47.492 3.792 34.679 1.00 46.62 349 ILE A CA 1
ATOM 2901 C C . ILE A 1 349 ? -48.471 3.170 33.659 1.00 46.62 349 ILE A C 1
ATOM 2903 O O . ILE A 1 349 ? -49.636 3.564 33.587 1.00 46.62 349 ILE A O 1
ATOM 2907 N N . ASP A 1 350 ? -48.048 2.151 32.902 1.00 53.28 350 ASP A N 1
ATOM 2908 C CA . ASP A 1 350 ? -48.928 1.462 31.947 1.00 53.28 350 ASP A CA 1
ATOM 2909 C C . ASP A 1 350 ? -49.615 0.224 32.543 1.00 53.28 350 ASP A C 1
ATOM 2911 O O . ASP A 1 350 ? -50.653 -0.189 32.036 1.00 53.28 350 ASP A O 1
ATOM 2915 N N . ARG A 1 351 ? -49.129 -0.348 33.657 1.00 53.00 351 ARG A N 1
ATOM 2916 C CA . ARG A 1 351 ? -49.821 -1.462 34.334 1.00 53.00 351 ARG A CA 1
ATOM 2917 C C . ARG A 1 351 ? -51.122 -1.027 34.984 1.00 53.00 351 ARG A C 1
ATOM 2919 O O . ARG A 1 351 ? -52.133 -1.669 34.737 1.00 53.00 351 ARG A O 1
ATOM 2926 N N . GLU A 1 352 ? -51.144 0.078 35.725 1.00 55.31 352 GLU A N 1
ATOM 2927 C CA . GLU A 1 352 ? -52.385 0.569 36.338 1.00 55.31 352 GLU A CA 1
ATOM 2928 C C . GLU A 1 352 ? -53.388 1.049 35.290 1.00 55.31 352 GLU A C 1
ATOM 2930 O O . GLU A 1 352 ? -54.576 0.747 35.390 1.00 55.31 352 GLU A O 1
ATOM 2935 N N . ARG A 1 353 ? -52.929 1.724 34.227 1.00 54.31 353 ARG A N 1
ATOM 2936 C CA . ARG A 1 353 ? -53.802 2.151 33.124 1.00 54.31 353 ARG A CA 1
ATOM 2937 C C . ARG A 1 353 ? -54.319 0.956 32.318 1.00 54.31 353 ARG A C 1
ATOM 2939 O O . ARG A 1 353 ? -55.511 0.899 32.018 1.00 54.31 353 ARG A O 1
ATOM 2946 N N . SER A 1 354 ? -53.469 -0.032 32.039 1.00 54.06 354 SER A N 1
ATOM 2947 C CA . SER A 1 354 ? -53.853 -1.284 31.375 1.00 54.06 354 SER A CA 1
ATOM 2948 C C . SER A 1 354 ? -54.754 -2.156 32.246 1.00 54.06 354 SER A C 1
ATOM 2950 O O . SER A 1 354 ? -55.677 -2.780 31.728 1.00 54.06 354 SER A O 1
ATOM 2952 N N . GLU A 1 355 ? -54.548 -2.192 33.563 1.00 61.12 355 GLU A N 1
ATOM 2953 C CA . GLU A 1 355 ? -55.441 -2.862 34.508 1.00 61.12 355 GLU A CA 1
ATOM 2954 C C . GLU A 1 355 ? -56.777 -2.143 34.633 1.00 61.12 355 GLU A C 1
ATOM 2956 O O . GLU A 1 355 ? -57.812 -2.806 34.640 1.00 61.12 355 GLU A O 1
ATOM 2961 N N . ARG A 1 356 ? -56.792 -0.807 34.656 1.00 67.06 356 ARG A N 1
ATOM 2962 C CA . ARG A 1 356 ? -58.024 -0.010 34.668 1.00 67.06 356 ARG A CA 1
ATOM 2963 C C . ARG A 1 356 ? -58.836 -0.252 33.397 1.00 67.06 356 ARG A C 1
ATOM 2965 O O . ARG A 1 356 ? -60.018 -0.569 33.488 1.00 67.06 356 ARG A O 1
ATOM 2972 N N . ILE A 1 357 ? -58.184 -0.252 32.230 1.00 59.56 357 ILE A N 1
ATOM 2973 C CA . ILE A 1 357 ? -58.810 -0.577 30.938 1.00 59.56 357 ILE A CA 1
ATOM 2974 C C . ILE A 1 357 ? -59.264 -2.048 30.892 1.00 59.56 357 ILE A C 1
ATOM 2976 O O . ILE A 1 357 ? -60.346 -2.341 30.382 1.00 59.56 357 ILE A O 1
ATOM 2980 N N . ARG A 1 358 ? -58.494 -2.997 31.445 1.00 60.56 358 ARG A N 1
ATOM 2981 C CA . ARG A 1 358 ? -58.899 -4.414 31.541 1.00 60.56 358 ARG A CA 1
ATOM 2982 C C . ARG A 1 358 ? -60.089 -4.605 32.483 1.00 60.56 358 ARG A C 1
ATOM 2984 O O . ARG A 1 358 ? -60.997 -5.354 32.129 1.00 60.56 358 ARG A O 1
ATOM 2991 N N . ARG A 1 359 ? -60.136 -3.914 33.628 1.00 68.06 359 ARG A N 1
ATOM 2992 C CA . ARG A 1 359 ? -61.271 -3.926 34.571 1.00 68.06 359 ARG A CA 1
ATOM 2993 C C . ARG A 1 359 ? -62.512 -3.294 33.947 1.00 68.06 359 ARG A C 1
ATOM 2995 O O . ARG A 1 359 ? -63.581 -3.891 34.020 1.00 68.06 359 ARG A O 1
ATOM 3002 N N . GLU A 1 360 ? -62.382 -2.170 33.246 1.00 62.66 360 GLU A N 1
ATOM 3003 C CA . GLU A 1 360 ? -63.492 -1.551 32.509 1.00 62.66 360 GLU A CA 1
ATOM 3004 C C . GLU A 1 360 ? -64.008 -2.439 31.372 1.00 62.66 360 GLU A C 1
ATOM 3006 O O . GLU A 1 360 ? -65.220 -2.591 31.217 1.00 62.66 360 GLU A O 1
ATOM 3011 N N . ARG A 1 361 ? -63.119 -3.095 30.614 1.00 55.25 361 ARG A N 1
ATOM 3012 C CA . ARG A 1 361 ? -63.510 -4.063 29.574 1.00 55.25 361 ARG A CA 1
ATOM 3013 C C . ARG A 1 361 ? -64.179 -5.301 30.168 1.00 55.25 361 ARG A C 1
ATOM 3015 O O . ARG A 1 361 ? -65.166 -5.767 29.606 1.00 55.25 361 ARG A O 1
ATOM 3022 N N . ARG A 1 362 ? -63.708 -5.805 31.314 1.00 60.97 362 ARG A N 1
ATOM 3023 C CA . ARG A 1 362 ? -64.324 -6.937 32.032 1.00 60.97 362 ARG A CA 1
ATOM 3024 C C . ARG A 1 362 ? -65.694 -6.561 32.599 1.00 60.97 362 ARG A C 1
ATOM 3026 O O . ARG A 1 362 ? -66.627 -7.344 32.477 1.00 60.97 362 ARG A O 1
ATOM 3033 N N . ASN A 1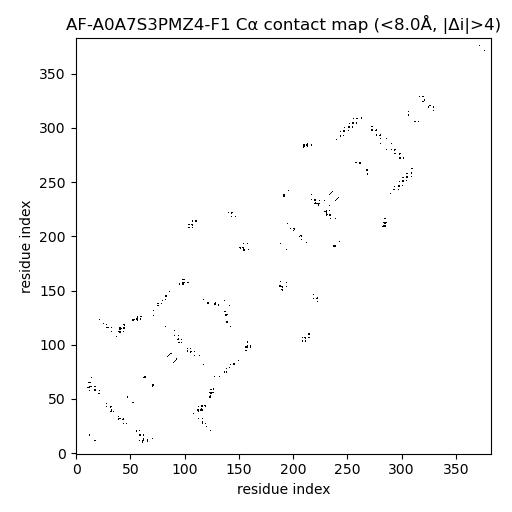 363 ? -65.849 -5.342 33.114 1.00 64.06 363 ASN A N 1
ATOM 3034 C CA . ASN A 1 363 ? -67.122 -4.824 33.619 1.00 64.06 363 ASN A CA 1
ATOM 3035 C C . ASN A 1 363 ? -68.123 -4.525 32.491 1.00 64.06 363 ASN A C 1
ATOM 3037 O O . ASN A 1 363 ? -69.299 -4.857 32.630 1.00 64.06 363 ASN A O 1
ATOM 3041 N N . ARG A 1 364 ? -67.676 -3.979 31.349 1.00 53.06 364 ARG A N 1
ATOM 3042 C CA . ARG A 1 364 ? -68.509 -3.827 30.140 1.00 53.06 364 ARG A CA 1
ATOM 3043 C C . ARG A 1 364 ? -68.930 -5.176 29.574 1.00 53.06 364 ARG A C 1
ATOM 3045 O O . ARG A 1 364 ? -70.105 -5.355 29.275 1.00 53.06 364 ARG A O 1
ATOM 3052 N N . ARG A 1 365 ? -68.004 -6.136 29.494 1.00 49.72 365 ARG A N 1
ATOM 3053 C CA . ARG A 1 365 ? -68.298 -7.509 29.074 1.00 49.72 365 ARG A CA 1
ATOM 3054 C C . ARG A 1 365 ? -69.312 -8.146 30.026 1.00 49.72 365 ARG A C 1
ATOM 3056 O O . ARG A 1 365 ? -70.355 -8.575 29.570 1.00 49.72 365 ARG A O 1
ATOM 3063 N N . ASN A 1 366 ? -69.110 -8.097 31.339 1.00 50.25 366 ASN A N 1
ATOM 3064 C CA . ASN A 1 366 ? -70.062 -8.657 32.306 1.00 50.25 366 ASN A CA 1
ATOM 3065 C C . ASN A 1 366 ? -71.436 -7.958 32.297 1.00 50.25 366 ASN A C 1
ATOM 3067 O O . ASN A 1 366 ? -72.441 -8.619 32.546 1.00 50.25 366 ASN A O 1
ATOM 3071 N N . ARG A 1 367 ? -71.513 -6.659 31.966 1.00 53.62 367 ARG A N 1
ATOM 3072 C CA . ARG A 1 367 ? -72.795 -5.975 31.704 1.00 53.62 367 ARG A CA 1
ATOM 3073 C C . ARG A 1 367 ? -73.466 -6.491 30.429 1.00 53.62 367 ARG A C 1
ATOM 3075 O O . ARG A 1 367 ? -74.643 -6.816 30.481 1.00 53.62 367 ARG A O 1
ATOM 3082 N N . LEU A 1 368 ? -72.722 -6.650 29.334 1.00 50.09 368 LEU A N 1
ATOM 3083 C CA . LEU A 1 368 ? -73.215 -7.246 28.085 1.00 50.09 368 LEU A CA 1
ATOM 3084 C C . LEU A 1 368 ? -73.693 -8.691 28.278 1.00 50.09 368 LEU A C 1
ATOM 3086 O O . LEU A 1 368 ? -74.763 -9.034 27.799 1.00 50.09 368 LEU A O 1
ATOM 3090 N N . TYR A 1 369 ? -72.966 -9.512 29.040 1.00 48.44 369 TYR A N 1
ATOM 3091 C CA . TYR A 1 369 ? -73.382 -10.882 29.360 1.00 48.44 369 TYR A CA 1
ATOM 3092 C C . TYR A 1 369 ? -74.619 -10.924 30.268 1.00 48.44 369 TYR A C 1
ATOM 3094 O O . TYR A 1 369 ? -75.417 -11.837 30.119 1.00 48.44 369 TYR A O 1
ATOM 3102 N N . ARG A 1 370 ? -74.834 -9.948 31.166 1.00 52.75 370 ARG A N 1
ATOM 3103 C CA . ARG A 1 370 ? -76.101 -9.837 31.922 1.00 52.75 370 ARG A CA 1
ATOM 3104 C C . ARG A 1 370 ? -77.270 -9.408 31.036 1.00 52.75 370 ARG A C 1
ATOM 3106 O O . ARG A 1 370 ? -78.352 -9.954 31.192 1.00 52.75 370 ARG A O 1
ATOM 3113 N N . VAL A 1 371 ? -77.048 -8.490 30.095 1.00 51.59 371 VAL A N 1
ATOM 3114 C CA . VAL A 1 371 ? -78.072 -8.055 29.127 1.00 51.59 371 VAL A CA 1
ATOM 3115 C C . VAL A 1 371 ? -78.427 -9.186 28.150 1.00 51.59 371 VAL A C 1
ATOM 3117 O O . VAL A 1 371 ? -79.600 -9.410 27.881 1.00 51.59 371 VAL A O 1
ATOM 3120 N N . LEU A 1 372 ? -77.438 -9.965 27.700 1.00 46.19 372 LEU A N 1
ATOM 3121 C CA . LEU A 1 372 ? -77.625 -11.151 26.849 1.00 46.19 372 LEU A CA 1
ATOM 3122 C C . LEU A 1 372 ? -78.212 -12.365 27.591 1.00 46.19 372 LEU A C 1
ATOM 3124 O O . LEU A 1 372 ? -78.694 -13.284 26.947 1.00 46.19 372 LEU A O 1
ATOM 3128 N N . ARG A 1 373 ? -78.163 -12.402 28.931 1.00 48.81 373 ARG A N 1
ATOM 3129 C CA . ARG A 1 373 ? -78.858 -13.426 29.739 1.00 48.81 373 ARG A CA 1
ATOM 3130 C C . ARG A 1 373 ? -80.281 -13.013 30.111 1.00 48.81 373 ARG A C 1
ATOM 3132 O O . ARG A 1 373 ? -81.098 -13.884 30.372 1.00 48.81 373 ARG A O 1
ATOM 3139 N N . ALA A 1 374 ? -80.550 -11.707 30.173 1.00 52.75 374 ALA A N 1
ATOM 3140 C CA . ALA A 1 374 ? -81.880 -11.154 30.420 1.00 52.75 374 ALA A CA 1
ATOM 3141 C C . ALA A 1 374 ? -82.763 -11.192 29.161 1.00 52.75 374 ALA A C 1
ATOM 3143 O O . ALA A 1 374 ? -83.971 -11.367 29.271 1.00 52.75 374 ALA A O 1
ATOM 3144 N N . ASN A 1 375 ? -82.156 -11.096 27.977 1.00 49.00 375 ASN A N 1
ATOM 3145 C CA . ASN A 1 375 ? -82.826 -11.290 26.696 1.00 49.00 375 ASN A CA 1
ATOM 3146 C C . ASN A 1 375 ? -82.468 -12.687 26.176 1.00 49.00 375 ASN A C 1
ATOM 3148 O O . ASN A 1 375 ? -81.363 -12.886 25.679 1.00 49.00 375 ASN A O 1
ATOM 3152 N N . GLY A 1 376 ? -83.369 -13.658 26.364 1.00 48.56 376 GLY A N 1
ATOM 3153 C CA . GLY A 1 376 ? -83.208 -15.041 25.893 1.00 48.56 376 GLY A CA 1
ATOM 3154 C C . GLY A 1 376 ? -82.871 -15.152 24.393 1.00 48.56 376 GLY A C 1
ATOM 3155 O O . GLY A 1 376 ? -82.973 -14.166 23.660 1.00 48.56 376 GLY A O 1
ATOM 3156 N N . PRO A 1 377 ? -82.433 -16.336 23.924 1.00 41.12 377 PRO A N 1
ATOM 3157 C CA . PRO A 1 377 ? -81.812 -16.488 22.611 1.00 41.12 377 PRO A CA 1
ATOM 3158 C C . PRO A 1 377 ? -82.771 -16.081 21.477 1.00 41.12 377 PRO A C 1
ATOM 3160 O O . PRO A 1 377 ? -83.936 -16.485 21.505 1.00 41.12 377 PRO A O 1
ATOM 3163 N N . PRO A 1 378 ? -82.312 -15.322 20.463 1.00 38.19 378 PRO A N 1
ATOM 3164 C CA . PRO A 1 378 ? -83.117 -15.064 19.282 1.00 38.19 378 PRO A CA 1
ATOM 3165 C C . PRO A 1 378 ? -83.217 -16.336 18.430 1.00 38.19 378 PRO A C 1
ATOM 3167 O O . PRO A 1 378 ? -82.225 -17.019 18.169 1.00 38.19 378 PRO A O 1
ATOM 3170 N N . LEU A 1 379 ? -84.452 -16.640 18.037 1.00 35.56 379 LEU A N 1
ATOM 3171 C CA . LEU A 1 379 ? -84.855 -17.717 17.139 1.00 35.56 379 LEU A CA 1
ATOM 3172 C C . LEU A 1 379 ? -84.109 -17.669 15.792 1.00 35.56 379 LEU A C 1
ATOM 3174 O O . LEU A 1 379 ? -83.848 -16.593 15.259 1.00 35.56 379 LEU A O 1
ATOM 3178 N N . HIS A 1 380 ? -83.819 -18.872 15.279 1.00 35.78 380 HIS A N 1
ATOM 3179 C CA . HIS A 1 380 ? -83.592 -19.274 13.881 1.00 35.78 380 HIS A CA 1
ATOM 3180 C C . HIS A 1 380 ? -83.710 -18.189 12.807 1.00 35.78 380 HIS A C 1
ATOM 3182 O O . HIS A 1 380 ? -84.792 -17.630 12.694 1.00 35.78 380 HIS A O 1
ATOM 3188 N N . ILE A 1 381 ? -82.736 -18.118 11.882 1.00 30.98 381 ILE A N 1
ATOM 3189 C CA . ILE A 1 381 ? -83.012 -18.155 10.430 1.00 30.98 381 ILE A CA 1
ATOM 3190 C C . ILE A 1 381 ? -81.882 -18.917 9.706 1.00 30.98 381 ILE A C 1
ATOM 3192 O O . ILE A 1 381 ? -80.699 -18.680 9.939 1.00 30.98 381 ILE A O 1
ATOM 3196 N N . TYR A 1 382 ? -82.317 -19.857 8.868 1.00 32.31 382 TYR A N 1
ATOM 3197 C CA . TYR A 1 382 ? -81.590 -20.674 7.897 1.00 32.31 382 TYR A CA 1
ATOM 3198 C C . TYR A 1 382 ? -80.849 -19.840 6.836 1.00 32.31 382 TYR A C 1
ATOM 3200 O O . TYR A 1 382 ? -81.411 -18.865 6.344 1.00 32.31 382 TYR A O 1
ATOM 3208 N N . PHE A 1 383 ? -79.644 -20.260 6.441 1.00 35.62 383 PHE A N 1
ATOM 3209 C CA . PHE A 1 383 ? -79.322 -20.848 5.126 1.00 35.62 383 PHE A CA 1
ATOM 3210 C C . PHE A 1 383 ? -77.880 -21.362 5.126 1.00 35.62 383 PHE A C 1
ATOM 3212 O O . PHE A 1 383 ? -77.001 -20.647 5.660 1.00 35.62 383 PHE A O 1
#

Secondary structure (DSSP, 8-state):
-------SS-----HHHHHHHHHHHHHHHHHHTT---TTHHHHHHHSS-HHHHHHHHHHHHHHHH-TT--HHHHHHHHHHHHHHHHIIIIIHHHHHT--HHHHHHHHHHHHHHHHHHHHHHHHHTHHHHHS-SSTT--HHHHHHHHHHHHHHHHHHHHHGGG--S--------------------TT---HHHHHHHHHHHHHTT----HHHHHHHHHHHHH---SSS--HHHHHIIIIIHHHHHHHHHHHHHHHHHHHHH-TT-HHHHHHHHHHHHHHHHS-TT--HHHHHHHHHHHHHHHHHHHHHHHT-HHHHHHHHHHHH--HHHHHHHHHHHHHHHHHSS-THHHHHHHHHHHHHHHHHHHHHHHHHHHSPPPP----

Nearest PDB structures (foldseek):
  8jav-assembly1_U  TM=7.329E-01  e=3.146E-06  Homo sapiens
  8jau-assembly1_E  TM=6.926E-01  e=3.588E-06  Homo sapiens
  8wqf-assembly1_B  TM=6.632E-01  e=9.011E-06  Homo sapiens
  7shk-assembly1_A  TM=6.783E-01  e=3.214E-05  Xenopus laevis
  8pql-assembly1_A  TM=6.338E-01  e=1.739E-05  Homo sapiens

Sequence (383 aa):
MKMKADLSGNYEINLEEGWRQIELAIEKVWDLSESEDEATAERIVKSFTKMEQVEAYTICYRMCIMREYRCHDQLYAKFKYFVDRYIKERFLPYISSKKGDDLLNAFAFQLEVFQAATKMLRKFFSYLDRHPTDKTLILSQIVNEKLKTIWNFLPNAFFDADIDNNTDISTVSTEKGKEKKLAKPKNSKSVDDVIMDLILRERGGKSIQQKIITHYIQSLRLTKDDTQYSPLTTYAVRFEKPFLRETREYYRRKGMRWSVNNENDKANFMKLINQTIENEQSKSYVPPITRKKIVNICHLTLLCEWIFAANGLQEVRSHLFSFVGNELILNGLERISMKKRKRNKPEVIDRERSERIRRERRNRRNRLYRVLRANGPPLHIYF

InterPro domains:
  IPR001373 Cullin, N-terminal [PF00888] (42-303)
  IPR016159 Cullin repeat-like-containing domain superfamily [SSF74788] (12-323)
  IPR045093 Cullin [PTHR11932] (15-318)

Radius of gyration: 33.54 Å; Cα contacts (8 Å, |Δi|>4): 238; chains: 1; bounding box: 116×60×78 Å

Solvent-accessible surface area (backbone atoms only — not comparable to full-atom values): 22321 Å² total; per-residue (Å²): 134,86,85,78,87,76,94,70,94,73,90,79,53,57,65,67,66,42,42,56,60,46,47,55,57,50,49,54,46,51,61,47,63,69,53,91,52,88,60,29,30,57,48,45,59,61,70,55,54,74,64,57,42,48,48,41,25,48,42,47,44,46,34,59,69,45,88,89,56,77,39,62,64,51,50,52,52,51,54,51,47,51,56,52,48,44,42,66,72,48,49,49,55,60,40,70,75,44,57,74,72,56,24,53,54,47,44,37,51,53,49,46,36,50,51,24,45,53,55,48,52,50,50,29,47,41,56,48,66,75,59,50,94,48,102,83,59,43,67,69,56,57,52,41,56,51,48,52,56,57,50,67,50,46,31,56,67,64,54,60,77,72,63,79,90,83,75,87,88,72,82,94,70,91,80,82,91,72,91,69,79,75,78,76,64,96,75,70,66,43,55,61,53,50,54,52,49,51,55,52,43,38,76,72,69,44,91,68,75,52,62,44,54,33,52,50,57,50,47,36,56,69,34,72,56,97,54,97,53,54,28,69,54,44,34,40,62,66,43,50,50,55,51,55,51,52,51,40,56,51,42,40,58,50,25,49,55,50,28,73,75,42,73,85,41,67,69,62,53,52,49,52,50,51,54,50,46,50,59,60,57,68,37,85,54,55,51,78,82,51,41,62,54,47,47,52,42,54,52,53,36,35,49,50,34,37,38,68,66,62,75,49,76,67,66,52,53,59,54,45,52,74,74,64,74,51,66,69,58,55,57,51,52,50,54,52,50,54,57,44,55,70,69,68,52,72,72,66,74,52,48,60,53,51,47,51,52,48,50,49,50,51,52,52,47,54,50,50,54,50,53,57,64,73,48,67,85,81,78,87,83,90,133

pLDDT: mean 72.59, std 19.89, range [27.31, 93.44]

Mean predicted aligned error: 15.74 Å